Protein AF-A0A959EJB0-F1 (afdb_monomer_lite)

Foldseek 3Di:
DDDPPFDLLALVSLVVLLVVVVVVLVVQVVVLHDPDDPDDFFLQRLVSLCVNPPVVVLVVVVVVCCVVPVVCPPRHQTNPPHDRNSPDDPHHHNQDDDADDWLFDPVVLPHLLSLLVLCPPSCPQQDEVVVDADRQVQCNVPVDLLSGSNVLSVQVNVQCRVVVVDPASLQDVSNCVSLVSGPQPQSCLPPPPSNRNVSQSSLRSLQRNCVPVNADPLLVCQLCVLVVLVVCLVPQVVSQVQCPDLVNVVVVCVSNVNDSPDRDFGWDNAFLVRVCVVCVCVLPVPADQPVEEEEEECASCCGTRVVVVVVVLCVVCSVVRYHYHHFDADHLSLSCSSNSVLVVNLVRLQRRLVRPLVPAAPRYAYEYADCSRQCCLQPRSCRNYPPVSNVSSNRNNVRGYYSVVVD

Secondary structure (DSSP, 8-state):
-------TTSHHHHHHHHHHHHHHHHHHHHTT--S-SSS---HHHHTTHHHHH-HHHHHHHHHHHHHH-TT--SSTTSSSSPPPTTT--SSPTT--------SS--GGGTSHHHHHHT-----GGG--GGG-S-S-HHHHHH--GGGSHHHHHHHHHHHHHHSTTSS-GGG-HHHHHHHHT-----HHHHHSTT---HHHHHHHHHHHHHHHH---HHHHHHTTHHHHHHHHTTSHHHHHHHHTSHHHHHHHHHHHT--TTSPPPPPPSS-HHHHHHHHHHHHHHT---TT-EEEE---TTTTTTSHHHHHHHHHHHHHTT-EEE-------SHHHHHTT-HHHHHHHHHHHHHHHTTT--SSS-EEES-HHHHGGGTTHHHHHS-HHHHHHHHHHHHTEEEHHHH-

Sequence (407 aa):
HLRPFLNLKDTTDRQLFRRITAATAELVHRYGGSLSGEHGDGRVRSEFIERMIGTDNYRLLQQIKNAWDPQRIFNPGKIVDPLPMDVAFRYEDRQPTPDFPTMLDFSAEMGILRAAEKCNGSGDCRKLATAGGTMCPSYQATREEKDSTRGRANALREILTRHRAETNPFAHPDLAEAMDLCLSCKGCTAECPSNVDMAGLKAEYLHQRQKTEGVPLRSRVFGQISRLNALGSWAPSLTNWLLMQPRVSGWLKKELGVAEERSLPKLHATTLRRWMWWNRRKLRRNLRPEMGRVYFFADEFTNFNDTLVGIKAVRLLHRLGYEVILPRHRESGRAAISKGLLHRARRLAVRNVEMLGRLVTEEVPLVAVEPSAILGFRDEYLRLVPQSMLETARRLAERSFTIEEFL

Structure (mmCIF, N/CA/C/O backbone):
data_AF-A0A959EJB0-F1
#
_entry.id   AF-A0A959EJB0-F1
#
loop_
_atom_site.group_PDB
_atom_site.id
_atom_site.type_symbol
_atom_site.label_atom_id
_atom_site.label_alt_id
_atom_site.label_comp_id
_atom_site.label_asym_id
_atom_site.label_entity_id
_atom_site.label_seq_id
_atom_site.pdbx_PDB_ins_code
_atom_site.Cartn_x
_atom_site.Cartn_y
_atom_site.Cartn_z
_atom_site.occupancy
_atom_site.B_iso_or_equiv
_atom_site.auth_seq_id
_atom_site.auth_comp_id
_atom_site.auth_asym_id
_atom_site.auth_atom_id
_atom_site.pdbx_PDB_model_num
ATOM 1 N N . HIS A 1 1 ? 7.224 -17.938 -18.912 1.00 55.72 1 HIS A N 1
ATOM 2 C CA . HIS A 1 1 ? 8.232 -16.915 -18.559 1.00 55.72 1 HIS A CA 1
ATOM 3 C C . HIS A 1 1 ? 9.202 -17.494 -17.543 1.00 55.72 1 HIS A C 1
ATOM 5 O O . HIS A 1 1 ? 8.824 -17.650 -16.393 1.00 55.72 1 HIS A O 1
ATOM 11 N N . LEU A 1 2 ? 10.417 -17.858 -17.957 1.00 55.06 2 LEU A N 1
ATOM 12 C CA . LEU A 1 2 ? 11.466 -18.290 -17.030 1.00 55.06 2 LEU A CA 1
ATOM 13 C C . LEU A 1 2 ? 12.328 -17.077 -16.679 1.00 55.06 2 LEU A C 1
ATOM 15 O O . LEU A 1 2 ? 12.798 -16.375 -17.573 1.00 55.06 2 LEU A O 1
ATOM 19 N N . ARG A 1 3 ? 12.505 -16.816 -15.384 1.00 61.50 3 ARG A N 1
ATOM 20 C CA . ARG A 1 3 ? 13.427 -15.798 -14.879 1.00 61.50 3 ARG A CA 1
ATOM 21 C C . ARG A 1 3 ? 14.499 -16.528 -14.076 1.00 61.50 3 ARG A C 1
ATOM 23 O O . ARG A 1 3 ? 14.254 -16.819 -12.908 1.00 61.50 3 ARG A O 1
ATOM 30 N N . PRO A 1 4 ? 15.637 -16.889 -14.688 1.00 70.56 4 PRO A N 1
ATOM 31 C CA . PRO A 1 4 ? 16.718 -17.491 -13.926 1.00 70.56 4 PRO A CA 1
ATOM 32 C C . PRO A 1 4 ? 17.163 -16.493 -12.846 1.00 70.56 4 PRO A C 1
ATOM 34 O O . PRO A 1 4 ? 17.157 -15.279 -13.081 1.00 70.56 4 PRO A O 1
ATOM 37 N N . PHE A 1 5 ? 17.483 -16.992 -11.651 1.00 79.31 5 PHE A N 1
ATOM 38 C CA . PHE A 1 5 ? 17.952 -16.180 -10.525 1.00 79.31 5 PHE A CA 1
ATOM 39 C C . PHE A 1 5 ? 19.381 -15.689 -10.800 1.00 79.31 5 PHE A C 1
ATOM 41 O O . PHE A 1 5 ? 20.343 -16.217 -10.259 1.00 79.31 5 PHE A O 1
ATOM 48 N N . LEU A 1 6 ? 19.500 -14.707 -11.696 1.00 86.25 6 LEU A N 1
ATOM 49 C CA . LEU A 1 6 ? 20.755 -14.103 -12.137 1.00 86.25 6 LEU A CA 1
ATOM 50 C C . LEU A 1 6 ? 20.847 -12.658 -11.658 1.00 86.25 6 LEU A C 1
ATOM 52 O O . LEU A 1 6 ? 19.883 -11.885 -11.739 1.00 86.25 6 LEU A O 1
ATOM 56 N N . ASN A 1 7 ? 22.034 -12.273 -11.216 1.00 85.81 7 ASN A N 1
ATOM 57 C CA . ASN A 1 7 ? 22.379 -10.911 -10.883 1.00 85.81 7 ASN A CA 1
ATOM 58 C C . ASN A 1 7 ? 22.823 -10.153 -12.141 1.00 85.81 7 ASN A C 1
ATOM 60 O O . ASN A 1 7 ? 23.994 -10.118 -12.496 1.00 85.81 7 ASN A O 1
ATOM 64 N N . LEU A 1 8 ? 21.897 -9.440 -12.784 1.00 86.19 8 LEU A N 1
ATOM 65 C CA . LEU A 1 8 ? 22.197 -8.638 -13.982 1.00 86.19 8 LEU A CA 1
ATOM 66 C C . LEU A 1 8 ? 23.114 -7.421 -13.720 1.00 86.19 8 LEU A C 1
ATOM 68 O O . LEU A 1 8 ? 23.368 -6.639 -14.638 1.00 86.19 8 LEU A O 1
ATOM 72 N N . LYS A 1 9 ? 23.605 -7.228 -12.490 1.00 85.50 9 LYS A N 1
ATOM 73 C CA . LYS A 1 9 ? 24.677 -6.276 -12.158 1.00 85.50 9 LYS A CA 1
ATOM 74 C C . LYS A 1 9 ? 26.074 -6.892 -12.348 1.00 85.50 9 LYS A C 1
ATOM 76 O O . LYS A 1 9 ? 27.041 -6.149 -12.308 1.00 85.50 9 LYS A O 1
ATOM 81 N N . ASP A 1 10 ? 26.183 -8.203 -12.575 1.00 87.62 10 ASP A N 1
ATOM 82 C CA . ASP A 1 10 ? 27.442 -8.916 -12.821 1.00 87.62 10 ASP A CA 1
ATOM 83 C C . ASP A 1 10 ? 27.562 -9.330 -14.297 1.00 87.62 10 ASP A C 1
ATOM 85 O O . ASP A 1 10 ? 26.656 -9.948 -14.863 1.00 87.62 10 ASP A O 1
ATOM 89 N N . THR A 1 11 ? 28.683 -8.998 -14.937 1.00 88.56 11 THR A N 1
ATOM 90 C CA . THR A 1 11 ? 28.957 -9.365 -16.337 1.00 88.56 11 THR A CA 1
ATOM 91 C C . THR A 1 11 ? 28.906 -10.871 -16.609 1.00 88.56 11 THR A C 1
ATOM 93 O O . THR A 1 11 ? 28.408 -11.283 -17.659 1.00 88.56 11 THR A O 1
ATOM 96 N N . THR A 1 12 ? 29.345 -11.707 -15.672 1.00 91.00 12 THR A N 1
ATOM 97 C CA . THR A 1 12 ? 29.297 -13.174 -15.782 1.00 91.00 12 THR A CA 1
ATOM 98 C C . THR A 1 12 ? 27.857 -13.657 -15.914 1.00 91.00 12 THR A C 1
ATOM 100 O O . THR A 1 12 ? 27.529 -14.451 -16.801 1.00 91.00 12 THR A O 1
ATOM 103 N N . ASP A 1 13 ? 26.969 -13.111 -15.086 1.00 91.44 13 ASP A N 1
ATOM 104 C CA . ASP A 1 13 ? 25.547 -13.445 -15.081 1.00 91.44 13 ASP A CA 1
ATOM 105 C C . ASP A 1 13 ? 24.820 -12.880 -16.304 1.00 91.44 13 ASP A C 1
ATOM 107 O O . ASP A 1 13 ? 23.898 -13.514 -16.818 1.00 91.44 13 ASP A O 1
ATOM 111 N N . ARG A 1 14 ? 25.256 -11.735 -16.844 1.00 89.69 14 ARG A N 1
ATOM 112 C CA . ARG A 1 14 ? 24.757 -11.210 -18.130 1.00 89.69 14 ARG A CA 1
ATOM 113 C C . ARG A 1 14 ? 25.086 -12.145 -19.291 1.00 89.69 14 ARG A C 1
ATOM 115 O O . ARG A 1 14 ? 24.211 -12.458 -20.098 1.00 89.69 14 ARG A O 1
ATOM 122 N N . GLN A 1 15 ? 26.324 -12.630 -19.355 1.00 90.81 15 GLN A N 1
ATOM 123 C CA . GLN A 1 15 ? 26.743 -13.599 -20.370 1.00 90.81 15 GLN A CA 1
ATOM 124 C C . GLN A 1 15 ? 26.001 -14.928 -20.203 1.00 90.81 15 GLN A C 1
ATOM 126 O O . GLN A 1 15 ? 25.560 -15.534 -21.181 1.00 90.81 15 GLN A O 1
ATOM 131 N N . LEU A 1 16 ? 25.821 -15.384 -18.960 1.00 92.00 16 LEU A N 1
ATOM 132 C CA . LEU A 1 16 ? 25.031 -16.574 -18.660 1.00 92.00 16 LEU A CA 1
ATOM 133 C C . LEU A 1 16 ? 23.564 -16.400 -19.078 1.00 92.00 16 LEU A C 1
ATOM 135 O O . LEU A 1 16 ? 23.006 -17.303 -19.699 1.00 92.00 16 LEU A O 1
ATOM 139 N N . PHE A 1 17 ? 22.966 -15.231 -18.834 1.00 90.56 17 PHE A N 1
ATOM 140 C CA . PHE A 1 17 ? 21.606 -14.903 -19.262 1.00 90.56 17 PHE A CA 1
ATOM 141 C C . PHE A 1 17 ? 21.439 -15.031 -20.781 1.00 90.56 17 PHE A C 1
ATOM 143 O O . PHE A 1 17 ? 20.486 -15.669 -21.242 1.00 90.56 17 PHE A O 1
ATOM 150 N N . ARG A 1 18 ? 22.390 -14.502 -21.564 1.00 91.06 18 ARG A N 1
ATOM 151 C CA . ARG A 1 18 ? 22.378 -14.650 -23.025 1.00 91.06 18 ARG A CA 1
ATOM 152 C C . ARG A 1 18 ? 22.560 -16.095 -23.465 1.00 91.06 18 ARG A C 1
ATOM 154 O O . ARG A 1 18 ? 21.781 -16.564 -24.289 1.00 91.06 18 ARG A O 1
ATOM 161 N N . ARG A 1 19 ? 23.518 -16.828 -22.886 1.00 92.38 19 ARG A N 1
ATOM 162 C CA . ARG A 1 19 ? 23.751 -18.250 -23.208 1.00 92.38 19 ARG A CA 1
ATOM 163 C C . ARG A 1 19 ? 22.518 -19.114 -22.944 1.00 92.38 19 ARG A C 1
ATOM 165 O O . ARG A 1 19 ? 22.121 -19.876 -23.819 1.00 92.38 19 ARG A O 1
ATOM 172 N N . ILE A 1 20 ? 21.881 -18.957 -21.782 1.00 92.00 20 ILE A N 1
ATOM 173 C CA . ILE A 1 20 ? 20.650 -19.682 -21.431 1.00 92.00 20 ILE A CA 1
ATOM 174 C C . ILE A 1 20 ? 19.534 -19.347 -22.422 1.00 92.00 20 ILE A C 1
ATOM 176 O O . ILE A 1 20 ? 18.845 -20.244 -22.911 1.00 92.00 20 ILE A O 1
ATOM 180 N N . THR A 1 21 ? 19.359 -18.066 -22.748 1.00 90.44 21 THR A N 1
ATOM 181 C CA . THR A 1 21 ? 18.287 -17.629 -23.651 1.00 90.44 21 THR A CA 1
ATOM 182 C C . THR A 1 21 ? 18.525 -18.115 -25.080 1.00 90.44 21 THR A C 1
ATOM 184 O O . THR A 1 21 ? 17.595 -18.614 -25.707 1.00 90.44 21 THR A O 1
ATOM 187 N N . ALA A 1 22 ? 19.766 -18.069 -25.568 1.00 91.62 22 ALA A N 1
ATOM 188 C CA . ALA A 1 22 ? 20.144 -18.583 -26.881 1.00 91.62 22 ALA A CA 1
ATOM 189 C C . ALA A 1 22 ? 19.960 -20.106 -26.991 1.00 91.62 22 ALA A C 1
ATOM 191 O O . ALA A 1 22 ? 19.402 -20.579 -27.980 1.00 91.62 22 ALA A O 1
ATOM 192 N N . ALA A 1 23 ? 20.355 -20.866 -25.963 1.00 92.75 23 ALA A N 1
ATOM 193 C CA . ALA A 1 23 ? 20.123 -22.310 -25.907 1.00 92.75 23 ALA A CA 1
ATOM 194 C C . ALA A 1 23 ? 18.621 -22.642 -25.858 1.00 92.75 23 ALA A C 1
ATOM 196 O O . ALA A 1 23 ? 18.159 -23.563 -26.526 1.00 92.75 23 ALA A O 1
ATOM 197 N N . THR A 1 24 ? 17.837 -21.846 -25.122 1.00 91.94 24 THR A N 1
ATOM 198 C CA . THR A 1 24 ? 16.372 -21.978 -25.086 1.00 91.94 24 THR A CA 1
ATOM 199 C C . THR A 1 24 ? 15.759 -21.698 -26.458 1.00 91.94 24 THR A C 1
ATOM 201 O O . THR A 1 24 ? 14.908 -22.456 -26.911 1.00 91.94 24 THR A O 1
ATOM 204 N N . ALA A 1 25 ? 16.208 -20.641 -27.142 1.00 91.38 25 ALA A N 1
ATOM 205 C CA . ALA A 1 25 ? 15.782 -20.302 -28.497 1.00 91.38 25 ALA A CA 1
ATOM 206 C C . ALA A 1 25 ? 16.062 -21.433 -29.489 1.00 91.38 25 ALA A C 1
ATOM 208 O O . ALA A 1 25 ? 15.189 -21.796 -30.272 1.00 91.38 25 ALA A O 1
ATOM 209 N N . GLU A 1 26 ? 17.260 -22.013 -29.436 1.00 92.62 26 GLU A N 1
ATOM 210 C CA . GLU A 1 26 ? 17.621 -23.152 -30.278 1.00 92.62 26 GLU A CA 1
ATOM 211 C C . GLU A 1 26 ? 16.732 -24.370 -30.005 1.00 92.62 26 GLU A C 1
ATOM 213 O O . GLU A 1 26 ? 16.212 -24.976 -30.941 1.00 92.62 26 GLU A O 1
ATOM 218 N N . LEU A 1 27 ? 16.517 -24.703 -28.730 1.00 94.00 27 LEU A N 1
ATOM 219 C CA . LEU A 1 27 ? 15.695 -25.843 -28.340 1.00 94.00 27 LEU A CA 1
ATOM 220 C C . LEU A 1 27 ? 14.243 -25.674 -28.802 1.00 94.00 27 LEU A C 1
ATOM 222 O O . LEU A 1 27 ? 13.677 -26.589 -29.391 1.00 94.00 27 LEU A O 1
ATOM 226 N N . VAL A 1 28 ? 13.657 -24.497 -28.575 1.00 92.31 28 VAL A N 1
ATOM 227 C CA . VAL A 1 28 ? 12.284 -24.180 -28.993 1.00 92.31 28 VAL A CA 1
ATOM 228 C C . VAL A 1 28 ? 12.140 -24.280 -30.511 1.00 92.31 28 VAL A C 1
ATOM 230 O O . VAL A 1 28 ? 11.208 -24.924 -30.986 1.00 92.31 28 VAL A O 1
ATOM 233 N N . HIS A 1 29 ? 13.087 -23.719 -31.267 1.00 92.25 29 HIS A N 1
ATOM 234 C CA . HIS A 1 29 ? 13.076 -23.793 -32.727 1.00 92.25 29 HIS A CA 1
ATOM 235 C C . HIS A 1 29 ? 13.180 -25.233 -33.243 1.00 92.25 29 HIS A C 1
ATOM 237 O O . HIS A 1 29 ? 12.434 -25.618 -34.139 1.00 92.25 29 HIS A O 1
ATOM 243 N N . ARG A 1 30 ? 14.051 -26.056 -32.638 1.00 94.19 30 ARG A N 1
ATOM 244 C CA . ARG A 1 30 ? 14.243 -27.469 -33.010 1.00 94.19 30 ARG A CA 1
ATOM 245 C C . ARG A 1 30 ? 12.949 -28.285 -32.941 1.00 94.19 30 ARG A C 1
ATOM 247 O O . ARG A 1 30 ? 12.772 -29.201 -33.735 1.00 94.19 30 ARG A O 1
ATOM 254 N N . TYR A 1 31 ? 12.058 -27.951 -32.012 1.00 94.62 31 TYR A N 1
ATOM 255 C CA . TYR A 1 31 ? 10.764 -28.617 -31.844 1.00 94.62 31 TYR A CA 1
ATOM 256 C C . TYR A 1 31 ? 9.600 -27.884 -32.535 1.00 94.62 31 TYR A C 1
ATOM 258 O O . TYR A 1 31 ? 8.444 -28.184 -32.251 1.00 94.62 31 TYR A O 1
ATOM 266 N N . GLY A 1 32 ? 9.876 -26.916 -33.420 1.00 91.19 32 GLY A N 1
ATOM 267 C CA . GLY A 1 32 ? 8.843 -26.154 -34.134 1.00 91.19 32 GLY A CA 1
ATOM 268 C C . GLY A 1 32 ? 8.011 -25.231 -33.234 1.00 91.19 32 GLY A C 1
ATOM 269 O O . GLY A 1 32 ? 6.896 -24.859 -33.592 1.00 91.19 32 GLY A O 1
ATOM 270 N N . GLY A 1 33 ? 8.520 -24.891 -32.048 1.00 90.50 33 GLY A N 1
ATOM 271 C CA . GLY A 1 33 ? 7.857 -23.997 -31.107 1.00 90.50 33 GLY A CA 1
ATOM 272 C C . GLY A 1 33 ? 8.121 -22.517 -31.393 1.00 90.50 33 GLY A C 1
ATOM 273 O O . GLY A 1 33 ? 8.933 -22.150 -32.240 1.00 90.50 33 GLY A O 1
ATOM 274 N N . SER A 1 34 ? 7.466 -21.653 -30.616 1.00 87.62 34 SER A N 1
ATOM 275 C CA . SER A 1 34 ? 7.682 -20.204 -30.643 1.00 87.62 34 SER A CA 1
ATOM 276 C C . SER A 1 34 ? 8.264 -19.713 -29.320 1.00 87.62 34 SER A C 1
ATOM 278 O O . SER A 1 34 ? 7.813 -20.100 -28.240 1.00 87.62 34 SER A O 1
ATOM 280 N N . LEU A 1 35 ? 9.246 -18.810 -29.392 1.00 84.12 35 LEU A N 1
ATOM 281 C CA . LEU A 1 35 ? 9.763 -18.105 -28.215 1.00 84.12 35 LEU A CA 1
ATOM 282 C C . LEU A 1 35 ? 8.739 -17.149 -27.607 1.00 84.12 35 LEU A C 1
ATOM 284 O O . LEU A 1 35 ? 8.906 -16.750 -26.454 1.00 84.12 35 LEU A O 1
ATOM 288 N N . SER A 1 36 ? 7.712 -16.779 -28.370 1.00 78.56 36 SER A N 1
ATOM 289 C CA . SER A 1 36 ? 6.756 -15.724 -28.063 1.00 78.56 36 SER A CA 1
ATOM 290 C C . SER A 1 36 ? 5.316 -16.151 -28.293 1.00 78.56 36 SER A C 1
ATOM 292 O O . SER A 1 36 ? 5.037 -17.039 -29.094 1.00 78.56 36 SER A O 1
ATOM 294 N N . GLY A 1 37 ? 4.402 -15.531 -27.559 1.00 74.38 37 GLY A N 1
ATOM 295 C CA . GLY A 1 37 ? 2.986 -15.885 -27.555 1.00 74.38 37 GLY A CA 1
ATOM 296 C C . GLY A 1 37 ? 2.150 -14.669 -27.186 1.00 74.38 37 GLY A C 1
ATOM 297 O O . GLY A 1 37 ? 2.158 -13.681 -27.908 1.00 74.38 37 GLY A O 1
ATOM 298 N N . GLU A 1 38 ? 1.478 -14.719 -26.034 1.00 64.31 38 GLU A N 1
ATOM 299 C CA . GLU A 1 38 ? 0.565 -13.662 -25.561 1.00 64.31 38 GLU A CA 1
ATOM 300 C C . GLU A 1 38 ? 1.245 -12.295 -25.356 1.00 64.31 38 GLU A C 1
ATOM 302 O O . GLU A 1 38 ? 0.657 -11.244 -25.603 1.00 64.31 38 GLU A O 1
ATOM 307 N N . HIS A 1 39 ? 2.508 -12.297 -24.928 1.00 64.69 39 HIS A N 1
ATOM 308 C CA . HIS A 1 39 ? 3.272 -11.079 -24.678 1.00 64.69 39 HIS A CA 1
ATOM 309 C C . HIS A 1 39 ? 4.294 -10.884 -25.800 1.00 64.69 39 HIS A C 1
ATOM 311 O O . HIS A 1 39 ? 5.201 -11.704 -25.944 1.00 64.69 39 HIS A O 1
ATOM 317 N N . GLY A 1 40 ? 4.133 -9.812 -26.584 1.00 70.12 40 GLY A N 1
ATOM 318 C CA . GLY A 1 40 ? 4.927 -9.557 -27.790 1.00 70.12 40 GLY A CA 1
ATOM 319 C C . GLY A 1 40 ? 6.447 -9.484 -27.580 1.00 70.12 40 GLY A C 1
ATOM 320 O O . GLY A 1 40 ? 6.959 -9.376 -26.462 1.00 70.12 40 GLY A O 1
ATOM 321 N N . ASP A 1 41 ? 7.189 -9.503 -28.687 1.00 80.88 41 ASP A N 1
ATOM 322 C CA . ASP A 1 41 ? 8.648 -9.627 -28.692 1.00 80.88 41 ASP A CA 1
ATOM 323 C C . ASP A 1 41 ? 9.386 -8.321 -28.379 1.00 80.88 41 ASP A C 1
ATOM 325 O O . ASP A 1 41 ? 9.845 -7.574 -29.244 1.00 80.88 41 ASP A O 1
ATOM 329 N N . GLY A 1 42 ? 9.530 -8.045 -27.084 1.00 82.38 42 GLY A N 1
ATOM 330 C CA . GLY A 1 42 ? 10.386 -6.967 -26.593 1.00 82.38 42 GLY A CA 1
ATOM 331 C C . GLY A 1 42 ? 11.886 -7.218 -26.821 1.00 82.38 42 GLY A C 1
ATOM 332 O O . GLY A 1 42 ? 12.308 -8.269 -27.299 1.00 82.38 42 GLY A O 1
ATOM 333 N N . ARG A 1 43 ? 12.716 -6.264 -26.371 1.00 84.69 43 ARG A N 1
ATOM 334 C CA . ARG A 1 43 ? 14.191 -6.265 -26.534 1.00 84.69 43 ARG A CA 1
ATOM 335 C C . ARG A 1 43 ? 14.870 -7.580 -26.141 1.00 84.69 43 ARG A C 1
ATOM 337 O O . ARG A 1 43 ? 15.828 -7.983 -26.776 1.00 84.69 43 ARG A O 1
ATOM 344 N N . VAL A 1 44 ? 14.360 -8.244 -25.101 1.00 83.50 44 VAL A N 1
ATOM 345 C CA . VAL A 1 44 ? 14.918 -9.498 -24.561 1.00 83.50 44 VAL A CA 1
ATOM 346 C C . VAL A 1 44 ? 14.824 -10.661 -25.558 1.00 83.50 44 VAL A C 1
ATOM 348 O O . VAL A 1 44 ? 15.587 -11.613 -25.447 1.00 83.50 44 VAL A O 1
ATOM 351 N N . ARG A 1 45 ? 13.892 -10.599 -26.518 1.00 86.88 45 ARG A N 1
ATOM 352 C CA . ARG A 1 45 ? 13.657 -11.658 -27.512 1.00 86.88 45 ARG A CA 1
ATOM 353 C C . ARG A 1 45 ? 14.013 -11.257 -28.933 1.00 86.88 45 ARG A C 1
ATOM 355 O O . ARG A 1 45 ? 14.194 -12.139 -29.763 1.00 86.88 45 ARG A O 1
ATOM 362 N N . SER A 1 46 ? 14.127 -9.956 -29.207 1.00 90.31 46 SER A N 1
ATOM 363 C CA . SER A 1 46 ? 14.287 -9.462 -30.573 1.00 90.31 46 SER A CA 1
ATOM 364 C C . SER A 1 46 ? 15.508 -10.046 -31.293 1.00 90.31 46 SER A C 1
ATOM 366 O O . SER A 1 46 ? 15.388 -10.371 -32.467 1.00 90.31 46 SER A O 1
ATOM 368 N N . GLU A 1 47 ? 16.626 -10.279 -30.590 1.00 91.44 47 GLU A N 1
ATOM 369 C CA . GLU A 1 47 ? 17.835 -10.925 -31.145 1.00 91.44 47 GLU A CA 1
ATOM 370 C C . GLU A 1 47 ? 17.554 -12.296 -31.794 1.00 91.44 47 GLU A C 1
ATOM 372 O O . GLU A 1 47 ? 18.259 -12.701 -32.712 1.00 91.44 47 GLU A O 1
ATOM 377 N N . PHE A 1 48 ? 16.511 -13.008 -31.359 1.00 91.81 48 PHE A N 1
ATOM 378 C CA . PHE A 1 48 ? 16.210 -14.364 -31.824 1.00 91.81 48 PHE A CA 1
ATOM 379 C C . PHE A 1 48 ? 15.077 -14.431 -32.855 1.00 91.81 48 PHE A C 1
ATOM 381 O O . PHE A 1 48 ? 14.779 -15.523 -33.335 1.00 91.81 48 PHE A O 1
ATOM 388 N N . ILE A 1 49 ? 14.442 -13.307 -33.208 1.00 92.38 49 ILE A N 1
ATOM 389 C CA . ILE A 1 49 ? 13.263 -13.300 -34.094 1.00 92.38 49 ILE A CA 1
ATOM 390 C C . ILE A 1 49 ? 13.601 -13.851 -35.473 1.00 92.38 49 ILE A C 1
ATOM 392 O O . ILE A 1 49 ? 12.890 -14.733 -35.944 1.00 92.38 49 ILE A O 1
ATOM 396 N N . GLU A 1 50 ? 14.689 -13.384 -36.095 1.00 93.00 50 GLU A N 1
ATOM 397 C CA . GLU A 1 50 ? 15.098 -13.858 -37.423 1.00 93.00 50 GLU A CA 1
ATOM 398 C C . GLU A 1 50 ? 15.250 -15.383 -37.449 1.00 93.00 50 GLU A C 1
ATOM 400 O O . GLU A 1 50 ? 14.773 -16.041 -38.368 1.00 93.00 50 GLU A O 1
ATOM 405 N N . ARG A 1 51 ? 15.824 -15.963 -36.389 1.00 91.06 51 ARG A N 1
ATOM 406 C CA . ARG A 1 51 ? 15.935 -17.418 -36.247 1.00 91.06 51 ARG A CA 1
ATOM 407 C C . ARG A 1 51 ? 14.569 -18.100 -36.153 1.00 91.06 51 ARG A C 1
ATOM 409 O O . ARG A 1 51 ? 14.415 -19.192 -36.682 1.00 91.06 51 ARG A O 1
ATOM 416 N N . MET A 1 52 ? 13.597 -17.499 -35.467 1.00 91.25 52 MET A N 1
ATOM 417 C CA . MET A 1 52 ? 12.270 -18.103 -35.292 1.00 91.25 52 MET A CA 1
ATOM 418 C C . MET A 1 52 ? 11.453 -18.114 -36.583 1.00 91.25 52 MET A C 1
ATOM 420 O O . MET A 1 52 ? 10.765 -19.095 -36.843 1.00 91.25 52 MET A O 1
ATOM 424 N N . ILE A 1 53 ? 11.506 -17.033 -37.367 1.00 91.69 53 ILE A N 1
ATOM 425 C CA . ILE A 1 53 ? 10.622 -16.850 -38.532 1.00 91.69 53 ILE A CA 1
ATOM 426 C C . ILE A 1 53 ? 11.328 -17.035 -39.879 1.00 91.69 53 ILE A C 1
ATOM 428 O O . ILE A 1 53 ? 10.659 -17.090 -40.907 1.00 91.69 53 ILE A O 1
ATOM 432 N N . GLY A 1 54 ? 12.657 -17.132 -39.885 1.00 93.25 54 GLY A N 1
ATOM 433 C CA . GLY A 1 54 ? 13.484 -17.199 -41.085 1.00 93.25 54 GLY A CA 1
ATOM 434 C C . GLY A 1 54 ? 13.820 -15.822 -41.666 1.00 93.25 54 GLY A C 1
ATOM 435 O O . GLY A 1 54 ? 13.073 -14.850 -41.525 1.00 93.25 54 GLY A O 1
ATOM 436 N N . THR A 1 55 ? 14.956 -15.752 -42.361 1.00 95.94 55 THR A N 1
ATOM 437 C CA . THR A 1 55 ? 15.505 -14.511 -42.926 1.00 95.94 55 THR A CA 1
ATOM 438 C C . THR A 1 55 ? 14.549 -13.817 -43.899 1.00 95.94 55 THR A C 1
ATOM 440 O O . THR A 1 55 ? 14.449 -12.592 -43.875 1.00 95.94 55 THR A O 1
ATOM 443 N N . ASP A 1 56 ? 13.799 -14.557 -44.721 1.00 97.19 56 ASP A N 1
ATOM 444 C CA . ASP A 1 56 ? 12.884 -13.944 -45.695 1.00 97.19 56 ASP A CA 1
ATOM 445 C C . ASP A 1 56 ? 11.717 -13.219 -45.017 1.00 97.19 56 ASP A C 1
ATOM 447 O O . ASP A 1 56 ? 11.432 -12.064 -45.334 1.00 97.19 56 ASP A O 1
ATOM 451 N N . ASN A 1 57 ? 11.108 -13.837 -44.002 1.00 95.94 57 ASN A N 1
ATOM 452 C CA . ASN A 1 57 ? 10.061 -13.192 -43.211 1.00 95.94 57 ASN A CA 1
ATOM 453 C C . ASN A 1 57 ? 10.612 -12.016 -42.397 1.00 95.94 57 ASN A C 1
ATOM 455 O O . ASN A 1 57 ? 9.967 -10.974 -42.289 1.00 95.94 57 ASN A O 1
ATOM 459 N N . TYR A 1 58 ? 11.823 -12.145 -41.855 1.00 95.88 58 TYR A N 1
ATOM 460 C CA . TYR A 1 58 ? 12.475 -11.055 -41.135 1.00 95.88 58 TYR A CA 1
ATOM 461 C C . TYR A 1 58 ? 12.745 -9.836 -42.035 1.00 95.88 58 TYR A C 1
ATOM 463 O O . TYR A 1 58 ? 12.489 -8.702 -41.623 1.00 95.88 58 TYR A O 1
ATOM 471 N N . ARG A 1 59 ? 13.149 -10.048 -43.297 1.00 97.06 59 ARG A N 1
ATOM 472 C CA . ARG A 1 59 ? 13.284 -8.969 -44.294 1.00 97.06 59 ARG A CA 1
ATOM 473 C C . ARG A 1 59 ? 11.960 -8.262 -44.570 1.00 97.06 59 ARG A C 1
ATOM 475 O O . ARG A 1 59 ? 11.956 -7.041 -44.705 1.00 97.06 59 ARG A O 1
ATOM 482 N N . LEU A 1 60 ? 10.836 -8.984 -44.606 1.00 97.19 60 LEU A N 1
ATOM 483 C CA . LEU A 1 60 ? 9.512 -8.359 -44.733 1.00 97.19 60 LEU A CA 1
ATOM 484 C C . LEU A 1 60 ? 9.210 -7.444 -43.537 1.00 97.19 60 LEU A C 1
ATOM 486 O O . LEU A 1 60 ? 8.746 -6.320 -43.729 1.00 97.19 60 LEU A O 1
ATOM 490 N N . LEU A 1 61 ? 9.540 -7.863 -42.309 1.00 95.00 61 LEU A N 1
ATOM 491 C CA . LEU A 1 61 ? 9.403 -6.999 -41.127 1.00 95.00 61 LEU A CA 1
ATOM 492 C C . LEU A 1 61 ? 10.267 -5.735 -41.244 1.00 95.00 61 LEU A C 1
ATOM 494 O O . LEU A 1 61 ? 9.808 -4.643 -40.902 1.00 95.00 61 LEU A O 1
ATOM 498 N N . GLN A 1 62 ? 11.493 -5.855 -41.763 1.00 95.19 62 GLN A N 1
ATOM 499 C CA . GLN A 1 62 ? 12.370 -4.706 -42.015 1.00 95.19 62 GLN A CA 1
ATOM 500 C C . GLN A 1 62 ? 11.797 -3.769 -43.086 1.00 95.19 62 GLN A C 1
ATOM 502 O O . GLN A 1 62 ? 11.835 -2.551 -42.914 1.00 95.19 62 GLN A O 1
ATOM 507 N N . GLN A 1 63 ? 11.226 -4.304 -44.167 1.00 96.31 63 GLN A N 1
ATOM 508 C CA . GLN A 1 63 ? 10.569 -3.505 -45.206 1.00 96.31 63 GLN A CA 1
ATOM 509 C C . GLN A 1 63 ? 9.371 -2.734 -44.647 1.00 96.31 63 GLN A C 1
ATOM 511 O O . GLN A 1 63 ? 9.281 -1.525 -44.853 1.00 96.31 63 GLN A O 1
ATOM 516 N N . ILE A 1 64 ? 8.503 -3.401 -43.877 1.00 95.56 64 ILE A N 1
ATOM 517 C CA . ILE A 1 64 ? 7.374 -2.756 -43.193 1.00 95.56 64 ILE A CA 1
ATOM 518 C C . ILE A 1 64 ? 7.887 -1.637 -42.284 1.00 95.56 64 ILE A C 1
ATOM 520 O O . ILE A 1 64 ? 7.376 -0.517 -42.331 1.00 95.56 64 ILE A O 1
ATOM 524 N N . LYS A 1 65 ? 8.928 -1.908 -41.487 1.00 95.00 65 LYS A N 1
ATOM 525 C CA . LYS A 1 65 ? 9.525 -0.905 -40.605 1.00 95.00 65 LYS A CA 1
ATOM 526 C C . LYS A 1 65 ? 10.022 0.313 -41.379 1.00 95.00 65 LYS A C 1
ATOM 528 O O . LYS A 1 65 ? 9.705 1.432 -40.993 1.00 95.00 65 LYS A O 1
ATOM 533 N N . ASN A 1 66 ? 10.783 0.098 -42.448 1.00 94.69 66 ASN A N 1
ATOM 534 C CA . ASN A 1 66 ? 11.375 1.175 -43.238 1.00 94.69 66 ASN A CA 1
ATOM 535 C C . ASN A 1 66 ? 10.316 1.986 -44.002 1.00 94.69 66 ASN A C 1
ATOM 537 O O . ASN A 1 66 ? 10.492 3.186 -44.177 1.00 94.69 66 ASN A O 1
ATOM 541 N N . ALA A 1 67 ? 9.217 1.358 -44.429 1.00 96.31 67 ALA A N 1
ATOM 542 C CA . ALA A 1 67 ? 8.123 2.049 -45.110 1.00 96.31 67 ALA A CA 1
ATOM 543 C C . ALA A 1 67 ? 7.353 2.997 -44.173 1.00 96.31 67 ALA A C 1
ATOM 545 O O . ALA A 1 67 ? 7.003 4.104 -44.571 1.00 96.31 67 ALA A O 1
ATOM 546 N N . TRP A 1 68 ? 7.101 2.573 -42.930 1.00 95.50 68 TRP A N 1
ATOM 547 C CA . TRP A 1 68 ? 6.311 3.342 -41.957 1.00 95.50 68 TRP A CA 1
ATOM 548 C C . TRP A 1 68 ? 7.141 4.265 -41.061 1.00 95.50 68 TRP A C 1
ATOM 550 O O . TRP A 1 68 ? 6.627 5.254 -40.545 1.00 95.50 68 TRP A O 1
ATOM 560 N N . ASP A 1 69 ? 8.409 3.935 -40.837 1.00 95.50 69 ASP A N 1
ATOM 561 C CA . ASP A 1 69 ? 9.319 4.684 -39.977 1.00 95.50 69 ASP A CA 1
ATOM 562 C C . ASP A 1 69 ? 10.733 4.711 -40.581 1.00 95.50 69 ASP A C 1
ATOM 564 O O . ASP A 1 69 ? 11.662 4.096 -40.042 1.00 95.50 69 ASP A O 1
ATOM 568 N N . PRO A 1 70 ? 10.913 5.416 -41.714 1.00 92.25 70 PRO A N 1
ATOM 569 C CA . PRO A 1 70 ? 12.194 5.480 -42.421 1.00 92.25 70 PRO A CA 1
ATOM 570 C C . PRO A 1 70 ? 13.303 6.109 -41.570 1.00 92.25 70 PRO A C 1
ATOM 572 O O . PRO A 1 70 ? 14.476 5.784 -41.734 1.00 92.25 70 PRO A O 1
ATOM 575 N N . GLN A 1 71 ? 12.934 6.982 -40.628 1.00 92.81 71 GLN A N 1
ATOM 576 C CA . GLN A 1 71 ? 13.857 7.626 -39.689 1.00 92.81 71 GLN A CA 1
ATOM 577 C C . GLN A 1 71 ? 14.105 6.792 -38.421 1.00 92.81 71 GLN A C 1
ATOM 579 O O . GLN A 1 71 ? 14.937 7.166 -37.598 1.00 92.81 71 GLN A O 1
ATOM 584 N N . ARG A 1 72 ? 13.421 5.649 -38.269 1.00 88.19 72 ARG A N 1
ATOM 585 C CA . ARG A 1 72 ? 13.576 4.692 -37.160 1.00 88.19 72 ARG A CA 1
ATOM 586 C C . ARG A 1 72 ? 13.323 5.294 -35.770 1.00 88.19 72 ARG A C 1
ATOM 588 O O . ARG A 1 72 ? 13.933 4.875 -34.787 1.00 88.19 72 ARG A O 1
ATOM 595 N N . ILE A 1 73 ? 12.408 6.256 -35.673 1.00 92.50 73 ILE A N 1
ATOM 596 C CA . ILE A 1 73 ? 12.071 6.967 -34.433 1.00 92.50 73 ILE A CA 1
ATOM 597 C C . ILE A 1 73 ? 11.177 6.111 -33.520 1.00 92.50 73 ILE A C 1
ATOM 599 O O . ILE A 1 73 ? 11.309 6.124 -32.293 1.00 92.50 73 ILE A O 1
ATOM 603 N N . PHE A 1 74 ? 10.262 5.332 -34.092 1.00 90.19 74 PHE A N 1
ATOM 604 C CA . PHE A 1 74 ? 9.283 4.555 -33.344 1.00 90.19 74 PHE A CA 1
ATOM 605 C C . PHE A 1 74 ? 9.851 3.209 -32.886 1.00 90.19 74 PHE A C 1
ATOM 607 O O . PHE A 1 74 ? 9.985 2.270 -33.663 1.00 90.19 74 PHE A O 1
ATOM 614 N N . ASN A 1 75 ? 10.087 3.051 -31.584 1.00 85.56 75 ASN A N 1
ATOM 615 C CA . ASN A 1 75 ? 10.476 1.768 -30.981 1.00 85.56 75 ASN A CA 1
ATOM 616 C C . ASN A 1 75 ? 11.789 1.160 -31.552 1.00 85.56 75 ASN A C 1
ATOM 618 O O . ASN A 1 75 ? 11.792 -0.007 -31.952 1.00 85.56 75 ASN A O 1
ATOM 622 N N . PRO A 1 76 ? 12.900 1.924 -31.593 1.00 88.62 76 PRO A N 1
ATOM 623 C CA . PRO A 1 76 ? 14.160 1.489 -32.196 1.00 88.62 76 PRO A CA 1
ATOM 624 C C . PRO A 1 76 ? 14.748 0.248 -31.511 1.00 88.62 76 PRO A C 1
ATOM 626 O O . PRO A 1 76 ? 14.666 0.091 -30.287 1.00 88.62 76 PRO A O 1
ATOM 629 N N . GLY A 1 77 ? 15.363 -0.629 -32.309 1.00 87.44 77 GLY A N 1
ATOM 630 C CA . GLY A 1 77 ? 16.039 -1.838 -31.830 1.00 87.44 77 GLY A CA 1
ATOM 631 C C . GLY A 1 77 ? 15.109 -2.877 -31.196 1.00 87.44 77 GLY A C 1
ATOM 632 O O . GLY A 1 77 ? 15.545 -3.653 -30.340 1.00 87.44 77 GLY A O 1
ATOM 633 N N . LYS A 1 78 ? 13.820 -2.865 -31.558 1.00 89.06 78 LYS A N 1
ATOM 634 C CA . LYS A 1 78 ? 12.846 -3.908 -31.212 1.00 89.06 78 LYS A CA 1
ATOM 635 C C . LYS A 1 78 ? 12.233 -4.473 -32.478 1.00 89.06 78 LYS A C 1
ATOM 637 O O . LYS A 1 78 ? 11.919 -3.722 -33.397 1.00 89.06 78 LYS A O 1
ATOM 642 N N . ILE A 1 79 ? 11.980 -5.778 -32.464 1.00 89.94 79 ILE A N 1
ATOM 643 C CA . ILE A 1 79 ? 11.515 -6.580 -33.604 1.00 89.94 79 ILE A CA 1
ATOM 644 C C . ILE A 1 79 ? 12.540 -6.658 -34.733 1.00 89.94 79 ILE A C 1
ATOM 646 O O . ILE A 1 79 ? 12.929 -7.759 -35.092 1.00 89.94 79 ILE A O 1
ATOM 650 N N . VAL A 1 80 ? 13.002 -5.518 -35.243 1.00 91.94 80 VAL A N 1
ATOM 651 C CA . VAL A 1 80 ? 14.030 -5.417 -36.278 1.00 91.94 80 VAL A CA 1
ATOM 652 C C . VAL A 1 80 ? 15.235 -4.626 -35.789 1.00 91.94 80 VAL A C 1
ATOM 654 O O . VAL A 1 80 ? 15.121 -3.758 -34.919 1.00 91.94 80 VAL A O 1
ATOM 657 N N . ASP A 1 81 ? 16.385 -4.957 -36.365 1.00 90.44 81 ASP A N 1
ATOM 658 C CA . ASP A 1 81 ? 17.707 -4.409 -36.064 1.00 90.44 81 ASP A CA 1
ATOM 659 C C . ASP A 1 81 ? 17.993 -4.315 -34.549 1.00 90.44 81 ASP A C 1
ATOM 661 O O . ASP A 1 81 ? 18.344 -3.245 -34.038 1.00 90.44 81 ASP A O 1
ATOM 665 N N . PRO A 1 82 ? 17.782 -5.409 -33.789 1.00 91.94 82 PRO A N 1
ATOM 666 C CA . PRO A 1 82 ? 17.943 -5.386 -32.347 1.00 91.94 82 PRO A CA 1
ATOM 667 C C . PRO A 1 82 ? 19.413 -5.277 -31.949 1.00 91.94 82 PRO A C 1
ATOM 669 O O . PRO A 1 82 ? 20.303 -5.853 -32.571 1.00 91.94 82 PRO A O 1
ATOM 672 N N . LEU A 1 83 ? 19.655 -4.592 -30.833 1.00 89.69 83 LEU A N 1
ATOM 673 C CA . LEU A 1 83 ? 20.922 -4.733 -30.126 1.00 89.69 83 LEU A CA 1
ATOM 674 C C . LEU A 1 83 ? 21.023 -6.145 -29.527 1.00 89.69 83 LEU A C 1
ATOM 676 O O . LEU A 1 83 ? 19.987 -6.697 -29.137 1.00 89.69 83 LEU A O 1
ATOM 680 N N . PRO A 1 84 ? 22.241 -6.693 -29.365 1.00 88.81 84 PRO A N 1
ATOM 681 C CA . PRO A 1 84 ? 22.436 -7.906 -28.584 1.00 88.81 84 PRO A CA 1
ATOM 682 C C . PRO A 1 84 ? 21.781 -7.792 -27.201 1.00 88.81 84 PRO A C 1
ATOM 684 O O . PRO A 1 84 ? 21.787 -6.733 -26.562 1.00 88.81 84 PRO A O 1
ATOM 687 N N . MET A 1 85 ? 21.190 -8.879 -26.718 1.00 87.44 85 MET A N 1
ATOM 688 C CA . MET A 1 85 ? 20.397 -8.854 -25.489 1.00 87.44 85 MET A CA 1
ATOM 689 C C . MET A 1 85 ? 21.222 -8.530 -24.232 1.00 87.44 85 MET A C 1
ATOM 691 O O . MET A 1 85 ? 20.652 -8.207 -23.190 1.00 87.44 85 MET A O 1
ATOM 695 N N . ASP A 1 86 ? 22.550 -8.617 -24.328 1.00 87.50 86 ASP A N 1
ATOM 696 C CA . ASP A 1 86 ? 23.517 -8.428 -23.253 1.00 87.50 86 ASP A CA 1
ATOM 697 C C . ASP A 1 86 ? 24.227 -7.059 -23.249 1.00 87.50 86 ASP A C 1
ATOM 699 O O . ASP A 1 86 ? 25.105 -6.841 -22.414 1.00 87.50 86 ASP A O 1
ATOM 703 N N . VAL A 1 87 ? 23.848 -6.110 -24.115 1.00 85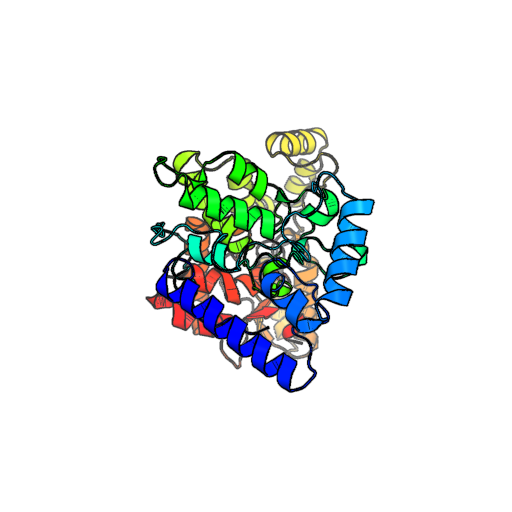.50 87 VAL A N 1
ATOM 704 C CA . VAL A 1 87 ? 24.528 -4.795 -24.164 1.00 85.50 87 VAL A CA 1
ATOM 705 C C . VAL A 1 87 ? 23.768 -3.656 -23.489 1.00 85.50 87 VAL A C 1
ATOM 707 O O . VAL A 1 87 ? 24.380 -2.701 -23.022 1.00 85.50 87 VAL A O 1
ATOM 710 N N . ALA A 1 88 ? 22.439 -3.726 -23.407 1.00 85.62 88 ALA A N 1
ATOM 711 C CA . ALA A 1 88 ? 21.614 -2.587 -22.998 1.00 85.62 88 ALA A CA 1
ATOM 712 C C . ALA A 1 88 ? 20.851 -2.833 -21.691 1.00 85.62 88 ALA A C 1
ATOM 714 O O . ALA A 1 88 ? 19.621 -2.711 -21.621 1.00 85.62 88 ALA A O 1
ATOM 715 N N . PHE A 1 89 ? 21.595 -3.196 -20.648 1.00 85.69 89 PHE A N 1
ATOM 716 C CA . PHE A 1 89 ? 21.045 -3.362 -19.310 1.00 85.69 89 PHE A CA 1
ATOM 717 C C . PHE A 1 89 ? 20.733 -2.022 -18.650 1.00 85.69 89 PHE A C 1
ATOM 719 O O . PHE A 1 89 ? 21.355 -0.999 -18.907 1.00 85.69 89 PHE A O 1
ATOM 726 N N . ARG A 1 90 ? 19.754 -2.057 -17.745 1.00 82.00 90 ARG A N 1
ATOM 727 C CA . ARG A 1 90 ? 19.408 -0.921 -16.885 1.00 82.00 90 ARG A CA 1
ATOM 728 C C . ARG A 1 90 ? 20.524 -0.571 -15.898 1.00 82.00 90 ARG A C 1
ATOM 730 O O . ARG A 1 90 ? 20.643 0.584 -15.513 1.00 82.00 90 ARG A O 1
ATOM 737 N N . TYR A 1 91 ? 21.260 -1.583 -15.451 1.00 83.44 91 TYR A N 1
ATOM 738 C CA . TYR A 1 91 ? 22.293 -1.458 -14.432 1.00 83.44 91 TYR A CA 1
ATOM 739 C C . TYR A 1 91 ? 23.672 -1.407 -15.075 1.00 83.44 91 TYR A C 1
ATOM 741 O O . TYR A 1 91 ? 23.913 -2.060 -16.092 1.00 83.44 91 TYR A O 1
ATOM 749 N N . GLU A 1 92 ? 24.596 -0.700 -14.444 1.00 85.00 92 GLU A N 1
ATOM 750 C CA . GLU A 1 92 ? 26.013 -0.740 -14.815 1.00 85.00 92 GLU A CA 1
ATOM 751 C C . GLU A 1 92 ? 26.674 -2.013 -14.273 1.00 85.00 92 GLU A C 1
ATOM 753 O O . GLU A 1 92 ? 26.166 -2.640 -13.337 1.00 85.00 92 GLU A O 1
ATOM 758 N N . ASP A 1 93 ? 27.766 -2.446 -14.908 1.00 83.12 93 ASP A N 1
ATOM 759 C CA . ASP A 1 93 ? 28.538 -3.580 -14.393 1.00 83.12 93 ASP A CA 1
ATOM 760 C C . ASP A 1 93 ? 29.116 -3.228 -13.020 1.00 83.12 93 ASP A C 1
ATOM 762 O O . ASP A 1 93 ? 29.645 -2.134 -12.820 1.00 83.12 93 ASP A O 1
ATOM 766 N N . ARG A 1 94 ? 28.962 -4.146 -12.063 1.00 81.38 94 ARG A N 1
ATOM 767 C CA . ARG A 1 94 ? 29.384 -3.993 -10.663 1.00 81.38 94 ARG A CA 1
ATOM 768 C C . ARG A 1 94 ? 28.847 -2.728 -9.988 1.00 81.38 94 ARG A C 1
ATOM 770 O O . ARG A 1 94 ? 29.440 -2.229 -9.033 1.00 81.38 94 ARG A O 1
ATOM 777 N N . GLN A 1 95 ? 27.699 -2.228 -10.450 1.00 84.56 95 GLN A N 1
ATOM 778 C CA . GLN A 1 95 ? 27.042 -1.074 -9.853 1.00 84.56 95 GLN A CA 1
ATOM 779 C C . GLN A 1 95 ? 26.761 -1.324 -8.359 1.00 84.56 95 GLN A C 1
ATOM 781 O O . GLN A 1 95 ? 26.039 -2.275 -8.027 1.00 84.56 95 GLN A O 1
ATOM 786 N N . PRO A 1 96 ? 27.265 -0.467 -7.449 1.00 84.88 96 PRO A N 1
ATOM 787 C CA . PRO A 1 96 ? 26.948 -0.572 -6.032 1.00 84.88 96 PRO A CA 1
ATOM 788 C C . PRO A 1 96 ? 25.439 -0.491 -5.812 1.00 84.88 96 PRO A C 1
ATOM 790 O O . PRO A 1 96 ? 24.758 0.307 -6.455 1.00 84.88 96 PRO A O 1
ATOM 793 N N . THR A 1 97 ? 24.917 -1.301 -4.891 1.00 88.38 97 THR A N 1
ATOM 794 C CA . THR A 1 97 ? 23.522 -1.212 -4.439 1.00 88.38 97 THR A CA 1
ATOM 795 C C . THR A 1 97 ? 23.525 -0.569 -3.056 1.00 88.38 97 THR A C 1
ATOM 797 O O . THR A 1 97 ? 23.902 -1.248 -2.106 1.00 88.38 97 THR A O 1
ATOM 800 N N . PRO A 1 98 ? 23.187 0.728 -2.935 1.00 89.94 98 PRO A N 1
ATOM 801 C CA . PRO A 1 98 ? 23.182 1.406 -1.647 1.00 89.94 98 PRO A CA 1
ATOM 802 C C . PRO A 1 98 ? 22.139 0.809 -0.706 1.00 89.94 98 PRO A C 1
ATOM 804 O O . PRO A 1 98 ? 21.010 0.527 -1.120 1.00 89.94 98 PRO A O 1
ATOM 807 N N . ASP A 1 99 ? 22.512 0.689 0.563 1.00 91.94 99 ASP A N 1
ATOM 808 C CA . ASP A 1 99 ? 21.599 0.321 1.635 1.00 91.94 99 ASP A CA 1
ATOM 809 C C . ASP A 1 99 ? 21.124 1.577 2.367 1.00 91.94 99 ASP A C 1
ATOM 811 O O . ASP A 1 99 ? 21.897 2.494 2.649 1.00 91.94 99 ASP A O 1
ATOM 815 N N . PHE A 1 100 ? 19.833 1.610 2.690 1.00 94.44 100 PHE A N 1
ATOM 816 C CA . PHE A 1 100 ? 19.206 2.719 3.403 1.00 94.44 100 PHE A CA 1
ATOM 817 C C . PHE A 1 100 ? 18.574 2.199 4.695 1.00 94.44 100 PHE A C 1
ATOM 819 O O . PHE A 1 100 ? 17.815 1.228 4.638 1.00 94.44 100 PHE A O 1
ATOM 826 N N . PRO A 1 101 ? 18.829 2.831 5.854 1.00 94.12 101 PRO A N 1
ATOM 827 C CA . PRO A 1 101 ? 18.201 2.428 7.103 1.00 94.12 101 PRO A CA 1
ATOM 828 C C . PRO A 1 101 ? 16.715 2.791 7.076 1.00 94.12 101 PRO A C 1
ATOM 830 O O . PRO A 1 101 ? 16.357 3.973 7.067 1.00 94.12 101 PRO A O 1
ATOM 833 N N . THR A 1 102 ? 15.846 1.783 7.089 1.00 97.06 102 THR A N 1
ATOM 834 C CA . THR A 1 102 ? 14.388 1.947 7.030 1.00 97.06 102 THR A CA 1
ATOM 835 C C . THR A 1 102 ? 13.704 1.671 8.364 1.00 97.06 102 THR A C 1
ATOM 837 O O . THR A 1 102 ? 14.239 0.978 9.228 1.00 97.06 102 THR A O 1
ATOM 840 N N . MET A 1 103 ? 12.510 2.238 8.556 1.00 97.06 103 MET A N 1
ATOM 841 C CA . MET A 1 103 ? 11.656 1.905 9.699 1.00 97.06 103 MET A CA 1
ATOM 842 C C . MET A 1 103 ? 10.819 0.652 9.436 1.00 97.06 103 MET A C 1
ATOM 844 O O . MET A 1 103 ? 10.630 -0.146 10.352 1.00 97.06 103 MET A O 1
ATOM 848 N N . LEU A 1 104 ? 10.302 0.497 8.215 1.00 97.50 104 LEU A N 1
ATOM 849 C CA . LEU A 1 104 ? 9.715 -0.759 7.758 1.00 97.50 104 LEU A CA 1
ATOM 850 C C . LEU A 1 104 ? 10.816 -1.783 7.462 1.00 97.50 104 LEU A C 1
ATOM 852 O O . LEU A 1 104 ? 11.863 -1.442 6.908 1.00 97.50 104 LEU A O 1
ATOM 856 N N . ASP A 1 105 ? 10.554 -3.040 7.806 1.00 96.62 105 ASP A N 1
ATOM 857 C CA . ASP A 1 105 ? 11.409 -4.169 7.456 1.00 96.62 105 ASP A CA 1
ATOM 858 C C . ASP A 1 105 ? 11.254 -4.526 5.966 1.00 96.62 105 ASP A C 1
ATOM 860 O O . ASP A 1 105 ? 10.171 -4.905 5.516 1.00 96.62 105 ASP A O 1
ATOM 864 N N . PHE A 1 106 ? 12.351 -4.388 5.215 1.00 96.44 106 PHE A N 1
ATOM 865 C CA . PHE A 1 106 ? 12.497 -4.807 3.814 1.00 96.44 106 PHE A CA 1
ATOM 866 C C . PHE A 1 106 ? 13.563 -5.907 3.665 1.00 96.44 106 PHE A C 1
ATOM 868 O O . PHE A 1 106 ? 14.156 -6.066 2.597 1.00 96.44 106 PHE A O 1
ATOM 875 N N . SER A 1 107 ? 13.879 -6.641 4.737 1.00 94.38 107 SER A N 1
ATOM 876 C CA . SER A 1 107 ? 14.908 -7.691 4.727 1.00 94.38 107 SER A CA 1
ATOM 877 C C . SER A 1 107 ? 14.608 -8.802 3.719 1.00 94.38 107 SER A C 1
ATOM 879 O O . SER A 1 107 ? 15.526 -9.258 3.039 1.00 94.38 107 SER A O 1
ATOM 881 N N . ALA A 1 108 ? 13.334 -9.164 3.535 1.00 92.25 108 ALA A N 1
ATOM 882 C CA . ALA A 1 108 ? 12.893 -10.129 2.523 1.00 92.25 108 ALA A CA 1
ATOM 883 C C . ALA A 1 108 ? 13.229 -9.687 1.086 1.00 92.25 108 ALA A C 1
ATOM 885 O O . ALA A 1 108 ? 13.456 -10.516 0.206 1.00 92.25 108 ALA A O 1
ATOM 886 N N . GLU A 1 109 ? 13.290 -8.377 0.843 1.00 93.56 109 GLU A N 1
ATOM 887 C CA . GLU A 1 109 ? 13.717 -7.787 -0.424 1.00 93.56 109 GLU A CA 1
ATOM 888 C C . GLU A 1 109 ? 15.208 -7.447 -0.462 1.00 93.56 109 GLU A C 1
ATOM 890 O O . GLU A 1 109 ? 15.689 -6.996 -1.497 1.00 93.56 109 GLU A O 1
ATOM 895 N N . MET A 1 110 ? 15.947 -7.659 0.630 1.00 94.00 110 MET A N 1
ATOM 896 C CA . MET A 1 110 ? 17.317 -7.175 0.818 1.00 94.00 110 MET A CA 1
ATOM 897 C C . MET A 1 110 ? 17.414 -5.638 0.692 1.00 94.00 110 MET A C 1
ATOM 899 O O . MET A 1 110 ? 18.340 -5.110 0.075 1.00 94.00 110 MET A O 1
ATOM 903 N N . GLY A 1 111 ? 16.441 -4.916 1.255 1.00 95.81 111 GLY A N 1
ATOM 904 C CA . GLY A 1 111 ? 16.419 -3.453 1.346 1.00 95.81 111 GLY A CA 1
ATOM 905 C C . GLY A 1 111 ? 15.416 -2.765 0.412 1.00 95.81 111 GLY A C 1
ATOM 906 O O . GLY A 1 111 ? 14.953 -3.321 -0.586 1.00 95.81 111 GLY A O 1
ATOM 907 N N . ILE A 1 112 ? 15.087 -1.506 0.726 1.00 96.56 112 ILE A N 1
ATOM 908 C CA . ILE A 1 112 ? 14.063 -0.721 0.010 1.00 96.56 112 ILE A CA 1
ATOM 909 C C . ILE A 1 112 ? 14.369 -0.520 -1.479 1.00 96.56 112 ILE A C 1
ATOM 911 O O . ILE A 1 112 ? 13.455 -0.523 -2.305 1.00 96.56 112 ILE A O 1
ATOM 915 N N . LEU A 1 113 ? 15.645 -0.374 -1.845 1.00 95.06 113 LEU A N 1
ATOM 916 C CA . LEU A 1 113 ? 16.032 -0.202 -3.242 1.00 95.06 113 LEU A CA 1
ATOM 917 C C . LEU A 1 113 ? 15.678 -1.450 -4.058 1.00 95.06 113 LEU A C 1
ATOM 919 O O . LEU A 1 113 ? 14.997 -1.355 -5.077 1.00 95.06 113 LEU A O 1
ATOM 923 N N . ARG A 1 114 ? 16.051 -2.634 -3.571 1.00 93.19 114 ARG A N 1
ATOM 924 C CA . ARG A 1 114 ? 15.723 -3.907 -4.223 1.00 93.19 114 ARG A CA 1
ATOM 925 C C . ARG A 1 114 ? 14.222 -4.215 -4.181 1.00 93.19 114 ARG A C 1
ATOM 927 O O . ARG A 1 114 ? 13.688 -4.780 -5.136 1.00 93.19 114 ARG A O 1
ATOM 934 N N . ALA A 1 115 ? 13.510 -3.750 -3.152 1.00 94.94 115 ALA A N 1
ATOM 935 C CA . ALA A 1 115 ? 12.048 -3.787 -3.127 1.00 94.94 115 ALA A CA 1
ATOM 936 C C . ALA A 1 115 ? 11.427 -2.996 -4.295 1.00 94.94 115 ALA A C 1
ATOM 938 O O . ALA A 1 115 ? 10.471 -3.462 -4.914 1.00 94.94 115 ALA A O 1
ATOM 939 N N . ALA A 1 116 ? 12.001 -1.846 -4.666 1.00 94.88 116 ALA A N 1
ATOM 940 C CA . ALA A 1 116 ? 11.607 -1.105 -5.867 1.00 94.88 116 ALA A CA 1
ATOM 941 C C . ALA A 1 116 ? 12.024 -1.826 -7.168 1.00 94.88 116 ALA A C 1
ATOM 943 O O . ALA A 1 116 ? 11.281 -1.829 -8.155 1.00 94.88 116 ALA A O 1
ATOM 944 N N . GLU A 1 117 ? 13.190 -2.484 -7.172 1.00 91.69 117 GLU A N 1
ATOM 945 C CA . GLU A 1 117 ? 13.701 -3.273 -8.306 1.00 91.69 117 GLU A CA 1
ATOM 946 C C . GLU A 1 117 ? 12.882 -4.542 -8.602 1.00 91.69 117 GLU A C 1
ATOM 948 O O . GLU A 1 117 ? 12.994 -5.081 -9.708 1.00 91.69 117 GLU A O 1
ATOM 953 N N . LYS A 1 118 ? 11.994 -4.984 -7.691 1.00 90.56 118 LYS A N 1
ATOM 954 C CA . LYS A 1 118 ? 11.001 -6.038 -7.986 1.00 90.56 118 LYS A CA 1
ATOM 955 C C . LYS A 1 118 ? 10.183 -5.715 -9.238 1.00 90.56 118 LYS A C 1
ATOM 957 O O . LYS A 1 118 ? 9.812 -6.632 -9.967 1.00 90.56 118 LYS A O 1
ATOM 962 N N . CYS A 1 119 ? 9.948 -4.431 -9.532 1.00 92.38 119 CYS A N 1
ATOM 963 C CA . CYS A 1 119 ? 9.270 -4.008 -10.752 1.00 92.38 119 CYS A CA 1
ATOM 964 C C . CYS A 1 119 ? 10.032 -4.459 -12.014 1.00 92.38 119 CYS A C 1
ATOM 966 O O . CYS A 1 119 ? 11.038 -3.868 -12.420 1.00 92.38 119 CYS A O 1
ATOM 968 N N . ASN A 1 120 ? 9.499 -5.481 -12.688 1.00 86.06 120 ASN A N 1
ATOM 969 C CA . ASN A 1 120 ? 10.045 -6.003 -13.943 1.00 86.06 120 ASN A CA 1
ATOM 970 C C . ASN A 1 120 ? 9.728 -5.116 -15.165 1.00 86.06 120 ASN A C 1
ATOM 972 O O . ASN A 1 120 ? 10.342 -5.269 -16.218 1.00 86.06 120 ASN A O 1
ATOM 976 N N . GLY A 1 121 ? 8.808 -4.161 -15.019 1.00 87.75 121 GLY A N 1
ATOM 977 C CA . GLY A 1 121 ? 8.427 -3.218 -16.062 1.00 87.75 121 GLY A CA 1
ATOM 978 C C . GLY A 1 121 ? 7.326 -3.691 -17.018 1.00 87.75 121 GLY A C 1
ATOM 979 O O . GLY A 1 121 ? 7.138 -3.022 -18.036 1.00 87.75 121 GLY A O 1
ATOM 980 N N . SER A 1 122 ? 6.590 -4.761 -16.687 1.00 86.06 122 SER A N 1
ATOM 981 C CA . SER A 1 122 ? 5.499 -5.340 -17.499 1.00 86.06 122 SER A CA 1
ATOM 982 C C . SER A 1 122 ? 4.468 -4.315 -17.978 1.00 86.06 122 SER A C 1
ATOM 984 O O . SER A 1 122 ? 4.002 -4.378 -19.109 1.00 86.06 122 SER A O 1
ATOM 986 N N . GLY A 1 123 ? 4.176 -3.311 -17.149 1.00 89.50 123 GLY A N 1
ATOM 987 C CA . GLY A 1 123 ? 3.275 -2.222 -17.509 1.00 89.50 123 GLY A CA 1
ATOM 988 C C . GLY A 1 123 ? 1.795 -2.516 -17.261 1.00 89.50 123 GLY A C 1
ATOM 989 O O . GLY A 1 123 ? 0.980 -1.685 -17.642 1.00 89.50 123 GLY A O 1
ATOM 990 N N . ASP A 1 124 ? 1.437 -3.596 -16.553 1.00 90.38 124 ASP A N 1
ATOM 991 C CA . ASP A 1 124 ? 0.046 -3.893 -16.143 1.00 90.38 124 ASP A CA 1
ATOM 992 C C . ASP A 1 124 ? -0.596 -2.736 -15.365 1.00 90.38 124 ASP A C 1
ATOM 994 O O . ASP A 1 124 ? -1.803 -2.506 -15.407 1.00 90.38 124 ASP A O 1
ATOM 998 N N . CYS A 1 125 ? 0.229 -1.939 -14.680 1.00 93.44 125 CYS A N 1
ATOM 999 C CA . CYS A 1 125 ? -0.203 -0.737 -13.975 1.00 93.44 125 CYS A CA 1
ATOM 1000 C C . CYS A 1 125 ? -0.735 0.372 -14.888 1.00 93.44 125 CYS A C 1
ATOM 1002 O O . CYS A 1 125 ? -1.279 1.346 -14.374 1.00 93.44 125 CYS A O 1
ATOM 1004 N N . ARG A 1 126 ? -0.563 0.241 -16.208 1.00 93.56 126 ARG A N 1
ATOM 1005 C CA . ARG A 1 126 ? -1.091 1.161 -17.218 1.00 93.56 126 ARG A CA 1
ATOM 1006 C C . ARG A 1 126 ? -2.465 0.754 -17.744 1.00 93.56 126 ARG A C 1
ATOM 1008 O O . ARG A 1 126 ? -2.997 1.415 -18.633 1.00 93.56 126 ARG A O 1
ATOM 1015 N N . LYS A 1 127 ? -3.050 -0.335 -17.239 1.00 90.12 127 LYS A N 1
ATOM 1016 C CA . LYS A 1 127 ? -4.382 -0.752 -17.671 1.00 90.12 127 LYS A CA 1
ATOM 1017 C C . LYS A 1 127 ? -5.412 0.343 -17.389 1.00 90.12 127 LYS A C 1
ATOM 1019 O O . LYS A 1 127 ? -5.405 0.971 -16.326 1.00 90.12 127 LYS A O 1
ATOM 1024 N N . LEU A 1 128 ? -6.288 0.586 -18.358 1.00 90.88 128 LEU A N 1
ATOM 1025 C CA . LEU A 1 128 ? -7.363 1.566 -18.225 1.00 90.88 128 LEU A CA 1
ATOM 1026 C C . LEU A 1 128 ? -8.530 0.948 -17.442 1.00 90.88 128 LEU A C 1
ATOM 1028 O O . LEU A 1 128 ? -8.637 -0.272 -17.354 1.00 90.88 128 LEU A O 1
ATOM 1032 N N . ALA A 1 129 ? -9.427 1.782 -16.915 1.00 87.38 129 ALA A N 1
ATOM 1033 C CA . ALA A 1 129 ? -10.596 1.313 -16.165 1.00 87.38 129 ALA A CA 1
ATOM 1034 C C . ALA A 1 129 ? -11.479 0.335 -16.969 1.00 87.38 129 ALA A C 1
ATOM 1036 O O . ALA A 1 129 ? -12.073 -0.574 -16.400 1.00 87.38 129 ALA A O 1
ATOM 1037 N N . THR A 1 130 ? -11.507 0.470 -18.299 1.00 88.94 130 THR A N 1
ATOM 1038 C CA . THR A 1 130 ? -12.250 -0.414 -19.212 1.00 88.94 130 THR A CA 1
ATOM 1039 C C . THR A 1 130 ? -11.706 -1.842 -19.275 1.00 88.94 130 THR A C 1
ATOM 1041 O O . THR A 1 130 ? -12.450 -2.747 -19.628 1.00 88.94 130 THR A O 1
ATOM 1044 N N . ALA A 1 131 ? -10.436 -2.061 -18.924 1.00 86.88 131 ALA A N 1
ATOM 1045 C CA . ALA A 1 131 ? -9.816 -3.387 -18.907 1.00 86.88 131 ALA A CA 1
ATOM 1046 C C . ALA A 1 131 ? -10.112 -4.174 -17.614 1.00 86.88 131 ALA A C 1
ATOM 1048 O O . ALA A 1 131 ? -9.696 -5.323 -17.485 1.00 86.88 131 ALA A O 1
ATOM 1049 N N . GLY A 1 132 ? -10.810 -3.564 -16.650 1.00 85.00 132 GLY A N 1
ATOM 1050 C CA . GLY A 1 132 ? -11.141 -4.184 -15.371 1.00 85.00 132 GLY A CA 1
ATOM 1051 C C . GLY A 1 132 ? -9.976 -4.267 -14.372 1.00 85.00 132 GLY A C 1
ATOM 1052 O O . GLY A 1 132 ? -8.798 -4.049 -14.678 1.00 85.00 132 GLY A O 1
ATOM 1053 N N . GLY A 1 133 ? -10.330 -4.587 -13.128 1.00 84.00 133 GLY A N 1
ATOM 1054 C CA . GLY A 1 133 ? -9.427 -4.604 -11.976 1.00 84.00 133 GLY A CA 1
ATOM 1055 C C . GLY A 1 133 ? -9.022 -3.213 -11.475 1.00 84.00 133 GLY A C 1
ATOM 1056 O O . GLY A 1 133 ? -9.337 -2.179 -12.061 1.00 84.00 133 GLY A O 1
ATOM 1057 N N . THR A 1 134 ? -8.308 -3.195 -10.358 1.00 83.94 134 THR A N 1
ATOM 1058 C CA . THR A 1 134 ? -8.038 -2.003 -9.551 1.00 83.94 134 THR A CA 1
ATOM 1059 C C . THR A 1 134 ? -6.762 -1.277 -9.981 1.00 83.94 134 THR A C 1
ATOM 1061 O O . THR A 1 134 ? -6.755 -0.048 -9.991 1.00 83.94 134 THR A O 1
ATOM 1064 N N . MET A 1 135 ? -5.690 -2.016 -10.329 1.00 89.00 135 MET A N 1
ATOM 1065 C CA . MET A 1 135 ? -4.288 -1.549 -10.415 1.00 89.00 135 MET A CA 1
ATOM 1066 C C . MET A 1 135 ? -4.041 -0.111 -9.931 1.00 89.00 135 MET A C 1
ATOM 1068 O O . MET A 1 135 ? -4.082 0.119 -8.728 1.00 89.00 135 MET A O 1
ATOM 1072 N N . CYS A 1 136 ? -3.699 0.840 -10.809 1.00 94.19 136 CYS A N 1
ATOM 1073 C CA . CYS A 1 136 ? -3.234 2.168 -10.425 1.00 94.19 136 CYS A CA 1
ATOM 1074 C C . CYS A 1 136 ? -4.248 3.251 -10.837 1.00 94.19 136 CYS A C 1
ATOM 1076 O O . CYS A 1 136 ? -4.199 3.718 -11.979 1.00 94.19 136 CYS A O 1
ATOM 1078 N N . PRO A 1 137 ? -5.134 3.702 -9.925 1.00 93.56 137 PRO A N 1
ATOM 1079 C CA . PRO A 1 137 ? -6.184 4.664 -10.263 1.00 93.56 137 PRO A CA 1
ATOM 1080 C C . PRO A 1 137 ? -5.645 6.019 -10.722 1.00 93.56 137 PRO A C 1
ATOM 1082 O O . PRO A 1 137 ? -6.233 6.659 -11.587 1.00 93.56 137 PRO A O 1
ATOM 1085 N N . SER A 1 138 ? -4.497 6.451 -10.188 1.00 94.94 138 SER A N 1
ATOM 1086 C CA . SER A 1 138 ? -3.865 7.706 -10.604 1.00 94.94 138 SER A CA 1
ATOM 1087 C C . SER A 1 138 ? -3.470 7.674 -12.078 1.00 94.94 138 SER A C 1
ATOM 1089 O O . SER A 1 138 ? -3.802 8.606 -12.793 1.00 94.94 138 SER A O 1
ATOM 1091 N N . TYR A 1 139 ? -2.881 6.574 -12.567 1.00 95.44 139 TYR A N 1
ATOM 1092 C CA . TYR A 1 139 ? -2.607 6.422 -13.999 1.00 95.44 139 TYR A CA 1
ATOM 1093 C C . TYR A 1 139 ? -3.900 6.382 -14.818 1.00 95.44 139 TYR A C 1
ATOM 1095 O O . TYR A 1 139 ? -3.968 6.931 -15.914 1.00 95.44 139 TYR A O 1
ATOM 1103 N N . GLN A 1 140 ? -4.944 5.724 -14.307 1.00 93.88 140 GLN A N 1
ATOM 1104 C CA . GLN A 1 140 ? -6.224 5.671 -15.010 1.00 93.88 140 GLN A CA 1
ATOM 1105 C C . GLN A 1 140 ? -6.836 7.063 -15.204 1.00 93.88 140 GLN A C 1
ATOM 1107 O O . GLN A 1 140 ? -7.446 7.302 -16.244 1.00 93.88 140 GLN A O 1
ATOM 1112 N N . ALA A 1 141 ? -6.638 7.960 -14.236 1.00 94.19 141 ALA A N 1
ATOM 1113 C CA . ALA A 1 141 ? -7.096 9.339 -14.298 1.00 94.19 141 ALA A CA 1
ATOM 1114 C C . ALA A 1 141 ? -6.182 10.234 -15.151 1.00 94.19 141 ALA A C 1
ATOM 1116 O O . ALA A 1 141 ? -6.681 10.947 -16.015 1.00 94.19 141 ALA A O 1
ATOM 1117 N N . THR A 1 142 ? -4.864 10.205 -14.928 1.00 95.75 142 THR A N 1
ATOM 1118 C CA . THR A 1 142 ? -3.931 11.170 -15.541 1.00 95.75 142 THR A CA 1
ATOM 1119 C C . THR A 1 142 ? -3.362 10.713 -16.876 1.00 95.75 142 THR A C 1
ATOM 1121 O O . THR A 1 142 ? -3.003 11.545 -17.695 1.00 95.75 142 THR A O 1
ATOM 1124 N N . ARG A 1 143 ? -3.279 9.397 -17.111 1.00 95.44 143 ARG A N 1
ATOM 1125 C CA . ARG A 1 143 ? -2.570 8.751 -18.237 1.00 95.44 143 ARG A CA 1
ATOM 1126 C C . ARG A 1 143 ? -1.056 8.982 -18.273 1.00 95.44 143 ARG A C 1
ATOM 1128 O O . ARG A 1 143 ? -0.389 8.458 -19.167 1.00 95.44 143 ARG A O 1
ATOM 1135 N N . GLU A 1 144 ? -0.509 9.651 -17.265 1.00 96.75 144 GLU A N 1
ATOM 1136 C CA . GLU A 1 144 ? 0.911 9.969 -17.147 1.00 96.75 144 GLU A CA 1
ATOM 1137 C C . GLU A 1 144 ? 1.706 8.801 -16.559 1.00 96.75 144 GLU A C 1
ATOM 1139 O O . GLU A 1 144 ? 1.364 8.253 -15.510 1.00 96.75 144 GLU A O 1
ATOM 1144 N N . GLU A 1 145 ? 2.816 8.417 -17.196 1.00 95.81 145 GLU A N 1
ATOM 1145 C CA . GLU A 1 145 ? 3.614 7.249 -16.784 1.00 95.81 145 GLU A CA 1
ATOM 1146 C C . GLU A 1 145 ? 4.111 7.358 -15.334 1.00 95.81 145 GLU A C 1
ATOM 1148 O O . GLU A 1 145 ? 4.116 6.348 -14.619 1.00 95.81 145 GLU A O 1
ATOM 1153 N N . LYS A 1 146 ? 4.476 8.567 -14.882 1.00 96.12 146 LYS A N 1
ATOM 1154 C CA . LYS A 1 146 ? 4.931 8.846 -13.506 1.00 96.12 146 LYS A CA 1
ATOM 1155 C C . LYS A 1 146 ? 3.897 8.449 -12.451 1.00 96.12 146 LYS A C 1
ATOM 1157 O O . LYS A 1 146 ? 4.264 8.003 -11.366 1.00 96.12 146 LYS A O 1
ATOM 1162 N N . ASP A 1 147 ? 2.615 8.507 -12.809 1.00 96.88 147 ASP A N 1
ATOM 1163 C CA . ASP A 1 147 ? 1.493 8.166 -11.939 1.00 96.88 147 ASP A CA 1
ATOM 1164 C C . ASP A 1 147 ? 1.130 6.681 -11.968 1.00 96.88 147 ASP A C 1
ATOM 1166 O O . ASP A 1 147 ? 0.149 6.274 -11.343 1.00 96.88 147 ASP A O 1
ATOM 1170 N N . SER A 1 148 ? 1.914 5.847 -12.649 1.00 96.50 148 SER A N 1
ATOM 1171 C CA . SER A 1 148 ? 1.792 4.391 -12.607 1.00 96.50 148 SER A CA 1
ATOM 1172 C C . SER A 1 148 ? 2.694 3.776 -11.529 1.00 96.50 148 SER A C 1
ATOM 1174 O O . SER A 1 148 ? 3.667 4.377 -11.073 1.00 96.50 148 SER A O 1
ATOM 1176 N N . THR A 1 149 ? 2.414 2.539 -11.109 1.00 96.50 149 THR A N 1
ATOM 1177 C CA . THR A 1 149 ? 3.309 1.794 -10.200 1.00 96.50 149 THR A CA 1
ATOM 1178 C C . THR A 1 149 ? 4.720 1.672 -10.771 1.00 96.50 149 THR A C 1
ATOM 1180 O O . THR A 1 149 ? 5.693 1.856 -10.042 1.00 96.50 149 THR A O 1
ATOM 1183 N N . ARG A 1 150 ? 4.838 1.383 -12.073 1.00 95.69 150 ARG A N 1
ATOM 1184 C CA . ARG A 1 150 ? 6.130 1.260 -12.752 1.00 95.69 150 ARG A CA 1
ATOM 1185 C C . ARG A 1 150 ? 6.872 2.592 -12.777 1.00 95.69 150 ARG A C 1
ATOM 1187 O O . ARG A 1 150 ? 8.055 2.604 -12.462 1.00 95.69 150 ARG A O 1
ATOM 1194 N N . GLY A 1 151 ? 6.188 3.692 -13.086 1.00 96.81 151 GLY A N 1
ATOM 1195 C CA . GLY A 1 151 ? 6.764 5.037 -13.034 1.00 96.81 151 GLY A CA 1
ATOM 1196 C C . GLY A 1 151 ? 7.350 5.355 -11.661 1.00 96.81 151 GLY A C 1
ATOM 1197 O O . GLY A 1 151 ? 8.523 5.699 -11.558 1.00 96.81 151 GLY A O 1
ATOM 1198 N N . ARG A 1 152 ? 6.586 5.112 -10.591 1.00 97.75 152 ARG A N 1
ATOM 1199 C CA . ARG A 1 152 ? 7.036 5.330 -9.204 1.00 97.75 152 ARG A CA 1
ATOM 1200 C C . ARG A 1 152 ? 8.205 4.448 -8.794 1.00 97.75 152 ARG A C 1
ATOM 1202 O O . ARG A 1 152 ? 9.144 4.930 -8.172 1.00 97.75 152 ARG A O 1
ATOM 1209 N N . ALA A 1 153 ? 8.164 3.164 -9.149 1.00 97.00 153 ALA A N 1
ATOM 1210 C CA . ALA A 1 153 ? 9.265 2.246 -8.872 1.00 97.00 153 ALA A CA 1
ATOM 1211 C C . ALA A 1 153 ? 10.537 2.654 -9.631 1.00 97.00 153 ALA A C 1
ATOM 1213 O O . ALA A 1 153 ? 11.635 2.570 -9.083 1.00 97.00 153 ALA A O 1
ATOM 1214 N N . ASN A 1 154 ? 10.390 3.130 -10.874 1.00 95.50 154 ASN A N 1
ATOM 1215 C CA . ASN A 1 154 ? 11.492 3.651 -11.676 1.00 95.50 154 ASN A CA 1
ATOM 1216 C C . ASN A 1 154 ? 12.075 4.940 -11.076 1.00 95.50 154 ASN A C 1
ATOM 1218 O O . ASN A 1 154 ? 13.291 5.036 -10.971 1.00 95.50 154 ASN A O 1
ATOM 1222 N N . ALA A 1 155 ? 11.234 5.888 -10.653 1.00 96.44 155 ALA A N 1
ATOM 1223 C CA . ALA A 1 155 ? 11.686 7.123 -10.015 1.00 96.44 155 ALA A CA 1
ATOM 1224 C C . ALA A 1 155 ? 12.431 6.824 -8.707 1.00 96.44 155 ALA A C 1
ATOM 1226 O O . ALA A 1 155 ? 13.556 7.276 -8.514 1.00 96.44 155 ALA A O 1
ATOM 1227 N N . LEU A 1 156 ? 11.848 5.979 -7.848 1.00 96.38 156 LEU A N 1
ATOM 1228 C CA . LEU A 1 156 ? 12.444 5.597 -6.569 1.00 96.38 156 LEU A CA 1
ATOM 1229 C C . LEU A 1 156 ? 13.813 4.940 -6.762 1.00 96.38 156 LEU A C 1
ATOM 1231 O O . LEU A 1 156 ? 14.779 5.348 -6.127 1.00 96.38 156 LEU A O 1
ATOM 1235 N N . ARG A 1 157 ? 13.926 3.946 -7.650 1.00 92.94 157 ARG A N 1
ATOM 1236 C CA . ARG A 1 157 ? 15.213 3.273 -7.856 1.00 92.94 157 ARG A CA 1
ATOM 1237 C C . ARG A 1 157 ? 16.255 4.192 -8.500 1.00 92.94 157 ARG A C 1
ATOM 1239 O O . ARG A 1 157 ? 17.414 4.093 -8.123 1.00 92.94 157 ARG A O 1
ATOM 1246 N N . GLU A 1 158 ? 15.872 5.059 -9.444 1.00 93.50 158 GLU A N 1
ATOM 1247 C CA . GLU A 1 158 ? 16.823 5.944 -10.134 1.00 93.50 158 GLU A CA 1
ATOM 1248 C C . GLU A 1 158 ? 17.409 6.946 -9.143 1.00 93.50 158 GLU A C 1
ATOM 1250 O O . GLU A 1 158 ? 18.626 7.042 -8.995 1.00 93.50 158 GLU A O 1
ATOM 1255 N N . ILE A 1 159 ? 16.537 7.598 -8.375 1.00 95.56 159 ILE A N 1
ATOM 1256 C CA . ILE A 1 159 ? 16.916 8.611 -7.392 1.00 95.56 159 ILE A CA 1
ATOM 1257 C C . ILE A 1 159 ? 17.762 7.989 -6.280 1.00 95.56 159 ILE A C 1
ATOM 1259 O O . ILE A 1 159 ? 18.869 8.451 -6.017 1.00 95.56 159 ILE A O 1
ATOM 1263 N N . LEU A 1 160 ? 17.330 6.870 -5.694 1.00 94.75 160 LEU A N 1
ATOM 1264 C CA . LEU A 1 160 ? 18.108 6.195 -4.647 1.00 94.75 160 LEU A CA 1
ATOM 1265 C C . LEU A 1 160 ? 19.450 5.630 -5.141 1.00 94.75 160 LEU A C 1
ATOM 1267 O O . LEU A 1 160 ? 20.352 5.398 -4.339 1.00 94.75 160 LEU A O 1
ATOM 1271 N N . THR A 1 161 ? 19.609 5.409 -6.446 1.00 92.00 161 THR A N 1
ATOM 1272 C CA . THR A 1 161 ? 20.850 4.869 -7.012 1.00 92.00 161 THR A CA 1
ATOM 1273 C C . THR A 1 161 ? 21.826 5.968 -7.430 1.00 92.00 161 THR A C 1
ATOM 1275 O O . THR A 1 161 ? 23.016 5.884 -7.103 1.00 92.00 161 THR A O 1
ATOM 1278 N N . ARG A 1 162 ? 21.340 6.980 -8.163 1.00 90.31 162 ARG A N 1
ATOM 1279 C CA . ARG A 1 162 ? 22.145 8.062 -8.753 1.00 90.31 162 ARG A CA 1
ATOM 1280 C C . ARG A 1 162 ? 22.372 9.219 -7.788 1.00 90.31 162 ARG A C 1
ATOM 1282 O O . ARG A 1 162 ? 23.482 9.731 -7.720 1.00 90.31 162 ARG A O 1
ATOM 1289 N N . HIS A 1 163 ? 21.367 9.563 -6.988 1.00 88.75 163 HIS A N 1
ATOM 1290 C CA . HIS A 1 163 ? 21.404 10.697 -6.060 1.00 88.75 163 HIS A CA 1
ATOM 1291 C C . HIS A 1 163 ? 21.802 10.281 -4.638 1.00 88.75 163 HIS A C 1
ATOM 1293 O O . HIS A 1 163 ? 21.615 11.017 -3.677 1.00 88.75 163 HIS A O 1
ATOM 1299 N N . ARG A 1 164 ? 22.407 9.097 -4.478 1.00 84.06 164 ARG A N 1
ATOM 1300 C CA . ARG A 1 164 ? 22.820 8.554 -3.172 1.00 84.06 164 ARG A CA 1
ATOM 1301 C C . ARG A 1 164 ? 23.814 9.427 -2.396 1.00 84.06 164 ARG A C 1
ATOM 1303 O O . ARG A 1 164 ? 23.976 9.223 -1.201 1.00 84.06 164 ARG A O 1
ATOM 1310 N N . ALA A 1 165 ? 24.528 10.315 -3.090 1.00 82.38 165 ALA A N 1
ATOM 1311 C CA . ALA A 1 165 ? 25.498 11.227 -2.490 1.00 82.38 165 ALA A CA 1
ATOM 1312 C C . ALA A 1 165 ? 24.839 12.478 -1.884 1.00 82.38 165 ALA A C 1
ATOM 1314 O O . ALA A 1 165 ? 25.488 13.203 -1.134 1.00 82.38 165 ALA A O 1
ATOM 1315 N N . GLU A 1 166 ? 23.569 12.741 -2.201 1.00 87.88 166 GLU A N 1
ATOM 1316 C CA . GLU A 1 166 ? 22.806 13.806 -1.560 1.00 87.88 166 GLU A CA 1
ATOM 1317 C C . GLU A 1 166 ? 22.553 13.479 -0.087 1.00 87.88 166 GLU A C 1
ATOM 1319 O O . GLU A 1 166 ? 22.418 12.317 0.298 1.00 87.88 166 GLU A O 1
ATOM 1324 N N . THR A 1 167 ? 22.406 14.517 0.741 1.00 87.25 167 THR A N 1
ATOM 1325 C CA . THR A 1 167 ? 22.129 14.371 2.178 1.00 87.25 167 THR A CA 1
ATOM 1326 C C . THR A 1 167 ? 20.899 13.501 2.452 1.00 87.25 167 THR A C 1
ATOM 1328 O O . THR A 1 167 ? 20.875 12.751 3.427 1.00 87.25 167 THR A O 1
ATOM 1331 N N . ASN A 1 168 ? 19.866 13.598 1.608 1.00 93.31 168 ASN A N 1
ATOM 1332 C CA . ASN A 1 168 ? 18.690 12.738 1.679 1.00 93.31 168 ASN A CA 1
ATOM 1333 C C . ASN A 1 168 ? 18.032 12.573 0.295 1.00 93.31 168 ASN A C 1
ATOM 1335 O O . ASN A 1 168 ? 17.180 13.391 -0.060 1.00 93.31 168 ASN A O 1
ATOM 1339 N N . PRO A 1 169 ? 18.326 11.497 -0.458 1.00 95.19 169 PRO A N 1
ATOM 1340 C CA . PRO A 1 169 ? 17.724 11.283 -1.778 1.00 95.19 169 PRO A CA 1
ATOM 1341 C C . PRO A 1 169 ? 16.198 11.097 -1.724 1.00 95.19 169 PRO A C 1
ATOM 1343 O O . PRO A 1 169 ? 15.504 11.302 -2.716 1.00 95.19 169 PRO A O 1
ATOM 1346 N N . PHE A 1 170 ? 15.623 10.757 -0.563 1.00 96.44 170 PHE A N 1
ATOM 1347 C CA . PHE A 1 170 ? 14.167 10.682 -0.406 1.00 96.44 170 PHE A CA 1
ATOM 1348 C C . PHE A 1 170 ? 13.484 12.059 -0.428 1.00 96.44 170 PHE A C 1
ATOM 1350 O O . PHE A 1 170 ? 12.263 12.117 -0.541 1.00 96.44 170 PHE A O 1
ATOM 1357 N N . ALA A 1 171 ? 14.226 13.161 -0.314 1.00 95.25 171 ALA A N 1
ATOM 1358 C CA . ALA A 1 171 ? 13.689 14.518 -0.422 1.00 95.25 171 ALA A CA 1
ATOM 1359 C C . ALA A 1 171 ? 13.711 15.071 -1.861 1.00 95.25 171 ALA A C 1
ATOM 1361 O O . ALA A 1 171 ? 13.283 16.201 -2.084 1.00 95.25 171 ALA A O 1
ATOM 1362 N N . HIS A 1 172 ? 14.167 14.289 -2.849 1.00 96.56 172 HIS A N 1
ATOM 1363 C CA . HIS A 1 172 ? 14.253 14.750 -4.234 1.00 96.56 172 HIS A CA 1
ATOM 1364 C C . HIS A 1 172 ? 12.864 15.137 -4.801 1.00 96.56 172 HIS A C 1
ATOM 1366 O O . HIS A 1 172 ? 11.906 14.363 -4.647 1.00 96.56 172 HIS A O 1
ATOM 1372 N N . PRO A 1 173 ? 12.728 16.294 -5.485 1.00 95.06 173 PRO A N 1
ATOM 1373 C CA . PRO A 1 173 ? 11.443 16.802 -5.978 1.00 95.06 173 PRO A CA 1
ATOM 1374 C C . PRO A 1 173 ? 10.753 15.848 -6.962 1.00 95.06 173 PRO A C 1
ATOM 1376 O O . PRO A 1 173 ? 9.561 15.590 -6.822 1.00 95.06 173 PRO A O 1
ATOM 1379 N N . ASP A 1 174 ? 11.494 15.227 -7.878 1.00 95.69 174 ASP A N 1
ATOM 1380 C CA . ASP A 1 174 ? 10.904 14.286 -8.844 1.00 95.69 174 ASP A CA 1
ATOM 1381 C C . ASP A 1 174 ? 10.308 13.040 -8.166 1.00 95.69 174 ASP A C 1
ATOM 1383 O O . ASP A 1 174 ? 9.291 12.494 -8.607 1.00 95.69 174 ASP A O 1
ATOM 1387 N N . LEU A 1 175 ? 10.896 12.595 -7.045 1.00 96.19 175 LEU A N 1
ATOM 1388 C CA . LEU A 1 175 ? 10.324 11.496 -6.265 1.00 96.19 175 LEU A CA 1
ATOM 1389 C C . LEU A 1 175 ? 9.030 11.931 -5.581 1.00 96.19 175 LEU A C 1
ATOM 1391 O O . LEU A 1 175 ? 8.075 11.156 -5.508 1.00 96.19 175 LEU A O 1
ATOM 1395 N N . ALA A 1 176 ? 9.000 13.167 -5.079 1.00 95.38 176 ALA A N 1
ATOM 1396 C CA . ALA A 1 176 ? 7.803 13.761 -4.508 1.00 95.38 176 ALA A CA 1
ATOM 1397 C C . ALA A 1 176 ? 6.664 13.825 -5.512 1.00 95.38 176 ALA A C 1
ATOM 1399 O O . ALA A 1 176 ? 5.561 13.377 -5.197 1.00 95.38 176 ALA A O 1
ATOM 1400 N N . GLU A 1 177 ? 6.950 14.309 -6.714 1.00 96.56 177 GLU A N 1
ATOM 1401 C CA . GLU A 1 177 ? 5.968 14.408 -7.779 1.00 96.56 177 GLU A CA 1
ATOM 1402 C C . GLU A 1 177 ? 5.415 13.029 -8.165 1.00 96.56 177 GLU A C 1
ATOM 1404 O O . GLU A 1 177 ? 4.200 12.837 -8.218 1.00 96.56 177 GLU A O 1
ATOM 1409 N N . ALA A 1 178 ? 6.286 12.032 -8.352 1.00 97.00 178 ALA A N 1
ATOM 1410 C CA . ALA A 1 178 ? 5.857 10.676 -8.689 1.00 97.00 178 ALA A CA 1
ATOM 1411 C C . ALA A 1 178 ? 4.992 10.042 -7.580 1.00 97.00 178 ALA A C 1
ATOM 1413 O O . ALA A 1 178 ? 4.046 9.296 -7.853 1.00 97.00 178 ALA A O 1
ATOM 1414 N N . MET A 1 179 ? 5.293 10.314 -6.307 1.00 97.19 179 MET A N 1
ATOM 1415 C CA . MET A 1 179 ? 4.602 9.703 -5.166 1.00 97.19 179 MET A CA 1
ATOM 1416 C C . MET A 1 179 ? 3.302 10.408 -4.768 1.00 97.19 179 MET A C 1
ATOM 1418 O O . MET A 1 179 ? 2.501 9.804 -4.040 1.00 97.19 179 MET A O 1
ATOM 1422 N N . ASP A 1 180 ? 3.069 11.640 -5.220 1.00 94.56 180 ASP A N 1
ATOM 1423 C CA . ASP A 1 180 ? 2.003 12.507 -4.712 1.00 94.56 180 ASP A CA 1
ATOM 1424 C C . ASP A 1 180 ? 0.612 11.866 -4.850 1.00 94.56 180 ASP A C 1
ATOM 1426 O O . ASP A 1 180 ? -0.036 11.538 -3.847 1.00 94.56 180 ASP A O 1
ATOM 1430 N N . LEU A 1 181 ? 0.227 11.516 -6.083 1.00 96.25 181 LEU A N 1
ATOM 1431 C CA . LEU A 1 181 ? -1.091 10.953 -6.412 1.00 96.25 181 LEU A CA 1
ATOM 1432 C C . LEU A 1 181 ? -1.272 9.470 -6.042 1.00 96.25 181 LEU A C 1
ATOM 1434 O O . LEU A 1 181 ? -2.334 8.889 -6.274 1.00 96.25 181 LEU A O 1
ATOM 1438 N N . CYS A 1 182 ? -0.262 8.819 -5.458 1.00 96.75 182 CYS A N 1
ATOM 1439 C CA . CYS A 1 182 ? -0.401 7.432 -5.014 1.00 96.75 182 CYS A CA 1
ATOM 1440 C C . CYS A 1 182 ? -1.384 7.334 -3.834 1.00 96.75 182 CYS A C 1
ATOM 1442 O O . CYS A 1 182 ? -1.141 7.884 -2.761 1.00 96.75 182 CYS A O 1
ATOM 1444 N N . LEU A 1 183 ? -2.467 6.574 -3.988 1.00 94.69 183 LEU A N 1
ATOM 1445 C CA . LEU A 1 183 ? -3.487 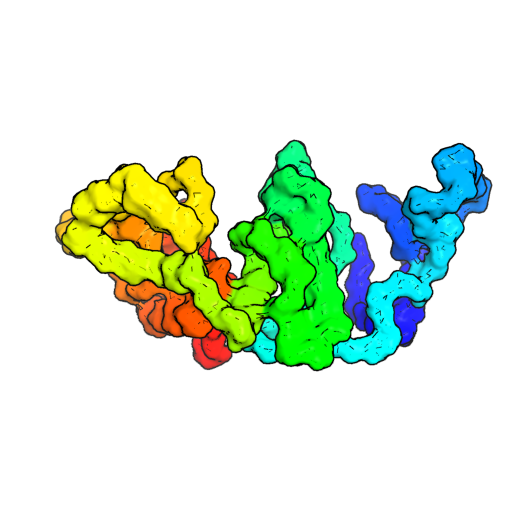6.413 -2.941 1.00 94.69 183 LEU A CA 1
ATOM 1446 C C . LEU A 1 183 ? -3.107 5.402 -1.848 1.00 94.69 183 LEU A C 1
ATOM 1448 O O . LEU A 1 183 ? -3.853 5.237 -0.888 1.00 94.69 183 LEU A O 1
ATOM 1452 N N . SER A 1 184 ? -1.980 4.696 -1.997 1.00 95.25 184 SER A N 1
ATOM 1453 C CA . SER A 1 184 ? -1.591 3.581 -1.119 1.00 95.25 184 SER A CA 1
ATOM 1454 C C . SER A 1 184 ? -2.667 2.482 -1.011 1.00 95.25 184 SER A C 1
ATOM 1456 O O . SER A 1 184 ? -2.754 1.802 0.005 1.00 95.25 184 SER A O 1
ATOM 1458 N N . CYS A 1 185 ? -3.464 2.278 -2.069 1.00 93.69 185 CYS A N 1
ATOM 1459 C CA . CYS A 1 185 ? -4.585 1.326 -2.099 1.00 93.69 185 CYS A CA 1
ATOM 1460 C C . CYS A 1 185 ? -4.175 -0.155 -2.184 1.00 93.69 185 CYS A C 1
ATOM 1462 O O . CYS A 1 185 ? -5.040 -1.018 -2.144 1.00 93.69 185 CYS A O 1
ATOM 1464 N N . LYS A 1 186 ? -2.880 -0.453 -2.369 1.00 93.81 186 LYS A N 1
ATOM 1465 C CA . LYS A 1 186 ? -2.327 -1.809 -2.565 1.00 93.81 186 LYS A CA 1
ATOM 1466 C C . LYS A 1 186 ? -2.866 -2.610 -3.759 1.00 93.81 186 LYS A C 1
ATOM 1468 O O . LYS A 1 186 ? -2.488 -3.768 -3.909 1.00 93.81 186 LYS A O 1
ATOM 1473 N N . GLY A 1 187 ? -3.601 -1.994 -4.690 1.00 93.38 187 GLY A N 1
ATOM 1474 C CA . GLY A 1 187 ? -3.984 -2.650 -5.951 1.00 93.38 187 GLY A CA 1
ATOM 1475 C C . GLY A 1 187 ? -2.772 -3.213 -6.705 1.00 93.38 187 GLY A C 1
ATOM 1476 O O . GLY A 1 187 ? -2.794 -4.336 -7.191 1.00 93.38 187 GLY A O 1
ATOM 1477 N N . CYS A 1 188 ? -1.652 -2.485 -6.693 1.00 94.00 188 CYS A N 1
ATOM 1478 C CA . CYS A 1 188 ? -0.395 -2.952 -7.277 1.00 94.00 188 CYS A CA 1
ATOM 1479 C C . CYS A 1 188 ? 0.294 -4.109 -6.539 1.00 94.00 188 CYS A C 1
ATOM 1481 O O . CYS A 1 188 ? 1.069 -4.823 -7.163 1.00 94.00 188 CYS A O 1
ATOM 1483 N N . THR A 1 189 ? 0.019 -4.322 -5.254 1.00 93.38 189 THR A N 1
ATOM 1484 C CA . THR A 1 189 ? 0.558 -5.471 -4.517 1.00 93.38 189 THR A CA 1
ATOM 1485 C C . THR A 1 189 ? -0.199 -6.741 -4.898 1.00 93.38 189 THR A C 1
ATOM 1487 O O . THR A 1 189 ? 0.418 -7.787 -5.085 1.00 93.38 189 THR A O 1
ATOM 1490 N N . ALA A 1 190 ? -1.523 -6.630 -5.047 1.00 90.81 190 ALA A N 1
ATOM 1491 C CA . ALA A 1 190 ? -2.410 -7.752 -5.341 1.00 90.81 190 ALA A CA 1
ATOM 1492 C C . ALA A 1 190 ? -2.411 -8.152 -6.825 1.00 90.81 190 ALA A C 1
ATOM 1494 O O . ALA A 1 190 ? -2.339 -9.333 -7.141 1.00 90.81 190 ALA A O 1
ATOM 1495 N N . GLU A 1 191 ? -2.482 -7.182 -7.740 1.00 90.50 191 GLU A N 1
ATOM 1496 C CA . GLU A 1 191 ? -2.720 -7.454 -9.165 1.00 90.50 191 GLU A CA 1
ATOM 1497 C C . GLU A 1 191 ? -1.448 -7.425 -10.026 1.00 90.50 191 GLU A C 1
ATOM 1499 O O . GLU A 1 191 ? -1.468 -7.891 -11.163 1.00 90.50 191 GLU A O 1
ATOM 1504 N N . CYS A 1 192 ? -0.332 -6.872 -9.536 1.00 90.75 192 CYS A N 1
ATOM 1505 C CA . CYS A 1 192 ? 0.909 -6.874 -10.311 1.00 90.75 192 CYS A CA 1
ATOM 1506 C C . CYS A 1 192 ? 1.552 -8.268 -10.275 1.00 90.75 192 CYS A C 1
ATOM 1508 O O . CYS A 1 192 ? 1.807 -8.765 -9.178 1.00 90.75 192 CYS A O 1
ATOM 1510 N N . PRO A 1 193 ? 1.988 -8.829 -11.419 1.00 88.25 193 PRO A N 1
ATOM 1511 C CA . PRO A 1 193 ? 2.728 -10.097 -11.451 1.00 88.25 193 PRO A CA 1
ATOM 1512 C C . PRO A 1 193 ? 4.049 -10.082 -10.665 1.00 88.25 193 PRO A C 1
ATOM 1514 O O . PRO A 1 193 ? 4.643 -11.123 -10.417 1.00 88.25 193 PRO A O 1
ATOM 1517 N N . SER A 1 194 ? 4.559 -8.892 -10.332 1.00 89.38 194 SER A N 1
ATOM 1518 C CA . SER A 1 194 ? 5.768 -8.709 -9.515 1.00 89.38 194 SER A CA 1
ATOM 1519 C C . SER A 1 194 ? 5.474 -8.371 -8.046 1.00 89.38 194 SER A C 1
ATOM 1521 O O . SER A 1 194 ? 6.418 -8.112 -7.301 1.00 89.38 194 SER A O 1
ATOM 1523 N N . ASN A 1 195 ? 4.196 -8.298 -7.649 1.00 92.12 195 ASN A N 1
ATOM 1524 C CA . ASN A 1 195 ? 3.727 -7.959 -6.298 1.00 92.12 195 ASN A CA 1
ATOM 1525 C C . ASN A 1 195 ? 4.442 -6.739 -5.685 1.00 92.12 195 ASN A C 1
ATOM 1527 O O . ASN A 1 195 ? 4.891 -6.762 -4.538 1.00 92.12 195 ASN A O 1
ATOM 1531 N N . VAL A 1 196 ? 4.596 -5.666 -6.469 1.00 94.44 196 VAL A N 1
ATOM 1532 C CA . VAL A 1 196 ? 5.296 -4.455 -6.020 1.00 94.44 196 VAL A CA 1
ATOM 1533 C C . VAL A 1 196 ? 4.446 -3.732 -4.979 1.00 94.44 196 VAL A C 1
ATOM 1535 O O . VAL A 1 196 ? 3.426 -3.129 -5.313 1.00 94.44 196 VAL A O 1
ATOM 1538 N N . ASP A 1 197 ? 4.905 -3.726 -3.728 1.00 95.62 197 ASP A N 1
ATOM 1539 C CA . ASP A 1 197 ? 4.235 -3.030 -2.631 1.00 95.62 197 ASP A CA 1
ATOM 1540 C C . ASP A 1 197 ? 4.541 -1.525 -2.616 1.00 95.62 197 ASP A C 1
ATOM 1542 O O . ASP A 1 197 ? 5.301 -1.003 -1.798 1.00 95.62 197 ASP A O 1
ATOM 1546 N N . MET A 1 198 ? 3.910 -0.791 -3.535 1.00 97.12 198 MET A N 1
ATOM 1547 C CA . MET A 1 198 ? 4.059 0.666 -3.604 1.00 97.12 198 MET A CA 1
ATOM 1548 C C . MET A 1 198 ? 3.503 1.382 -2.365 1.00 97.12 198 MET A C 1
ATOM 1550 O O . MET A 1 198 ? 3.909 2.506 -2.072 1.00 97.12 198 MET A O 1
ATOM 1554 N N . ALA A 1 199 ? 2.576 0.763 -1.625 1.00 96.50 199 ALA A N 1
ATOM 1555 C CA . ALA A 1 199 ? 2.024 1.362 -0.416 1.00 96.50 199 ALA A CA 1
ATOM 1556 C C . ALA A 1 199 ? 3.069 1.391 0.709 1.00 96.50 199 ALA A C 1
ATOM 1558 O O . ALA A 1 199 ? 3.266 2.449 1.312 1.00 96.50 199 ALA A O 1
ATOM 1559 N N . GLY A 1 200 ? 3.769 0.275 0.939 1.00 97.19 200 GLY A N 1
ATOM 1560 C CA . GLY A 1 200 ? 4.900 0.200 1.865 1.00 97.19 200 GLY A CA 1
ATOM 1561 C C . GLY A 1 200 ? 6.058 1.103 1.441 1.00 97.19 200 GLY A C 1
ATOM 1562 O O . GLY A 1 200 ? 6.556 1.883 2.256 1.00 97.19 200 GLY A O 1
ATOM 1563 N N . LEU A 1 201 ? 6.418 1.091 0.149 1.00 98.00 201 LEU A N 1
ATOM 1564 C CA . LEU A 1 201 ? 7.451 1.980 -0.400 1.00 98.00 201 LEU A CA 1
ATOM 1565 C C . LEU A 1 201 ? 7.116 3.461 -0.170 1.00 98.00 201 LEU A C 1
ATOM 1567 O O . LEU A 1 201 ? 7.966 4.208 0.309 1.00 98.00 201 LEU A O 1
ATOM 1571 N N . LYS A 1 202 ? 5.874 3.892 -0.440 1.00 98.06 202 LYS A N 1
ATOM 1572 C CA . LYS A 1 202 ? 5.428 5.273 -0.183 1.00 98.06 202 LYS A CA 1
ATOM 1573 C C . LYS A 1 202 ? 5.454 5.622 1.306 1.00 98.06 202 LYS A C 1
ATOM 1575 O O . LYS A 1 202 ? 5.826 6.741 1.656 1.00 98.06 202 LYS A O 1
ATOM 1580 N N . ALA A 1 203 ? 5.043 4.704 2.179 1.00 98.25 203 ALA A N 1
ATOM 1581 C CA . ALA A 1 203 ? 5.028 4.949 3.618 1.00 98.25 203 ALA A CA 1
ATOM 1582 C C . ALA A 1 203 ? 6.447 5.179 4.169 1.00 98.25 203 ALA A C 1
ATOM 1584 O O . ALA A 1 203 ? 6.654 6.125 4.933 1.00 98.25 203 ALA A O 1
ATOM 1585 N N . GLU A 1 204 ? 7.420 4.373 3.736 1.00 98.38 204 GLU A N 1
ATOM 1586 C CA . GLU A 1 204 ? 8.831 4.563 4.089 1.00 98.38 204 GLU A CA 1
ATOM 1587 C C . GLU A 1 204 ? 9.414 5.825 3.445 1.00 98.38 204 GLU A C 1
ATOM 1589 O O . GLU A 1 204 ? 10.041 6.622 4.136 1.00 98.38 204 GLU A O 1
ATOM 1594 N N . TYR A 1 205 ? 9.146 6.069 2.159 1.00 97.88 205 TYR A N 1
ATOM 1595 C CA . TYR A 1 205 ? 9.551 7.299 1.470 1.00 97.88 205 TYR A CA 1
ATOM 1596 C C . TYR A 1 205 ? 9.106 8.554 2.237 1.00 97.88 205 TYR A C 1
ATOM 1598 O O . TYR A 1 205 ? 9.925 9.421 2.543 1.00 97.88 205 TYR A O 1
ATOM 1606 N N . LEU A 1 206 ? 7.822 8.633 2.610 1.00 98.12 206 LEU A N 1
ATOM 1607 C CA . LEU A 1 206 ? 7.289 9.764 3.368 1.00 98.12 206 LEU A CA 1
ATOM 1608 C C . LEU A 1 206 ? 7.987 9.899 4.722 1.00 98.12 206 LEU A C 1
ATOM 1610 O O . LEU A 1 206 ? 8.281 11.015 5.140 1.00 98.12 206 LEU A O 1
ATOM 1614 N N . HIS A 1 207 ? 8.261 8.783 5.400 1.00 98.19 207 HIS A N 1
ATOM 1615 C CA . HIS A 1 207 ? 8.985 8.795 6.665 1.00 98.19 207 HIS A CA 1
ATOM 1616 C C . HIS A 1 207 ? 10.398 9.364 6.515 1.00 98.19 207 HIS A C 1
ATOM 1618 O O . HIS A 1 207 ? 10.785 10.225 7.303 1.00 98.19 207 HIS A O 1
ATOM 1624 N N . GLN A 1 208 ? 11.147 8.917 5.506 1.00 97.56 208 GLN A N 1
ATOM 1625 C CA . GLN A 1 208 ? 12.514 9.371 5.246 1.00 97.56 208 GLN A CA 1
ATOM 1626 C C . GLN A 1 208 ? 12.559 10.844 4.847 1.00 97.56 208 GLN A C 1
ATOM 1628 O O . GLN A 1 208 ? 13.354 11.607 5.390 1.00 97.56 208 GLN A O 1
ATOM 1633 N N . ARG A 1 209 ? 11.657 11.281 3.966 1.00 96.62 209 ARG A N 1
ATOM 1634 C CA . ARG A 1 209 ? 11.546 12.687 3.563 1.00 96.62 209 ARG A CA 1
ATOM 1635 C C . ARG A 1 209 ? 11.233 13.612 4.742 1.00 96.62 209 ARG A C 1
ATOM 1637 O O . ARG A 1 209 ? 11.827 14.675 4.891 1.00 96.62 209 ARG A O 1
ATOM 1644 N N . GLN A 1 210 ? 10.344 13.181 5.636 1.00 96.81 210 GLN A N 1
ATOM 1645 C CA . GLN A 1 210 ? 9.962 13.956 6.820 1.00 96.81 210 GLN A CA 1
ATOM 1646 C C . GLN A 1 210 ? 11.083 14.092 7.859 1.00 96.81 210 GLN A C 1
ATOM 1648 O O . GLN A 1 210 ? 10.971 14.948 8.735 1.00 96.81 210 GLN A O 1
ATOM 1653 N N . LYS A 1 211 ? 12.153 13.285 7.793 1.00 94.75 211 LYS A N 1
ATOM 1654 C CA . LYS A 1 211 ? 13.323 13.466 8.670 1.00 94.75 211 LYS A CA 1
ATOM 1655 C C . LYS A 1 211 ? 14.070 14.763 8.361 1.00 94.75 211 LYS A C 1
ATOM 1657 O O . LYS A 1 211 ? 14.599 15.368 9.285 1.00 94.75 211 LYS A O 1
ATOM 1662 N N . THR A 1 212 ? 14.087 15.193 7.099 1.00 93.31 212 THR A N 1
ATOM 1663 C CA . THR A 1 212 ? 14.757 16.431 6.672 1.00 93.31 212 THR A CA 1
ATOM 1664 C C . THR A 1 212 ? 13.793 17.603 6.540 1.00 93.31 212 THR A C 1
ATOM 1666 O O . THR A 1 212 ? 14.092 18.687 7.021 1.00 93.31 212 THR A O 1
ATOM 1669 N N . GLU A 1 213 ? 12.618 17.396 5.942 1.00 94.12 213 GLU A N 1
ATOM 1670 C CA . GLU A 1 213 ? 11.643 18.477 5.698 1.00 94.12 213 GLU A CA 1
ATOM 1671 C C . GLU A 1 213 ? 10.683 18.714 6.877 1.00 94.12 213 GLU A C 1
ATOM 1673 O O . GLU A 1 213 ? 9.919 19.679 6.902 1.00 94.12 213 GLU A O 1
ATOM 1678 N N . GLY A 1 214 ? 10.692 17.821 7.869 1.00 96.06 214 GLY A N 1
ATOM 1679 C CA . GLY A 1 214 ? 9.705 17.805 8.939 1.00 96.06 214 GLY A CA 1
ATOM 1680 C C . GLY A 1 214 ? 8.346 17.259 8.490 1.00 96.06 214 GLY A C 1
ATOM 1681 O O . GLY A 1 214 ? 8.084 16.973 7.324 1.00 96.06 214 GLY A O 1
ATOM 1682 N N . VAL A 1 215 ? 7.442 17.074 9.455 1.00 97.00 215 VAL A N 1
ATOM 1683 C CA . VAL A 1 215 ? 6.094 16.550 9.183 1.00 97.00 215 VAL A CA 1
ATOM 1684 C C . VAL A 1 215 ? 5.141 17.700 8.829 1.00 97.00 215 VAL A C 1
ATOM 1686 O O . VAL A 1 215 ? 4.907 18.534 9.714 1.00 97.00 215 VAL A O 1
ATOM 1689 N N . PRO A 1 216 ? 4.508 17.715 7.636 1.00 95.38 216 PRO A N 1
ATOM 1690 C CA . PRO A 1 216 ? 3.521 18.732 7.266 1.00 95.38 216 PRO A CA 1
ATOM 1691 C C . PRO A 1 216 ? 2.307 18.746 8.201 1.00 95.38 216 PRO A C 1
ATOM 1693 O O . PRO A 1 216 ? 1.884 17.692 8.689 1.00 95.38 216 PRO A O 1
ATOM 1696 N N . LEU A 1 217 ? 1.683 19.913 8.400 1.00 95.00 217 LEU A N 1
ATOM 1697 C CA . LEU A 1 217 ? 0.493 20.055 9.254 1.00 95.00 217 LEU A CA 1
ATOM 1698 C C . LEU A 1 217 ? -0.628 19.088 8.845 1.00 95.00 217 LEU A C 1
ATOM 1700 O O . LEU A 1 217 ? -1.144 18.352 9.688 1.00 95.00 217 LEU A O 1
ATOM 1704 N N . ARG A 1 218 ? -0.925 19.007 7.540 1.00 94.69 218 ARG A N 1
ATOM 1705 C CA . ARG A 1 218 ? -1.882 18.053 6.954 1.00 94.69 218 ARG A CA 1
ATOM 1706 C C . ARG A 1 218 ? -1.618 16.619 7.430 1.00 94.69 218 ARG A C 1
ATOM 1708 O O . ARG A 1 218 ? -2.529 15.933 7.891 1.00 94.69 218 ARG A O 1
ATOM 1715 N N . SER A 1 219 ? -0.366 16.171 7.372 1.00 95.88 219 SER A N 1
ATOM 1716 C CA . SER A 1 219 ? 0.040 14.831 7.815 1.00 95.88 219 SER A CA 1
ATOM 1717 C C . SER A 1 219 ? -0.103 14.645 9.327 1.00 95.88 219 SER A C 1
ATOM 1719 O O . SER A 1 219 ? -0.554 13.584 9.761 1.00 95.88 219 SER A O 1
ATOM 1721 N N . ARG A 1 220 ? 0.207 15.670 10.136 1.00 96.12 220 ARG A N 1
ATOM 1722 C CA . ARG A 1 220 ? 0.031 15.633 11.602 1.00 96.12 220 ARG A CA 1
ATOM 1723 C C . ARG A 1 220 ? -1.433 15.508 12.011 1.00 96.12 220 ARG A C 1
ATOM 1725 O O . ARG A 1 220 ? -1.716 14.777 12.959 1.00 96.12 220 ARG A O 1
ATOM 1732 N N . VAL A 1 221 ? -2.332 16.212 11.323 1.00 95.56 221 VAL A N 1
ATOM 1733 C CA . VAL A 1 221 ? -3.777 16.196 11.594 1.00 95.56 221 VAL A CA 1
ATOM 1734 C C . VAL A 1 221 ? -4.367 14.840 11.221 1.00 95.56 221 VAL A C 1
ATOM 1736 O O . VAL A 1 221 ? -4.902 14.146 12.085 1.00 95.56 221 VAL A O 1
ATOM 1739 N N . PHE A 1 222 ? -4.187 14.399 9.972 1.00 95.19 222 PHE A N 1
ATOM 1740 C CA . PHE A 1 222 ? -4.745 13.121 9.521 1.00 95.19 222 PHE A CA 1
ATOM 1741 C C . PHE A 1 222 ? -4.124 11.916 10.236 1.00 95.19 222 PHE A C 1
ATOM 1743 O O . PHE A 1 222 ? -4.837 10.995 10.618 1.00 95.19 222 PHE A O 1
ATOM 1750 N N . GLY A 1 223 ? -2.817 11.930 10.511 1.00 95.44 223 GLY A N 1
ATOM 1751 C CA . GLY A 1 223 ? -2.159 10.859 11.264 1.00 95.44 223 GLY A CA 1
ATOM 1752 C C . GLY A 1 223 ? -2.554 10.783 12.750 1.00 95.44 223 GLY A C 1
ATOM 1753 O O . GLY A 1 223 ? -2.207 9.816 13.436 1.00 95.44 223 GLY A O 1
ATOM 1754 N N . GLN A 1 224 ? -3.275 11.787 13.260 1.00 94.88 224 GLN A N 1
ATOM 1755 C CA . GLN A 1 224 ? -3.826 11.837 14.618 1.00 94.88 224 GLN A CA 1
ATOM 1756 C C . GLN A 1 224 ? -5.358 11.865 14.636 1.00 94.88 224 GLN A C 1
ATOM 1758 O O . GLN A 1 224 ? -5.944 12.187 15.672 1.00 94.88 224 GLN A O 1
ATOM 1763 N N . ILE A 1 225 ? -6.009 11.480 13.534 1.00 94.31 225 ILE A N 1
ATOM 1764 C CA . ILE A 1 225 ? -7.464 11.571 13.395 1.00 94.31 225 ILE A CA 1
ATOM 1765 C C . ILE A 1 225 ? -8.214 10.861 14.528 1.00 94.31 225 ILE A C 1
ATOM 1767 O O . ILE A 1 225 ? -9.153 11.426 15.074 1.00 94.31 225 ILE A O 1
ATOM 1771 N N . SER A 1 226 ? -7.744 9.697 14.994 1.00 94.25 226 SER A N 1
ATOM 1772 C CA . SER A 1 226 ? -8.380 9.000 16.119 1.00 94.25 226 SER A CA 1
ATOM 1773 C C . SER A 1 226 ? -8.373 9.818 17.413 1.00 94.25 226 SER A C 1
ATOM 1775 O O . SER A 1 226 ? -9.347 9.772 18.160 1.00 94.25 226 SER 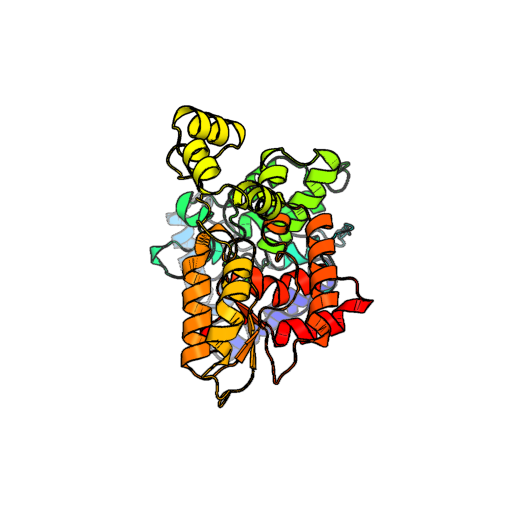A O 1
ATOM 1777 N N . ARG A 1 227 ? -7.299 10.569 17.696 1.00 94.75 227 ARG A N 1
ATOM 1778 C CA . ARG A 1 227 ? -7.218 11.424 18.893 1.00 94.75 227 ARG A CA 1
ATOM 1779 C C . ARG A 1 227 ? -8.168 12.608 18.775 1.00 94.75 227 ARG A C 1
ATOM 1781 O O . ARG A 1 227 ? -8.871 12.906 19.734 1.00 94.75 227 ARG A O 1
ATOM 1788 N N . LEU A 1 228 ? -8.205 13.241 17.603 1.00 95.06 228 LEU A N 1
ATOM 1789 C CA . LEU A 1 228 ? -9.109 14.355 17.314 1.00 95.06 228 LEU A CA 1
ATOM 1790 C C . LEU A 1 228 ? -10.574 13.914 17.405 1.00 95.06 228 LEU A C 1
ATOM 1792 O O . LEU A 1 228 ? -11.372 14.569 18.070 1.00 95.06 228 LEU A O 1
ATOM 1796 N N . ASN A 1 229 ? -10.905 12.756 16.835 1.00 95.94 229 ASN A N 1
ATOM 1797 C CA . ASN A 1 229 ? -12.233 12.160 16.937 1.00 95.94 229 ASN A CA 1
ATOM 1798 C C . ASN A 1 229 ? -12.583 11.798 18.385 1.00 95.94 229 ASN A C 1
ATOM 1800 O O . ASN A 1 229 ? -13.711 12.029 18.808 1.00 95.94 229 ASN A O 1
ATOM 1804 N N . ALA A 1 230 ? -11.628 11.289 19.173 1.00 95.25 230 ALA A N 1
ATOM 1805 C CA . ALA A 1 230 ? -11.849 11.016 20.591 1.00 95.25 230 ALA A CA 1
ATOM 1806 C C . ALA A 1 230 ? -12.204 12.289 21.374 1.00 95.25 230 ALA A C 1
ATOM 1808 O O . ALA A 1 230 ? -13.176 12.279 22.127 1.00 95.25 230 ALA A O 1
ATOM 1809 N N . LEU A 1 231 ? -11.474 13.385 21.145 1.00 95.50 231 LEU A N 1
ATOM 1810 C CA . LEU A 1 231 ? -11.758 14.698 21.735 1.00 95.50 231 LEU A CA 1
ATOM 1811 C C . LEU A 1 231 ? -13.141 15.217 21.307 1.00 95.50 231 LEU A C 1
ATOM 1813 O O . LEU A 1 231 ? -13.960 15.557 22.158 1.00 95.50 231 LEU A O 1
ATOM 1817 N N . GLY A 1 232 ? -13.436 15.208 20.005 1.00 94.12 232 GLY A N 1
ATOM 1818 C CA . GLY A 1 232 ? -14.730 15.659 19.481 1.00 94.12 232 GLY A CA 1
ATOM 1819 C C . GLY A 1 232 ? -15.913 14.792 19.929 1.00 94.12 232 GLY A C 1
ATOM 1820 O O . GLY A 1 232 ? -17.030 15.278 20.085 1.00 94.12 232 GLY A O 1
ATOM 1821 N N . SER A 1 233 ? -15.683 13.507 20.213 1.00 94.31 233 SER A N 1
ATOM 1822 C CA . SER A 1 233 ? -16.739 12.579 20.639 1.00 94.31 233 SER A CA 1
ATOM 1823 C C . SER A 1 233 ? -17.280 12.839 22.049 1.00 94.31 233 SER A C 1
ATOM 1825 O O . SER A 1 233 ? -18.265 12.214 22.442 1.00 94.31 233 SER A O 1
ATOM 1827 N N . TRP A 1 234 ? -16.673 13.756 22.812 1.00 93.88 234 TRP A N 1
ATOM 1828 C CA . TRP A 1 234 ? -17.223 14.204 24.092 1.00 93.88 234 TRP A CA 1
ATOM 1829 C C . TRP A 1 234 ? -18.516 15.016 23.911 1.00 93.88 234 TRP A C 1
ATOM 1831 O O . TRP A 1 234 ? -19.459 14.841 24.680 1.00 93.88 234 TRP A O 1
ATOM 1841 N N . ALA A 1 235 ? -18.595 15.829 22.850 1.00 95.00 235 ALA A N 1
ATOM 1842 C CA . ALA A 1 235 ? -19.770 16.623 22.490 1.00 95.00 235 ALA A CA 1
ATOM 1843 C C . ALA A 1 235 ? -20.041 16.541 20.970 1.00 95.00 235 ALA A C 1
ATOM 1845 O O . ALA A 1 235 ? -19.937 17.547 20.263 1.00 95.00 235 ALA A O 1
ATOM 1846 N N . PRO A 1 236 ? -20.410 15.356 20.440 1.00 94.25 236 PRO A N 1
ATOM 1847 C CA . PRO A 1 236 ? -20.439 15.099 19.000 1.00 94.25 236 PRO A CA 1
ATOM 1848 C C . PRO A 1 236 ? -21.423 16.006 18.254 1.00 94.25 236 PRO A C 1
ATOM 1850 O O . PRO A 1 236 ? -21.128 16.428 17.141 1.00 94.25 236 PRO A O 1
ATOM 1853 N N . SER A 1 237 ? -22.558 16.368 18.863 1.00 95.25 237 SER A N 1
ATOM 1854 C CA . SER A 1 237 ? -23.523 17.306 18.271 1.00 95.25 237 SER A CA 1
ATOM 1855 C C . SER A 1 237 ? -22.920 18.694 18.053 1.00 95.25 237 SER A C 1
ATOM 1857 O O . SER A 1 237 ? -23.097 19.269 16.983 1.00 95.25 237 SER A O 1
ATOM 1859 N N . LEU A 1 238 ? -22.165 19.203 19.033 1.00 95.12 238 LEU A N 1
ATOM 1860 C CA . LEU A 1 238 ? -21.486 20.495 18.937 1.00 95.12 238 LEU A CA 1
ATOM 1861 C C . LEU A 1 238 ? -20.338 20.438 17.925 1.00 95.12 238 LEU A C 1
ATOM 1863 O O . LEU A 1 238 ? -20.224 21.320 17.077 1.00 95.12 238 LEU A O 1
ATOM 1867 N N . THR A 1 239 ? -19.521 19.380 17.967 1.00 94.44 239 THR A N 1
ATOM 1868 C CA . THR A 1 239 ? -18.437 19.177 16.998 1.00 94.44 239 THR A CA 1
ATOM 1869 C C . THR A 1 239 ? -18.973 19.097 15.573 1.00 94.44 239 THR A C 1
ATOM 1871 O O . THR A 1 239 ? -18.459 19.777 14.690 1.00 94.44 239 THR A O 1
ATOM 1874 N N . ASN A 1 240 ? -20.038 18.329 15.341 1.00 95.75 240 ASN A N 1
ATOM 1875 C CA . ASN A 1 240 ? -20.673 18.243 14.031 1.00 95.75 240 ASN A CA 1
ATOM 1876 C C . ASN A 1 240 ? -21.263 19.585 13.605 1.00 95.75 240 ASN A C 1
ATOM 1878 O O . ASN A 1 240 ? -21.054 19.989 12.469 1.00 95.75 240 ASN A O 1
ATOM 1882 N N . TRP A 1 241 ? -21.967 20.290 14.494 1.00 95.06 241 TRP A N 1
ATOM 1883 C CA . TRP A 1 241 ? -22.514 21.609 14.182 1.00 95.06 241 TRP A CA 1
ATOM 1884 C C . TRP A 1 241 ? -21.419 22.582 13.735 1.00 95.06 241 TRP A C 1
ATOM 1886 O O . TRP A 1 241 ? -21.584 23.240 12.709 1.00 95.06 241 TRP A O 1
ATOM 1896 N N . LEU A 1 242 ? -20.285 22.609 14.444 1.00 94.06 242 LEU A N 1
ATOM 1897 C CA . LEU A 1 242 ? -19.133 23.447 14.116 1.00 94.06 242 LEU A CA 1
ATOM 1898 C C . LEU A 1 242 ? -18.495 23.046 12.776 1.00 94.06 242 LEU A C 1
ATOM 1900 O O . LEU A 1 242 ? -18.269 23.900 11.922 1.00 94.06 242 LEU A O 1
ATOM 1904 N N . LEU A 1 243 ? -18.241 21.748 12.568 1.00 92.00 243 LEU A N 1
ATOM 1905 C CA . LEU A 1 243 ? -17.640 21.223 11.335 1.00 92.00 243 LEU A CA 1
ATOM 1906 C C . LEU A 1 243 ? -18.544 21.374 10.108 1.00 92.00 243 LEU A C 1
ATOM 1908 O O . LEU A 1 243 ? -18.042 21.327 8.989 1.00 92.00 243 LEU A O 1
ATOM 1912 N N . MET A 1 244 ? -19.857 21.525 10.293 1.00 91.12 244 MET A N 1
ATOM 1913 C CA . MET A 1 244 ? -20.812 21.743 9.205 1.00 91.12 244 MET A CA 1
ATOM 1914 C C . MET A 1 244 ? -21.028 23.228 8.883 1.00 91.12 244 MET A C 1
ATOM 1916 O O . MET A 1 244 ? -21.671 23.528 7.881 1.00 91.12 244 MET A O 1
ATOM 1920 N N . GLN A 1 245 ? -20.483 24.167 9.671 1.00 94.19 245 GLN A N 1
ATOM 1921 C CA . GLN A 1 245 ? -20.550 25.588 9.323 1.00 94.19 245 GLN A CA 1
ATOM 1922 C C . GLN A 1 245 ? -19.721 25.860 8.053 1.00 94.19 245 GLN A C 1
ATOM 1924 O O . GLN A 1 245 ? -18.524 25.551 8.040 1.00 94.19 245 GLN A O 1
ATOM 1929 N N . PRO A 1 246 ? -20.282 26.478 6.993 1.00 92.56 246 PRO A N 1
ATOM 1930 C CA . PRO A 1 246 ? -19.570 26.697 5.728 1.00 92.56 246 PRO A CA 1
ATOM 1931 C C . PRO A 1 246 ? -18.254 27.466 5.889 1.00 92.56 246 PRO A C 1
ATOM 1933 O O . PRO A 1 246 ? -17.249 27.101 5.291 1.00 92.56 246 PRO A O 1
ATOM 1936 N N . ARG A 1 247 ? -18.226 28.477 6.768 1.00 93.44 247 ARG A N 1
ATOM 1937 C CA . ARG A 1 247 ? -17.020 29.280 7.037 1.00 93.44 247 ARG A CA 1
ATOM 1938 C C . ARG A 1 247 ? -15.912 28.464 7.702 1.00 93.44 247 ARG A C 1
ATOM 1940 O O . ARG A 1 247 ? -14.768 28.511 7.266 1.00 93.44 247 ARG A O 1
ATOM 1947 N N . VAL A 1 248 ? -16.260 27.697 8.736 1.00 91.81 248 VAL A N 1
ATOM 1948 C CA . VAL A 1 248 ? -15.297 26.877 9.488 1.00 91.81 248 VAL A CA 1
ATOM 1949 C C . VAL A 1 248 ? -14.802 25.720 8.631 1.00 91.81 248 VAL A C 1
ATOM 1951 O O . VAL A 1 248 ? -13.601 25.480 8.547 1.00 91.81 248 VAL A O 1
ATOM 1954 N N . SER A 1 249 ? -15.720 25.022 7.963 1.00 93.06 249 SER A N 1
ATOM 1955 C CA . SER A 1 249 ? -15.385 23.903 7.087 1.00 93.06 249 SER A CA 1
ATOM 1956 C C . SER A 1 249 ? -14.564 24.345 5.878 1.00 93.06 249 SER A C 1
ATOM 1958 O O . SER A 1 249 ? -13.582 23.682 5.566 1.00 93.06 249 SER A O 1
ATOM 1960 N N . GLY A 1 250 ? -14.903 25.470 5.239 1.00 94.12 250 GLY A N 1
ATOM 1961 C CA . GLY A 1 250 ? -14.147 26.037 4.122 1.00 94.12 250 GLY A CA 1
ATOM 1962 C C . GLY A 1 250 ? -12.732 26.438 4.532 1.00 94.12 250 GLY A C 1
ATOM 1963 O O . GLY A 1 250 ? -11.771 26.022 3.890 1.00 94.12 250 GLY A O 1
ATOM 1964 N N . TRP A 1 251 ? -12.589 27.148 5.658 1.00 94.06 251 TRP A N 1
ATOM 1965 C CA . TRP A 1 251 ? -11.275 27.487 6.212 1.00 94.06 251 TRP A CA 1
ATOM 1966 C C . TRP A 1 251 ? -10.448 26.233 6.525 1.00 94.06 251 TRP A C 1
ATOM 1968 O O . TRP A 1 251 ? -9.322 26.103 6.051 1.00 94.06 251 TRP A O 1
ATOM 1978 N N . LEU A 1 252 ? -11.022 25.259 7.239 1.00 93.50 252 LEU A N 1
ATOM 1979 C CA . LEU A 1 252 ? -10.320 24.027 7.605 1.00 93.50 252 LEU A CA 1
ATOM 1980 C C . LEU A 1 252 ? -9.908 23.211 6.373 1.00 93.50 252 LEU A C 1
ATOM 1982 O O . LEU A 1 252 ? -8.809 22.661 6.336 1.00 93.50 252 LEU A O 1
ATOM 1986 N N . LYS A 1 253 ? -10.778 23.123 5.359 1.00 94.62 253 LYS A N 1
ATOM 1987 C CA . LYS A 1 253 ? -10.466 22.442 4.099 1.00 94.62 253 LYS A CA 1
ATOM 1988 C C . LYS A 1 253 ? -9.313 23.130 3.376 1.00 94.62 253 LYS A C 1
ATOM 1990 O O . LYS A 1 253 ? -8.376 22.438 2.990 1.00 94.62 253 LYS A O 1
ATOM 1995 N N . LYS A 1 254 ? -9.340 24.462 3.267 1.00 94.31 254 LYS A N 1
ATOM 1996 C CA . LYS A 1 254 ? -8.276 25.252 2.640 1.00 94.31 254 LYS A CA 1
ATOM 1997 C C . LYS A 1 254 ? -6.930 25.044 3.338 1.00 94.31 254 LYS A C 1
ATOM 1999 O O . LYS A 1 254 ? -5.976 24.632 2.687 1.00 94.31 254 LYS A O 1
ATOM 2004 N N . GLU A 1 255 ? -6.876 25.222 4.658 1.00 94.44 255 GLU A N 1
ATOM 2005 C CA . GLU A 1 255 ? -5.643 25.059 5.449 1.00 94.44 255 GLU A CA 1
ATOM 2006 C C . GLU A 1 255 ? -5.087 23.632 5.397 1.00 94.44 255 GLU A C 1
ATOM 2008 O O . GLU A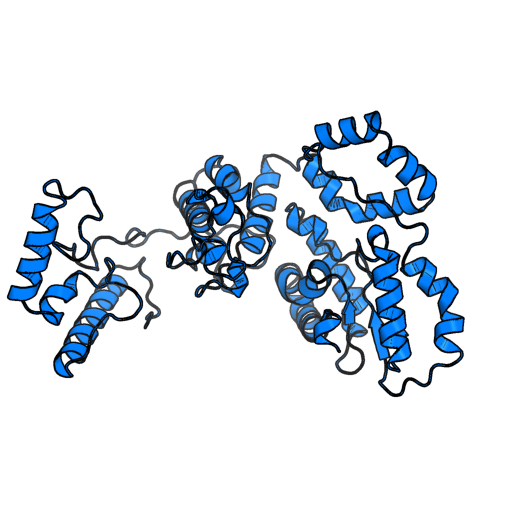 1 255 ? -3.876 23.408 5.405 1.00 94.44 255 GLU A O 1
ATOM 2013 N N . LEU A 1 256 ? -5.967 22.630 5.329 1.00 93.56 256 LEU A N 1
ATOM 2014 C CA . LEU A 1 256 ? -5.545 21.239 5.232 1.00 93.56 256 LEU A CA 1
ATOM 2015 C C . LEU A 1 256 ? -5.304 20.779 3.796 1.00 93.56 256 LEU A C 1
ATOM 2017 O O . LEU A 1 256 ? -4.848 19.649 3.644 1.00 93.56 256 LEU A O 1
ATOM 2021 N N . GLY A 1 257 ? -5.595 21.572 2.761 1.00 92.62 257 GLY A N 1
ATOM 2022 C CA . GLY A 1 257 ? -5.517 21.162 1.351 1.00 92.62 257 GLY A CA 1
ATOM 2023 C C . GLY A 1 257 ? -6.536 20.077 0.975 1.00 92.62 257 GLY A C 1
ATOM 2024 O O . GLY A 1 257 ? -6.218 19.105 0.287 1.00 92.62 257 GLY A O 1
ATOM 2025 N N . VAL A 1 258 ? -7.736 20.122 1.549 1.00 93.94 258 VAL A N 1
ATOM 2026 C CA . VAL A 1 258 ? -8.867 19.251 1.201 1.00 93.94 258 VAL A CA 1
ATOM 2027 C C . VAL A 1 258 ? -9.707 19.966 0.148 1.00 93.94 258 VAL A C 1
ATOM 2029 O O . VAL A 1 258 ? -10.032 21.133 0.329 1.00 93.94 258 VAL A O 1
ATOM 2032 N N . ALA A 1 259 ? -10.067 19.264 -0.929 1.00 92.38 259 ALA A N 1
ATOM 2033 C CA . ALA A 1 259 ? -10.913 19.816 -1.986 1.00 92.38 259 ALA A CA 1
ATOM 2034 C C . ALA A 1 259 ? -12.247 20.335 -1.419 1.00 92.38 259 ALA A C 1
ATOM 2036 O O . ALA A 1 259 ? -12.845 19.697 -0.543 1.00 92.38 259 ALA A O 1
ATOM 2037 N N . GLU A 1 260 ? -12.700 21.494 -1.895 1.00 90.62 260 GLU A N 1
ATOM 2038 C CA . GLU A 1 260 ? -13.836 22.221 -1.320 1.00 90.62 260 GLU A CA 1
ATOM 2039 C C . GLU A 1 260 ? -15.143 21.419 -1.400 1.00 90.62 260 GLU A C 1
ATOM 2041 O O . GLU A 1 260 ? -15.953 21.456 -0.468 1.00 90.62 260 GLU A O 1
ATOM 2046 N N . GLU A 1 261 ? -15.290 20.598 -2.441 1.00 91.50 261 GLU A N 1
ATOM 2047 C CA . GLU A 1 261 ? -16.443 19.739 -2.723 1.00 91.50 261 GLU A CA 1
ATOM 2048 C C . GLU A 1 261 ? -16.553 18.552 -1.754 1.00 91.50 261 GLU A C 1
ATOM 2050 O O . GLU A 1 261 ? -17.595 17.902 -1.659 1.00 91.50 261 GLU A O 1
ATOM 2055 N N . ARG A 1 262 ? -15.488 18.232 -1.006 1.00 91.75 262 ARG A N 1
ATOM 2056 C CA . ARG A 1 262 ? -15.483 17.086 -0.088 1.00 91.75 262 ARG A CA 1
ATOM 2057 C C . ARG A 1 262 ? -16.178 17.421 1.221 1.00 91.75 262 ARG A C 1
ATOM 2059 O O . ARG A 1 262 ? -15.895 18.436 1.851 1.00 91.75 262 ARG A O 1
ATOM 2066 N N . SER A 1 263 ? -17.042 16.534 1.698 1.00 91.19 263 SER A N 1
ATOM 2067 C CA . SER A 1 263 ? -17.620 16.635 3.039 1.00 91.19 263 SER A CA 1
ATOM 2068 C C . SER A 1 263 ? -16.615 16.216 4.113 1.00 91.19 263 SER A C 1
ATOM 2070 O O . SER A 1 263 ? -15.913 15.216 3.952 1.00 91.19 263 SER A O 1
ATOM 2072 N N . LEU A 1 264 ? -16.588 16.933 5.239 1.00 91.56 264 LEU A N 1
ATOM 2073 C CA . LEU A 1 264 ? -15.845 16.499 6.421 1.00 91.56 264 LEU A CA 1
ATOM 2074 C C . LEU A 1 264 ? -16.612 15.379 7.145 1.00 91.56 264 LEU A C 1
ATOM 2076 O O . LEU A 1 264 ? -17.844 15.443 7.226 1.00 91.56 264 LEU A O 1
ATOM 2080 N N . PRO A 1 265 ? -15.916 14.356 7.670 1.00 91.38 265 PRO A N 1
ATOM 2081 C CA . PRO A 1 265 ? -16.569 13.219 8.300 1.00 91.38 265 PRO A CA 1
ATOM 2082 C C . PRO A 1 265 ? -17.240 13.643 9.610 1.00 91.38 265 PRO A C 1
ATOM 2084 O O . PRO A 1 265 ? -16.633 14.300 10.457 1.00 91.38 265 PRO A O 1
ATOM 2087 N N . LYS A 1 266 ? -18.505 13.253 9.782 1.00 94.38 266 LYS A N 1
ATOM 2088 C CA . LYS A 1 266 ? -19.273 13.513 11.007 1.00 94.38 266 LYS A CA 1
ATOM 2089 C C . LYS A 1 266 ? -18.915 12.491 12.081 1.00 94.38 266 LYS A C 1
ATOM 2091 O O . LYS A 1 266 ? -18.637 11.332 11.775 1.00 94.38 266 LYS A O 1
ATOM 2096 N N . LEU A 1 267 ? -18.961 12.912 13.338 1.00 96.56 267 LEU A N 1
ATOM 2097 C CA . LEU A 1 267 ? -18.900 12.013 14.485 1.00 96.56 267 LEU A CA 1
ATOM 2098 C C . LEU A 1 267 ? -20.291 11.459 14.780 1.00 96.56 267 LEU A C 1
ATOM 2100 O O . LEU A 1 267 ? -21.287 12.182 14.754 1.00 96.56 267 LEU A O 1
ATOM 2104 N N . HIS A 1 268 ? -20.370 10.178 15.101 1.00 96.56 268 HIS A N 1
ATOM 2105 C CA . HIS A 1 268 ? -21.609 9.565 15.544 1.00 96.56 268 HIS A CA 1
ATOM 2106 C C . HIS A 1 268 ? -21.956 10.003 16.980 1.00 96.56 268 HIS A C 1
ATOM 2108 O O . HIS A 1 268 ? -21.077 10.283 17.794 1.00 96.56 268 HIS A O 1
ATOM 2114 N N . ALA A 1 269 ? -23.250 10.021 17.322 1.00 95.62 269 ALA A N 1
ATOM 2115 C CA . ALA A 1 269 ? -23.742 10.471 18.634 1.00 95.62 269 ALA A CA 1
ATOM 2116 C C . ALA A 1 269 ? -23.235 9.622 19.821 1.00 95.62 269 ALA A C 1
ATOM 2118 O O . ALA A 1 269 ? -23.231 10.063 20.967 1.00 95.62 269 ALA A O 1
ATOM 2119 N N . THR A 1 270 ? -22.805 8.392 19.549 1.00 96.31 270 THR A N 1
ATOM 2120 C CA . THR A 1 270 ? -22.145 7.502 20.511 1.00 96.31 270 THR A CA 1
ATOM 2121 C C . THR A 1 270 ? -21.005 6.761 19.826 1.00 96.31 270 THR A C 1
ATOM 2123 O O . THR A 1 270 ? -21.063 6.533 18.615 1.00 96.31 270 THR A O 1
ATOM 2126 N N . THR A 1 271 ? -19.993 6.357 20.591 1.00 97.50 271 THR A N 1
ATOM 2127 C CA . THR A 1 271 ? -18.902 5.516 20.087 1.00 97.50 271 THR A CA 1
ATOM 2128 C C . THR A 1 271 ? -19.272 4.042 20.157 1.00 97.50 271 THR A C 1
ATOM 2130 O O . THR A 1 271 ? -20.060 3.637 21.020 1.00 97.50 271 THR A O 1
ATOM 2133 N N . LEU A 1 272 ? -18.677 3.209 19.299 1.00 97.62 272 LEU A N 1
ATOM 2134 C CA . LEU A 1 272 ? -18.935 1.766 19.333 1.00 97.62 272 LEU A CA 1
ATOM 2135 C C . LEU A 1 272 ? -18.564 1.164 20.693 1.00 97.62 272 LEU A C 1
ATOM 2137 O O . LEU A 1 272 ? -19.342 0.404 21.268 1.00 97.62 272 LEU A O 1
ATOM 2141 N N . ARG A 1 273 ? -17.411 1.552 21.254 1.00 96.75 273 ARG A N 1
ATOM 2142 C CA . ARG A 1 273 ? -16.974 1.108 22.588 1.00 96.75 273 ARG A CA 1
ATOM 2143 C C . ARG A 1 273 ? -17.987 1.456 23.678 1.00 96.75 273 ARG A C 1
ATOM 2145 O O . ARG A 1 273 ? -18.296 0.608 24.516 1.00 96.75 273 ARG A O 1
ATOM 2152 N N . ARG A 1 274 ? -18.524 2.682 23.666 1.00 96.50 274 ARG A N 1
ATOM 2153 C CA . ARG A 1 274 ? -19.528 3.131 24.645 1.00 96.50 274 ARG A CA 1
ATOM 2154 C C . ARG A 1 274 ? -20.847 2.386 24.463 1.00 96.50 274 ARG A C 1
ATOM 2156 O O . ARG A 1 274 ? -21.431 1.927 25.443 1.00 96.50 274 ARG A O 1
ATOM 2163 N N . TRP A 1 275 ? -21.281 2.203 23.217 1.00 97.38 275 TRP A N 1
ATOM 2164 C CA . TRP A 1 275 ? -22.470 1.418 22.898 1.00 97.38 275 TRP A CA 1
ATOM 2165 C C . TRP A 1 275 ? -22.342 -0.040 23.364 1.00 97.38 275 TRP A C 1
ATOM 2167 O O . TRP A 1 275 ? -23.260 -0.544 24.016 1.00 97.38 275 TRP A O 1
ATOM 2177 N N . MET A 1 276 ? -21.200 -0.688 23.114 1.00 95.88 276 MET A N 1
ATOM 2178 C CA . MET A 1 276 ? -20.905 -2.050 23.578 1.00 95.88 276 MET A CA 1
ATOM 2179 C C . MET A 1 276 ? -20.973 -2.156 25.100 1.00 95.88 276 MET A C 1
ATOM 2181 O O . MET A 1 276 ? -21.593 -3.077 25.631 1.00 95.88 276 MET A O 1
ATOM 2185 N N . TRP A 1 277 ? -20.397 -1.188 25.819 1.00 94.50 277 TRP A N 1
ATOM 2186 C CA . TRP A 1 277 ? -20.427 -1.169 27.281 1.00 94.50 277 TRP A CA 1
ATOM 2187 C C . TRP A 1 277 ? -21.855 -1.115 27.842 1.00 94.50 277 TRP A C 1
ATOM 2189 O O . TRP A 1 277 ? -22.191 -1.890 28.740 1.00 94.50 277 TRP A O 1
ATOM 2199 N N . TRP A 1 278 ? -22.717 -0.263 27.279 1.00 94.94 278 TRP A N 1
ATOM 2200 C CA . TRP A 1 278 ? -24.123 -0.164 27.683 1.00 94.94 278 TRP A CA 1
ATOM 2201 C C . TRP A 1 278 ? -24.949 -1.399 27.311 1.00 94.94 278 TRP A C 1
ATOM 2203 O O . TRP A 1 278 ? -25.810 -1.824 28.080 1.00 94.94 278 TRP A O 1
ATOM 2213 N N . ASN A 1 279 ? -24.674 -2.009 26.157 1.00 94.31 279 ASN A N 1
ATOM 2214 C CA . ASN A 1 279 ? -25.454 -3.139 25.650 1.00 94.31 279 ASN A CA 1
ATOM 2215 C C . ASN A 1 279 ? -24.923 -4.507 26.103 1.00 94.31 279 ASN A C 1
ATOM 2217 O O . ASN A 1 279 ? -25.592 -5.510 25.864 1.00 94.31 279 ASN A O 1
ATOM 2221 N N . ARG A 1 280 ? -23.790 -4.573 26.822 1.00 90.19 280 ARG A N 1
ATOM 2222 C CA . ARG A 1 280 ? -23.153 -5.832 27.260 1.00 90.19 280 ARG A CA 1
ATOM 2223 C C . ARG A 1 280 ? -24.108 -6.800 27.962 1.00 90.19 280 ARG A C 1
ATOM 2225 O O . ARG A 1 280 ? -24.059 -7.998 27.725 1.00 90.19 280 ARG A O 1
ATOM 2232 N N . ARG A 1 281 ? -24.996 -6.285 28.824 1.00 87.44 281 ARG A N 1
ATOM 2233 C CA . ARG A 1 281 ? -25.960 -7.113 29.569 1.00 87.44 281 ARG A CA 1
ATOM 2234 C C . ARG A 1 281 ? -27.009 -7.696 28.628 1.00 87.44 281 ARG A C 1
ATOM 2236 O O . ARG A 1 281 ? -27.325 -8.872 28.729 1.00 87.44 281 ARG A O 1
ATOM 2243 N N . LYS A 1 282 ? -27.505 -6.889 27.688 1.00 87.88 282 LYS A N 1
ATOM 2244 C CA . LYS A 1 282 ? -28.498 -7.309 26.694 1.00 87.88 282 LYS A CA 1
ATOM 2245 C C . LYS A 1 282 ? -27.922 -8.345 25.729 1.00 87.88 282 LYS A C 1
ATOM 2247 O O . LYS A 1 282 ? -28.587 -9.339 25.475 1.00 87.88 282 LYS A O 1
ATOM 2252 N N . LEU A 1 283 ? -26.687 -8.135 25.270 1.00 86.56 283 LEU A N 1
ATOM 2253 C CA . LEU A 1 283 ? -25.956 -9.075 24.413 1.00 86.56 283 LEU A CA 1
ATOM 2254 C C . LEU A 1 283 ? -25.651 -10.406 25.120 1.00 86.56 283 LEU A C 1
ATOM 2256 O O . LEU A 1 283 ? -25.472 -11.411 24.453 1.00 86.56 283 LEU A O 1
ATOM 2260 N N . ARG A 1 284 ? -25.620 -10.437 26.458 1.00 82.75 284 ARG A N 1
ATOM 2261 C CA . ARG A 1 284 ? -25.427 -11.672 27.236 1.00 82.75 284 ARG A CA 1
ATOM 2262 C C . ARG A 1 284 ? -26.719 -12.373 27.641 1.00 82.75 284 ARG A C 1
ATOM 2264 O O . ARG A 1 284 ? -26.719 -13.587 27.774 1.00 82.75 284 ARG A O 1
ATOM 2271 N N . ARG A 1 285 ? -27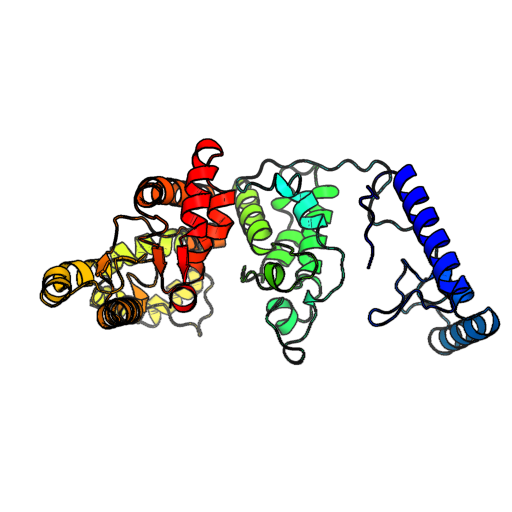.815 -11.632 27.843 1.00 75.81 285 ARG A N 1
ATOM 2272 C CA . 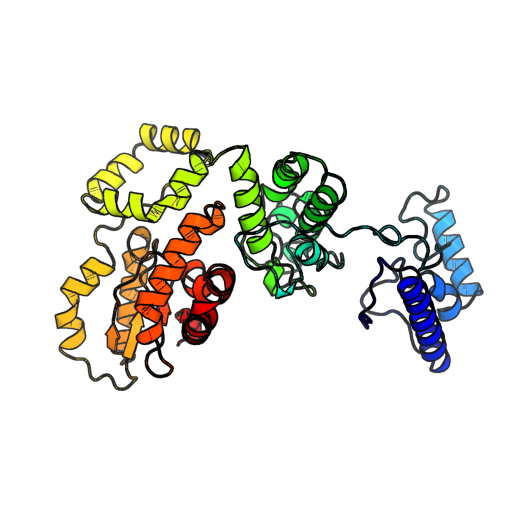ARG A 1 285 ? -29.036 -12.138 28.500 1.00 75.81 285 ARG A CA 1
ATOM 2273 C C . ARG A 1 285 ? -29.682 -13.339 27.795 1.00 75.81 285 ARG A C 1
ATOM 2275 O O . ARG A 1 285 ? -30.301 -14.144 28.473 1.00 75.81 285 ARG A O 1
ATOM 2282 N N . ASN A 1 286 ? -29.511 -13.467 26.479 1.00 66.38 286 ASN A N 1
ATOM 2283 C CA . ASN A 1 286 ? -30.102 -14.540 25.670 1.00 66.38 286 ASN A CA 1
ATOM 2284 C C . ASN A 1 286 ? -29.061 -15.273 24.807 1.00 66.38 286 ASN A C 1
ATOM 2286 O O . ASN A 1 286 ? -29.422 -15.901 23.815 1.00 66.38 286 ASN A O 1
ATOM 2290 N N . LEU A 1 287 ? -27.771 -15.149 25.130 1.00 75.75 287 LEU A N 1
ATOM 2291 C CA . LEU A 1 287 ? -26.728 -15.768 24.325 1.00 75.75 287 LEU A CA 1
ATOM 2292 C C . LEU A 1 287 ? -26.502 -17.214 24.771 1.00 75.75 287 LEU A C 1
ATOM 2294 O O . LEU A 1 287 ? -26.054 -17.458 25.890 1.00 75.75 287 LEU A O 1
ATOM 2298 N N . ARG A 1 288 ? -26.745 -18.156 23.862 1.00 75.94 288 ARG A N 1
ATOM 2299 C CA . ARG A 1 288 ? -26.108 -19.474 23.879 1.00 75.94 288 ARG A CA 1
ATOM 2300 C C . ARG A 1 288 ? -25.041 -19.428 22.787 1.00 75.94 288 ARG A C 1
ATOM 2302 O O . ARG A 1 288 ? -25.428 -19.332 21.626 1.00 75.94 288 ARG A O 1
ATOM 2309 N N . PRO A 1 289 ? -23.741 -19.354 23.125 1.00 74.25 289 PRO A N 1
ATOM 2310 C CA . PRO A 1 289 ? -22.690 -19.202 22.125 1.00 74.25 289 PRO A CA 1
ATOM 2311 C C . PRO A 1 289 ? -22.456 -20.535 21.402 1.00 74.25 289 PRO A C 1
ATOM 2313 O O . PRO A 1 289 ? -21.436 -21.185 21.605 1.00 74.25 289 PRO A O 1
ATOM 2316 N N . GLU A 1 290 ? -23.430 -20.963 20.600 1.00 85.62 290 GLU A N 1
ATOM 2317 C CA . GLU A 1 290 ? -23.398 -22.218 19.839 1.00 85.62 290 GLU A CA 1
ATOM 2318 C C . GLU A 1 290 ? -22.235 -22.231 18.842 1.00 85.62 290 GLU A C 1
ATOM 2320 O O . GLU A 1 290 ? -21.590 -23.258 18.665 1.00 85.62 290 GLU A O 1
ATOM 2325 N N . MET A 1 291 ? -21.911 -21.066 18.272 1.00 89.94 291 MET A N 1
ATOM 2326 C CA . MET A 1 291 ? -20.812 -20.900 17.317 1.00 89.94 291 MET A CA 1
ATOM 2327 C C . MET A 1 291 ? -19.485 -20.485 17.976 1.00 89.94 291 MET A C 1
ATOM 2329 O O . MET A 1 291 ? -18.486 -20.283 17.291 1.00 89.94 291 MET A O 1
ATOM 2333 N N . GLY A 1 292 ? -19.446 -20.334 19.304 1.00 92.75 292 GLY A N 1
ATOM 2334 C CA . GLY A 1 292 ? -18.245 -19.933 20.041 1.00 92.75 292 GLY A CA 1
ATOM 2335 C C . GLY A 1 292 ? -18.106 -18.422 20.254 1.00 92.75 292 GLY A C 1
ATOM 2336 O O . GLY A 1 292 ? -19.091 -17.697 20.427 1.00 92.75 292 GLY A O 1
ATOM 2337 N N . ARG A 1 293 ? -16.862 -17.936 20.337 1.00 95.94 293 ARG A N 1
ATOM 2338 C CA . ARG A 1 293 ? -16.534 -16.550 20.717 1.00 95.94 293 ARG A CA 1
ATOM 2339 C C . ARG A 1 293 ? -15.708 -15.875 19.632 1.00 95.94 293 ARG A C 1
ATOM 2341 O O . ARG A 1 293 ? -14.904 -16.519 18.975 1.00 95.94 293 ARG A O 1
ATOM 2348 N N . VAL A 1 294 ? -15.858 -14.561 19.504 1.00 97.38 294 VAL A N 1
ATOM 2349 C CA . VAL A 1 294 ? -15.086 -13.749 18.559 1.00 97.38 294 VAL A CA 1
ATOM 2350 C C . VAL A 1 294 ? -14.688 -12.423 19.193 1.00 97.38 294 VAL A C 1
ATOM 2352 O O . VAL A 1 294 ? -15.486 -11.773 19.881 1.00 97.38 294 VAL A O 1
ATOM 2355 N N . TYR A 1 295 ? -13.448 -11.997 18.962 1.00 98.38 295 TYR A N 1
ATOM 2356 C CA . TYR A 1 295 ? -13.009 -10.659 19.322 1.00 98.38 295 TYR A CA 1
ATOM 2357 C C . TYR A 1 295 ? -13.342 -9.676 18.207 1.00 98.38 295 TYR A C 1
ATOM 2359 O O . TYR A 1 295 ? -12.968 -9.879 17.062 1.00 98.38 295 TYR A O 1
ATOM 2367 N N . PHE A 1 296 ? -14.003 -8.571 18.540 1.00 98.38 296 PHE A N 1
ATOM 2368 C CA . PHE A 1 296 ? -14.331 -7.520 17.583 1.00 98.38 296 PHE A CA 1
ATOM 2369 C C . PHE A 1 296 ? -13.378 -6.334 17.727 1.00 98.38 296 PHE A C 1
ATOM 2371 O O . PHE A 1 296 ? -13.354 -5.666 18.768 1.00 98.38 296 PHE A O 1
ATOM 2378 N N . PHE A 1 297 ? -12.607 -6.047 16.682 1.00 98.31 297 PHE A N 1
ATOM 2379 C CA . PHE A 1 297 ? -11.703 -4.905 16.631 1.00 98.31 297 PHE A CA 1
ATOM 2380 C C . PHE A 1 297 ? -12.467 -3.634 16.238 1.00 98.31 297 PHE A C 1
ATOM 2382 O O . PHE A 1 297 ? -12.922 -3.473 15.110 1.00 98.31 297 PHE A O 1
ATOM 2389 N N . ALA A 1 298 ? -12.595 -2.699 17.179 1.00 97.50 298 ALA A N 1
ATOM 2390 C CA . ALA A 1 298 ? -13.205 -1.391 16.948 1.00 97.50 298 ALA A CA 1
ATOM 2391 C C . ALA A 1 298 ? -12.143 -0.362 16.528 1.00 97.50 298 ALA A C 1
ATOM 2393 O O . ALA A 1 298 ? -11.541 0.298 17.392 1.00 97.50 298 ALA A O 1
ATOM 2394 N N . ASP A 1 299 ? -11.901 -0.262 15.220 1.00 96.75 299 ASP A N 1
ATOM 2395 C CA . ASP A 1 299 ? -10.940 0.663 14.611 1.00 96.75 299 ASP A CA 1
ATOM 2396 C C . ASP A 1 299 ? -11.330 2.146 14.772 1.00 96.75 299 ASP A C 1
ATOM 2398 O O . ASP A 1 299 ? -12.397 2.499 15.285 1.00 96.75 299 ASP A O 1
ATOM 2402 N N . GLU A 1 300 ? -10.423 3.036 14.370 1.00 95.00 300 GLU A N 1
ATOM 2403 C CA . GLU A 1 300 ? -10.570 4.486 14.496 1.00 95.00 300 GLU A CA 1
ATOM 2404 C C . GLU A 1 300 ? -11.758 5.107 13.738 1.00 95.00 300 GLU A C 1
ATOM 2406 O O . GLU A 1 300 ? -12.199 6.187 14.132 1.00 95.00 300 GLU A O 1
ATOM 2411 N N . PHE A 1 301 ? -12.299 4.465 12.703 1.00 95.81 301 PHE A N 1
ATOM 2412 C CA . PHE A 1 301 ? -13.450 4.963 11.946 1.00 95.81 301 PHE A CA 1
ATOM 2413 C C . PHE A 1 301 ? -14.735 4.310 12.438 1.00 95.81 301 PHE A C 1
ATOM 2415 O O . PHE A 1 301 ? -15.660 5.015 12.850 1.00 95.81 301 PHE A O 1
ATOM 2422 N N . THR A 1 302 ? -14.759 2.980 12.544 1.00 97.00 302 THR A N 1
ATOM 2423 C CA . THR A 1 302 ? -15.917 2.228 13.051 1.00 97.00 302 THR A CA 1
ATOM 2424 C C . THR A 1 302 ? -16.261 2.608 14.493 1.00 97.00 302 THR A C 1
ATOM 2426 O O . THR A 1 302 ? -17.411 2.504 14.913 1.00 97.00 302 THR A O 1
ATOM 2429 N N . ASN A 1 303 ? -15.298 3.076 15.295 1.00 97.50 303 ASN A N 1
ATOM 2430 C CA . ASN A 1 303 ? -15.591 3.521 16.654 1.00 97.50 303 ASN A CA 1
ATOM 2431 C C . ASN A 1 303 ? -16.205 4.929 16.744 1.00 97.50 303 ASN A C 1
ATOM 2433 O O . ASN A 1 303 ? -16.904 5.188 17.725 1.00 97.50 303 ASN A O 1
ATOM 2437 N N . PHE A 1 304 ? -15.917 5.837 15.806 1.00 97.31 304 PHE A N 1
ATOM 2438 C CA . PHE A 1 304 ? -16.251 7.264 15.938 1.00 97.31 304 PHE A CA 1
ATOM 2439 C C . PHE A 1 304 ? -17.153 7.811 14.829 1.00 97.31 304 PHE A C 1
ATOM 2441 O O . PHE A 1 304 ? -18.023 8.627 15.126 1.00 97.31 304 PHE A O 1
ATOM 2448 N N . ASN A 1 305 ? -16.947 7.401 13.580 1.00 96.06 305 ASN A N 1
ATOM 2449 C CA . ASN A 1 305 ? -17.648 7.914 12.404 1.00 96.06 305 ASN A CA 1
ATOM 2450 C C . ASN A 1 305 ? -18.749 6.937 11.977 1.00 96.06 305 ASN A C 1
ATOM 2452 O O . ASN A 1 305 ? -19.934 7.258 12.060 1.00 96.06 305 ASN A O 1
ATOM 2456 N N . ASP A 1 306 ? -18.362 5.703 11.657 1.00 96.25 306 ASP A N 1
ATOM 2457 C CA . ASP A 1 306 ? -19.244 4.668 11.108 1.00 96.25 306 ASP A CA 1
ATOM 2458 C C . ASP A 1 306 ? -19.766 3.713 12.190 1.00 96.25 306 ASP A C 1
ATOM 2460 O O . ASP A 1 306 ? -19.969 2.516 11.976 1.00 96.25 306 ASP A O 1
ATOM 2464 N N . THR A 1 307 ? -20.035 4.252 13.384 1.00 97.38 307 THR A N 1
ATOM 2465 C CA . THR A 1 307 ? -20.468 3.472 14.553 1.00 97.38 307 THR A CA 1
ATOM 2466 C C . THR A 1 307 ? -21.680 2.593 14.269 1.00 97.38 307 THR A C 1
ATOM 2468 O O . THR A 1 307 ? -21.760 1.474 14.776 1.00 97.38 307 THR A O 1
ATOM 2471 N N . LEU A 1 308 ? -22.631 3.059 13.455 1.00 97.50 308 LEU A N 1
ATOM 2472 C CA . LEU A 1 308 ? -23.814 2.270 13.115 1.00 97.50 308 LEU A CA 1
ATOM 2473 C C . LEU A 1 308 ? -23.453 0.978 12.364 1.00 97.50 308 LEU A C 1
ATOM 2475 O O . LEU A 1 308 ? -24.085 -0.050 12.604 1.00 97.50 308 LEU A O 1
ATOM 2479 N N . VAL A 1 309 ? -22.438 1.016 11.497 1.00 97.50 309 VAL A N 1
ATOM 2480 C CA . VAL A 1 309 ? -21.945 -0.162 10.773 1.00 97.50 309 VAL A CA 1
ATOM 2481 C C . VAL A 1 309 ? -21.342 -1.159 11.761 1.00 97.50 309 VAL A C 1
ATOM 2483 O O . VAL A 1 309 ? -21.742 -2.322 11.774 1.00 97.50 309 VAL A O 1
ATOM 2486 N N . GLY A 1 310 ? -20.495 -0.694 12.683 1.00 97.75 310 GLY A N 1
ATOM 2487 C CA . GLY A 1 310 ? -19.946 -1.534 13.751 1.00 97.75 310 GLY A CA 1
ATOM 2488 C C . GLY A 1 310 ? -21.020 -2.160 14.648 1.00 97.75 310 GLY A C 1
ATOM 2489 O O . GLY A 1 310 ? -20.956 -3.343 14.973 1.00 97.75 310 GLY A O 1
ATOM 2490 N N . ILE A 1 311 ? -22.063 -1.401 15.000 1.00 97.94 311 ILE A N 1
ATOM 2491 C CA . ILE A 1 311 ? -23.214 -1.913 15.762 1.00 97.94 311 ILE A CA 1
ATOM 2492 C C . ILE A 1 311 ? -23.935 -3.022 14.989 1.00 97.94 311 ILE A C 1
ATOM 2494 O O . ILE A 1 311 ? -24.309 -4.039 15.579 1.00 97.94 311 ILE A O 1
ATOM 2498 N N . LYS A 1 312 ? -24.165 -2.828 13.686 1.00 97.88 312 LYS A N 1
ATOM 2499 C CA . LYS A 1 312 ? -24.815 -3.828 12.830 1.00 97.88 312 LYS A CA 1
ATOM 2500 C C . LYS A 1 312 ? -23.971 -5.097 12.722 1.00 97.88 312 LYS A C 1
ATOM 2502 O O . LYS A 1 312 ? -24.530 -6.174 12.882 1.00 97.88 312 LYS A O 1
ATOM 2507 N N . ALA A 1 313 ? -22.657 -4.972 12.557 1.00 98.06 313 ALA A N 1
ATOM 2508 C CA . ALA A 1 313 ? -21.732 -6.101 12.516 1.00 98.06 313 ALA A CA 1
ATOM 2509 C C . ALA A 1 313 ? -21.744 -6.916 13.819 1.00 98.06 313 ALA A C 1
ATOM 2511 O O . ALA A 1 313 ? -21.934 -8.130 13.792 1.00 98.06 313 ALA A O 1
ATOM 2512 N N . VAL A 1 314 ? -21.661 -6.250 14.977 1.00 97.12 314 VAL A N 1
ATOM 2513 C CA . VAL A 1 314 ? -21.780 -6.925 16.280 1.00 97.12 314 VAL A CA 1
ATOM 2514 C C . VAL A 1 314 ? -23.131 -7.632 16.419 1.00 97.12 314 VAL A C 1
ATOM 2516 O O . VAL A 1 314 ? -23.193 -8.758 16.904 1.00 97.12 314 VAL A O 1
ATOM 2519 N N . ARG A 1 315 ? -24.231 -6.987 16.007 1.00 95.88 315 ARG A N 1
ATOM 2520 C CA . ARG A 1 315 ? -25.574 -7.588 16.064 1.00 95.88 315 ARG A CA 1
ATOM 2521 C C . ARG A 1 315 ? -25.718 -8.786 15.132 1.00 95.88 315 ARG A C 1
ATOM 2523 O O . ARG A 1 315 ? -26.387 -9.736 15.520 1.00 95.88 315 ARG A O 1
ATOM 2530 N N . LEU A 1 316 ? -25.119 -8.735 13.944 1.00 96.38 316 LEU A N 1
ATOM 2531 C CA . LEU A 1 316 ? -25.101 -9.838 12.987 1.00 96.38 316 LEU A CA 1
ATOM 2532 C C . LEU A 1 316 ? -24.392 -11.050 13.594 1.00 96.38 316 LEU A C 1
ATOM 2534 O O . LEU A 1 316 ? -25.021 -12.089 13.753 1.00 96.38 316 LEU A O 1
ATOM 2538 N N . LEU A 1 317 ? -23.142 -10.883 14.033 1.00 95.88 317 LEU A N 1
ATOM 2539 C CA . LEU A 1 317 ? -22.360 -11.942 14.680 1.00 95.88 317 LEU A CA 1
ATOM 2540 C C . LEU A 1 317 ? -23.086 -12.516 15.906 1.00 95.88 317 LEU A C 1
ATOM 2542 O O . LEU A 1 317 ? -23.186 -13.728 16.074 1.00 95.88 317 LEU A O 1
ATOM 2546 N N . HIS A 1 318 ? -23.677 -11.645 16.726 1.00 93.88 318 HIS A N 1
ATOM 2547 C CA . HIS A 1 318 ? -24.493 -12.066 17.861 1.00 93.88 318 HIS A CA 1
ATOM 2548 C C . HIS A 1 318 ? -25.716 -12.894 17.435 1.00 93.88 318 HIS A C 1
ATOM 2550 O O . HIS A 1 318 ? -26.037 -13.896 18.070 1.00 93.88 318 HIS A O 1
ATOM 2556 N N . ARG A 1 319 ? -26.408 -12.497 16.359 1.00 93.38 319 ARG A N 1
ATOM 2557 C CA . ARG A 1 319 ? -27.599 -13.197 15.853 1.00 93.38 319 ARG A CA 1
ATOM 2558 C C . ARG A 1 319 ? -27.267 -14.547 15.219 1.00 93.38 319 ARG A C 1
ATOM 2560 O O . ARG A 1 319 ? -28.125 -15.427 15.261 1.00 93.38 319 ARG A O 1
ATOM 2567 N N . LEU A 1 320 ? -26.057 -14.679 14.677 1.00 94.31 320 LEU A N 1
ATOM 2568 C CA . LEU A 1 320 ? -25.480 -15.920 14.159 1.00 94.31 320 LEU A CA 1
ATOM 2569 C C . LEU A 1 320 ? -24.987 -16.867 15.265 1.00 94.31 320 LEU A C 1
ATOM 2571 O O . LEU A 1 320 ? -24.566 -17.971 14.959 1.00 94.31 320 LEU A O 1
ATOM 2575 N N . GLY A 1 321 ? -25.055 -16.468 16.541 1.00 93.69 321 GLY A N 1
ATOM 2576 C CA . GLY A 1 321 ? -24.736 -17.347 17.670 1.00 93.69 321 GLY A CA 1
ATOM 2577 C C . GLY A 1 321 ? -23.326 -17.192 18.243 1.00 93.69 321 GLY A C 1
ATOM 2578 O O . GLY A 1 321 ? -22.923 -18.024 19.053 1.00 93.69 321 GLY A O 1
ATOM 2579 N N . TYR A 1 322 ? -22.581 -16.140 17.885 1.00 95.31 322 TYR A N 1
ATOM 2580 C CA . TYR A 1 322 ? -21.270 -15.849 18.481 1.00 95.31 322 TYR A CA 1
ATOM 2581 C C . TYR A 1 322 ? -21.372 -14.968 19.742 1.00 95.31 322 TYR A C 1
ATOM 2583 O O . TYR A 1 322 ? -22.125 -13.986 19.784 1.00 95.31 322 TYR A O 1
ATOM 2591 N N . GLU A 1 323 ? -20.541 -15.235 20.759 1.00 95.38 323 GLU A N 1
ATOM 2592 C CA . GLU A 1 323 ? -20.231 -14.233 21.792 1.00 95.38 323 GLU A CA 1
ATOM 2593 C C . GLU A 1 323 ? -19.251 -13.206 21.224 1.00 95.38 323 GLU A C 1
ATOM 2595 O O . GLU A 1 323 ? -18.070 -13.491 21.029 1.00 95.38 323 GLU A O 1
ATOM 2600 N N . VAL A 1 324 ? -19.733 -11.985 20.996 1.00 96.00 324 VAL A N 1
ATOM 2601 C CA . VAL A 1 324 ? -18.899 -10.894 20.486 1.00 96.00 324 VAL A CA 1
ATOM 2602 C C . VAL A 1 324 ? -18.291 -10.111 21.644 1.00 96.00 324 VAL A C 1
ATOM 2604 O O . VAL A 1 324 ? -18.997 -9.441 22.406 1.00 96.00 324 VAL A O 1
ATOM 2607 N N . ILE A 1 325 ? -16.968 -10.155 21.759 1.00 95.75 325 ILE A N 1
ATOM 2608 C CA . ILE A 1 325 ? -16.211 -9.493 22.822 1.00 95.75 325 ILE A CA 1
ATOM 2609 C C . ILE A 1 325 ? -15.386 -8.367 22.208 1.00 95.75 325 ILE A C 1
ATOM 2611 O O . ILE A 1 325 ? -14.638 -8.584 21.268 1.00 95.75 325 ILE A O 1
ATOM 2615 N N . LEU A 1 326 ? -15.471 -7.153 22.753 1.00 96.50 326 LEU A N 1
ATOM 2616 C CA . LEU A 1 326 ? -14.619 -6.038 22.329 1.00 96.50 326 LEU A CA 1
ATOM 2617 C C . LEU A 1 326 ? -13.406 -5.956 23.276 1.00 96.50 326 LEU A C 1
ATOM 2619 O O . LEU A 1 326 ? -13.564 -5.465 24.402 1.00 96.50 326 LEU A O 1
ATOM 2623 N N . PRO A 1 327 ? -12.210 -6.444 22.883 1.00 96.38 327 PRO A N 1
ATOM 2624 C CA . PRO A 1 327 ? -11.044 -6.436 23.758 1.00 96.38 327 PRO A CA 1
ATOM 2625 C C . PRO A 1 327 ? -10.500 -5.014 23.954 1.00 96.38 327 PRO A C 1
ATOM 2627 O O . PRO A 1 327 ? -10.804 -4.072 23.214 1.00 96.38 327 PRO A O 1
ATOM 2630 N N . ARG A 1 328 ? -9.649 -4.823 24.965 1.00 96.38 328 ARG A N 1
ATOM 2631 C CA . ARG A 1 328 ? -8.886 -3.573 25.081 1.00 96.38 328 ARG A CA 1
ATOM 2632 C C . ARG A 1 328 ? -7.818 -3.553 23.990 1.00 96.38 328 ARG A C 1
ATOM 2634 O O . ARG A 1 328 ? -7.019 -4.473 23.906 1.00 96.38 328 ARG A O 1
ATOM 2641 N N . HIS A 1 329 ? -7.804 -2.498 23.183 1.00 97.12 329 HIS A N 1
ATOM 2642 C CA . HIS A 1 329 ? -6.812 -2.287 22.130 1.00 97.12 329 HIS A CA 1
ATOM 2643 C C . HIS A 1 329 ? -6.692 -0.793 21.798 1.00 97.12 329 HIS A C 1
ATOM 2645 O O . HIS A 1 329 ? -7.499 0.026 22.257 1.00 97.12 329 HIS A O 1
ATOM 2651 N N . ARG A 1 330 ? -5.674 -0.425 21.018 1.00 96.94 330 ARG A N 1
ATOM 2652 C CA . ARG A 1 330 ? -5.484 0.915 20.445 1.00 96.94 330 ARG A CA 1
ATOM 2653 C C . ARG A 1 330 ? -6.059 0.985 19.025 1.00 96.94 330 ARG A C 1
ATOM 2655 O O . ARG A 1 330 ? -6.506 -0.017 18.476 1.00 96.94 330 ARG A O 1
ATOM 2662 N N . GLU A 1 331 ? -6.062 2.183 18.443 1.00 96.06 331 GLU A N 1
ATOM 2663 C CA . GLU A 1 331 ? -6.301 2.373 17.002 1.00 96.06 331 GLU A CA 1
ATOM 2664 C C . GLU A 1 331 ? -5.319 1.526 16.172 1.00 96.06 331 GLU A C 1
ATOM 2666 O O . GLU A 1 331 ? -4.251 1.148 16.667 1.00 96.06 331 GLU A O 1
ATOM 2671 N N . SER A 1 332 ? -5.665 1.233 14.918 1.00 96.94 332 SER A N 1
ATOM 2672 C CA . SER A 1 332 ? -4.860 0.344 14.067 1.00 96.94 332 SER A CA 1
ATOM 2673 C C . SER A 1 332 ? -3.492 0.941 13.714 1.00 96.94 332 SER A C 1
ATOM 2675 O O . SER A 1 332 ? -2.514 0.219 13.536 1.00 96.94 332 SER A O 1
ATOM 2677 N N . GLY A 1 333 ? -3.409 2.273 13.644 1.00 96.75 333 GLY A N 1
ATOM 2678 C CA . GLY A 1 333 ? -2.245 2.997 13.136 1.00 96.75 333 GLY A CA 1
ATOM 2679 C C . GLY A 1 333 ? -2.277 3.224 11.625 1.00 96.75 333 GLY A C 1
ATOM 2680 O O . GLY A 1 333 ? -1.367 3.874 11.105 1.00 96.75 333 GLY A O 1
ATOM 2681 N N . ARG A 1 334 ? -3.329 2.784 10.922 1.00 96.12 334 ARG A N 1
ATOM 2682 C CA . ARG A 1 334 ? -3.479 2.932 9.469 1.00 96.12 334 ARG A CA 1
ATOM 2683 C C . ARG A 1 334 ? -3.304 4.371 9.000 1.00 96.12 334 ARG A C 1
ATOM 2685 O O . ARG A 1 334 ? -2.551 4.625 8.053 1.00 96.12 334 ARG A O 1
ATOM 2692 N N . ALA A 1 335 ? -3.949 5.314 9.688 1.00 95.81 335 ALA A N 1
ATOM 2693 C CA . ALA A 1 335 ? -3.838 6.736 9.380 1.00 95.81 335 ALA A CA 1
ATOM 2694 C C . ALA A 1 335 ? -2.391 7.243 9.514 1.00 95.81 335 ALA A C 1
ATOM 2696 O O . ALA A 1 335 ? -1.909 7.971 8.647 1.00 95.81 335 ALA A O 1
ATOM 2697 N N . ALA A 1 336 ? -1.661 6.802 10.545 1.00 97.62 336 ALA A N 1
ATOM 2698 C CA . ALA A 1 336 ? -0.257 7.157 10.740 1.00 97.62 336 ALA A CA 1
ATOM 2699 C C . ALA A 1 336 ? 0.631 6.604 9.612 1.00 97.62 336 ALA A C 1
ATOM 2701 O O . ALA A 1 336 ? 1.460 7.341 9.079 1.00 97.62 336 ALA A O 1
ATOM 2702 N N . ILE A 1 337 ? 0.417 5.350 9.200 1.00 97.50 337 ILE A N 1
ATOM 2703 C CA . ILE A 1 337 ? 1.182 4.724 8.112 1.00 97.50 337 ILE A CA 1
ATOM 2704 C C . ILE A 1 337 ? 0.953 5.465 6.788 1.00 97.50 337 ILE A C 1
ATOM 2706 O O . ILE A 1 337 ? 1.916 5.808 6.109 1.00 97.50 337 ILE A O 1
ATOM 2710 N N . SER A 1 338 ? -0.301 5.796 6.448 1.00 95.94 338 SER A N 1
ATOM 2711 C CA . SER A 1 338 ? -0.636 6.522 5.205 1.00 95.94 338 SER A CA 1
ATOM 2712 C C . SER A 1 338 ? 0.020 7.905 5.081 1.00 95.94 338 SER A C 1
ATOM 2714 O O . SER A 1 338 ? 0.081 8.475 3.993 1.00 95.94 338 SER A O 1
ATOM 2716 N N . LYS A 1 339 ? 0.494 8.462 6.203 1.00 96.81 339 LYS A N 1
ATOM 2717 C CA . LYS A 1 339 ? 1.145 9.772 6.290 1.00 96.81 339 LYS A CA 1
ATOM 2718 C C . LYS A 1 339 ? 2.640 9.679 6.605 1.00 96.81 339 LYS A C 1
ATOM 2720 O O . LYS A 1 339 ? 3.239 10.709 6.888 1.00 96.81 339 LYS A O 1
ATOM 2725 N N . GLY A 1 340 ? 3.242 8.488 6.570 1.00 97.38 340 GLY A N 1
ATOM 2726 C CA . GLY A 1 340 ? 4.669 8.289 6.860 1.00 97.38 340 GLY A CA 1
ATOM 2727 C C . GLY A 1 340 ? 5.057 8.483 8.331 1.00 97.38 340 GLY A C 1
ATOM 2728 O O . GLY A 1 340 ? 6.238 8.562 8.659 1.00 97.38 340 GLY A O 1
ATOM 2729 N N . LEU A 1 341 ? 4.091 8.528 9.258 1.00 98.25 341 LEU A N 1
ATOM 2730 C CA . LEU A 1 341 ? 4.349 8.691 10.696 1.00 98.25 341 LEU A CA 1
ATOM 2731 C C . LEU A 1 341 ? 4.738 7.353 11.344 1.00 98.25 341 LEU A C 1
ATOM 2733 O O . LEU A 1 341 ? 4.099 6.890 12.297 1.00 98.25 341 LEU A O 1
ATOM 2737 N N . LEU A 1 342 ? 5.783 6.710 10.822 1.00 98.19 342 LEU A N 1
ATOM 2738 C CA . LEU A 1 342 ? 6.080 5.307 11.111 1.00 98.19 342 LEU A CA 1
ATOM 2739 C C . LEU A 1 342 ? 6.497 5.043 12.562 1.00 98.19 342 LEU A C 1
ATOM 2741 O O . LEU A 1 342 ? 6.123 4.016 13.116 1.00 98.19 342 LEU A O 1
ATOM 2745 N N . HIS A 1 343 ? 7.133 5.994 13.255 1.00 97.62 343 HIS A N 1
ATOM 2746 C CA . HIS A 1 343 ? 7.368 5.860 14.702 1.00 97.62 343 HIS A CA 1
ATOM 2747 C C . HIS A 1 343 ? 6.064 5.726 15.502 1.00 97.62 343 HIS A C 1
ATOM 2749 O O . HIS A 1 343 ? 5.989 4.970 16.472 1.00 97.62 343 HIS A O 1
ATOM 2755 N N . ARG A 1 344 ? 5.021 6.478 15.123 1.00 97.44 344 ARG A N 1
ATOM 2756 C CA . ARG A 1 344 ? 3.703 6.390 15.765 1.00 97.44 344 ARG A CA 1
ATOM 2757 C C . ARG A 1 344 ? 3.027 5.074 15.400 1.00 97.44 344 ARG A C 1
ATOM 2759 O O . ARG A 1 344 ? 2.513 4.422 16.305 1.00 97.44 344 ARG A O 1
ATOM 2766 N N . ALA A 1 345 ? 3.066 4.691 14.125 1.00 98.12 345 ALA A N 1
ATOM 2767 C CA . ALA A 1 345 ? 2.529 3.418 13.659 1.00 98.12 345 ALA A CA 1
ATOM 2768 C C . ALA A 1 345 ? 3.164 2.231 14.399 1.00 98.12 345 ALA A C 1
ATOM 2770 O O . ALA A 1 345 ? 2.444 1.422 14.971 1.00 98.12 345 ALA A O 1
ATOM 2771 N N . ARG A 1 346 ? 4.498 2.199 14.513 1.00 98.44 346 ARG A N 1
ATOM 2772 C CA . ARG A 1 346 ? 5.241 1.172 15.254 1.00 98.44 346 ARG A CA 1
ATOM 2773 C C . ARG A 1 346 ? 4.820 1.077 16.716 1.00 98.44 346 ARG A C 1
ATOM 2775 O O . ARG A 1 346 ? 4.556 -0.014 17.205 1.00 98.44 346 ARG A O 1
ATOM 2782 N N . ARG A 1 347 ? 4.689 2.210 17.419 1.00 98.25 347 ARG A N 1
ATOM 2783 C CA . ARG A 1 347 ? 4.207 2.214 18.815 1.00 98.25 347 ARG A CA 1
ATOM 2784 C C . ARG A 1 347 ? 2.785 1.672 18.956 1.00 98.25 347 ARG A C 1
ATOM 2786 O O . ARG A 1 347 ? 2.473 1.067 19.977 1.00 98.25 347 ARG A O 1
ATOM 2793 N N . LEU A 1 348 ? 1.914 1.936 17.983 1.00 98.06 348 LEU A N 1
ATOM 2794 C CA . LEU A 1 348 ? 0.546 1.417 17.977 1.00 98.06 348 LEU A CA 1
ATOM 2795 C C . LEU A 1 348 ? 0.529 -0.086 17.685 1.00 98.06 348 LEU A C 1
ATOM 2797 O O . LEU A 1 348 ? -0.119 -0.819 18.427 1.00 98.06 348 LEU A O 1
ATOM 2801 N N . ALA A 1 349 ? 1.307 -0.533 16.697 1.00 98.44 349 ALA A N 1
ATOM 2802 C CA . ALA A 1 349 ? 1.455 -1.941 16.347 1.00 98.44 349 ALA A CA 1
ATOM 2803 C C . ALA A 1 349 ? 1.974 -2.769 17.528 1.00 98.44 349 ALA A C 1
ATOM 2805 O O . ALA A 1 349 ? 1.317 -3.721 17.936 1.00 98.44 349 ALA A O 1
ATOM 2806 N N . VAL A 1 350 ? 3.076 -2.339 18.154 1.00 98.62 350 VAL A N 1
ATOM 2807 C CA . VAL A 1 350 ? 3.646 -2.989 19.347 1.00 98.62 350 VAL A CA 1
ATOM 2808 C C . VAL A 1 350 ? 2.604 -3.118 20.457 1.00 98.62 350 VAL A C 1
ATOM 2810 O O . VAL A 1 350 ? 2.363 -4.215 20.945 1.00 98.62 350 VAL A O 1
ATOM 2813 N N . ARG A 1 351 ? 1.906 -2.027 20.797 1.00 98.44 351 ARG A N 1
ATOM 2814 C CA . ARG A 1 351 ? 0.874 -2.053 21.847 1.00 98.44 351 ARG A CA 1
ATOM 2815 C C . ARG A 1 351 ? -0.294 -2.972 21.514 1.00 98.44 351 ARG A C 1
ATOM 2817 O O . ARG A 1 351 ? -0.843 -3.600 22.411 1.00 98.44 351 ARG A O 1
ATOM 2824 N N . ASN A 1 352 ? -0.715 -3.024 20.254 1.00 98.44 352 ASN A N 1
ATOM 2825 C CA . ASN A 1 352 ? -1.794 -3.916 19.846 1.00 98.44 352 ASN A CA 1
ATOM 2826 C C . ASN A 1 352 ? -1.348 -5.381 19.889 1.00 98.44 352 ASN A C 1
ATOM 2828 O O . ASN A 1 352 ? -2.113 -6.206 20.375 1.00 98.44 352 ASN A O 1
ATOM 2832 N N . VAL A 1 353 ? -0.115 -5.700 19.486 1.00 98.50 353 VAL A N 1
ATOM 2833 C CA . VAL A 1 353 ? 0.447 -7.053 19.632 1.00 98.50 353 VAL A CA 1
ATOM 2834 C C . VAL A 1 353 ? 0.566 -7.448 21.107 1.00 98.50 353 VAL A C 1
ATOM 2836 O O . VAL A 1 353 ? 0.165 -8.550 21.466 1.00 98.50 353 VAL A O 1
ATOM 2839 N N . GLU A 1 354 ? 1.014 -6.547 21.985 1.00 98.12 354 GLU A N 1
ATOM 2840 C CA . GLU A 1 354 ? 1.061 -6.782 23.439 1.00 98.12 354 GLU A CA 1
ATOM 2841 C C . GLU A 1 354 ? -0.328 -7.057 24.037 1.00 98.12 354 GLU A C 1
ATOM 2843 O O . GLU A 1 354 ? -0.483 -7.947 24.873 1.00 98.12 354 GLU A O 1
ATOM 2848 N N . MET A 1 355 ? -1.346 -6.295 23.622 1.00 98.06 355 MET A N 1
ATOM 2849 C CA . MET A 1 355 ? -2.706 -6.403 24.163 1.00 98.06 355 MET A CA 1
ATOM 2850 C C . MET A 1 355 ? -3.486 -7.597 23.607 1.00 98.06 355 MET A C 1
ATOM 2852 O O . MET A 1 355 ? -4.289 -8.182 24.330 1.00 98.06 355 MET A O 1
ATOM 2856 N N . LEU A 1 356 ? -3.292 -7.928 22.328 1.00 98.31 356 LEU A N 1
ATOM 2857 C CA . LEU A 1 356 ? -4.124 -8.891 21.600 1.00 98.31 356 LEU A CA 1
ATOM 2858 C C . LEU A 1 356 ? -3.427 -10.229 21.358 1.00 98.31 356 LEU A C 1
ATOM 2860 O O . LEU A 1 356 ? -4.111 -11.243 21.267 1.00 98.31 356 LEU A O 1
ATOM 2864 N N . GLY A 1 357 ? -2.095 -10.268 21.305 1.00 95.94 357 GLY A N 1
ATOM 2865 C CA . GLY A 1 357 ? -1.339 -11.448 20.873 1.00 95.94 357 GLY A CA 1
ATOM 2866 C C . GLY A 1 357 ? -1.469 -12.681 21.771 1.00 95.94 357 GLY A C 1
ATOM 2867 O O . GLY A 1 357 ? -1.151 -13.779 21.332 1.00 95.94 357 GLY A O 1
ATOM 2868 N N . ARG A 1 358 ? -1.933 -12.518 23.018 1.00 94.25 358 ARG A N 1
ATOM 2869 C CA . ARG A 1 358 ? -2.279 -13.632 23.926 1.00 94.25 358 ARG A CA 1
ATOM 2870 C C . ARG A 1 358 ? -3.774 -13.942 23.980 1.00 94.25 358 ARG A C 1
ATOM 2872 O O . ARG A 1 358 ? -4.151 -14.966 24.532 1.00 94.25 358 ARG A O 1
ATOM 2879 N N . LEU A 1 359 ? -4.610 -13.019 23.508 1.00 96.50 359 LEU A N 1
ATOM 2880 C CA . LEU A 1 359 ? -6.062 -13.169 23.532 1.00 96.50 359 LEU A CA 1
ATOM 2881 C C . LEU A 1 359 ? -6.537 -13.906 22.287 1.00 96.50 359 LEU A C 1
ATOM 2883 O O . LEU A 1 359 ? -7.333 -14.827 22.396 1.00 96.50 359 LEU A O 1
ATOM 2887 N N . VAL A 1 360 ? -6.051 -13.483 21.122 1.00 97.06 360 VAL A N 1
ATOM 2888 C CA . VAL A 1 360 ? -6.480 -14.015 19.833 1.00 97.06 360 VAL A CA 1
ATOM 2889 C C . VAL A 1 360 ? -5.839 -15.381 19.615 1.00 97.06 360 VAL A C 1
ATOM 2891 O O . VAL A 1 360 ? -4.613 -15.501 19.613 1.00 97.06 360 VAL A O 1
ATOM 2894 N N . THR A 1 361 ? -6.680 -16.393 19.433 1.00 96.00 361 THR A N 1
ATOM 2895 C CA . THR A 1 361 ? -6.283 -17.783 19.176 1.00 96.00 361 THR A CA 1
ATOM 2896 C C . THR A 1 361 ? -7.029 -18.322 17.958 1.00 96.00 361 THR A C 1
ATOM 2898 O O . THR A 1 361 ? -7.800 -17.604 17.321 1.00 96.00 361 THR A O 1
ATOM 2901 N N . GLU A 1 362 ? -6.794 -19.587 17.620 1.00 93.00 362 GLU A N 1
ATOM 2902 C CA . GLU A 1 362 ? -7.546 -20.291 16.581 1.00 93.00 362 GLU A CA 1
ATOM 2903 C C . GLU A 1 362 ? -9.043 -20.385 16.911 1.00 93.00 362 GLU A C 1
ATOM 2905 O O . GLU A 1 362 ? -9.883 -20.196 16.038 1.00 93.00 362 GLU A O 1
ATOM 2910 N N . GLU A 1 363 ? -9.380 -20.583 18.184 1.00 93.69 363 GLU A N 1
ATOM 2911 C CA . GLU A 1 363 ? -10.755 -20.735 18.665 1.00 93.69 363 GLU A CA 1
ATOM 2912 C C . GLU A 1 363 ? -11.476 -19.397 18.870 1.00 93.69 363 GLU A C 1
ATOM 2914 O O . GLU A 1 363 ? -12.706 -19.361 18.929 1.00 93.69 363 GLU A O 1
ATOM 2919 N N . VAL A 1 364 ? -10.728 -18.301 19.042 1.00 97.00 364 VAL A N 1
ATOM 2920 C CA . VAL A 1 364 ? -11.286 -16.961 19.278 1.00 97.00 364 VAL A CA 1
ATOM 2921 C C . VAL A 1 364 ? -10.566 -15.935 18.395 1.00 97.00 364 VAL A C 1
ATOM 2923 O O . VAL A 1 364 ? -9.673 -15.218 18.869 1.00 97.00 364 VAL A O 1
ATOM 2926 N N . PRO A 1 365 ? -10.939 -15.847 17.105 1.00 97.94 365 PRO A N 1
ATOM 2927 C CA . PRO A 1 365 ? -10.285 -14.954 16.160 1.00 97.94 365 PRO A CA 1
ATOM 2928 C C . PRO A 1 365 ? -10.654 -13.484 16.390 1.00 97.94 365 PRO A C 1
ATOM 2930 O O . PRO A 1 365 ? -11.619 -13.149 17.087 1.00 97.94 365 PRO A O 1
ATOM 2933 N N . LEU A 1 366 ? -9.873 -12.589 15.783 1.00 98.62 366 LEU A N 1
ATOM 2934 C CA . LEU A 1 366 ? -10.115 -11.151 15.745 1.00 98.62 366 LEU A CA 1
ATOM 2935 C C . LEU A 1 366 ? -10.798 -10.777 14.430 1.00 98.62 366 LEU A C 1
ATOM 2937 O O . LEU A 1 366 ? -10.281 -11.070 13.361 1.00 98.62 366 LEU A O 1
ATOM 2941 N N . VAL A 1 367 ? -11.928 -10.083 14.500 1.00 98.50 367 VAL A N 1
ATOM 2942 C CA . VAL A 1 367 ? -12.736 -9.699 13.338 1.00 98.50 367 VAL A CA 1
ATOM 2943 C C . VAL A 1 367 ? -12.985 -8.196 13.347 1.00 98.50 367 VAL A C 1
ATOM 2945 O O . VAL A 1 367 ? -13.218 -7.605 14.405 1.00 98.50 367 VAL A O 1
ATOM 2948 N N . ALA A 1 368 ? -12.957 -7.558 12.179 1.00 98.00 368 ALA A N 1
ATOM 2949 C CA . ALA A 1 368 ? -13.324 -6.151 12.025 1.00 98.00 368 ALA A CA 1
ATOM 2950 C C . ALA A 1 368 ? -14.082 -5.896 10.721 1.00 98.00 368 ALA A C 1
ATOM 2952 O O . ALA A 1 368 ? -14.046 -6.706 9.800 1.00 98.00 368 ALA A O 1
ATOM 2953 N N . VAL A 1 369 ? -14.731 -4.733 10.640 1.00 97.56 369 VAL A N 1
ATOM 2954 C CA . VAL A 1 369 ? -15.423 -4.301 9.417 1.00 97.56 369 VAL A CA 1
ATOM 2955 C C . VAL A 1 369 ? -14.513 -3.490 8.500 1.00 97.56 369 VAL A C 1
ATOM 2957 O O . VAL A 1 369 ? -14.594 -3.655 7.295 1.00 97.56 369 VAL A O 1
ATOM 2960 N N . GLU A 1 370 ? -13.646 -2.626 9.038 1.00 96.88 370 GLU A N 1
ATOM 2961 C CA . GLU A 1 370 ? -12.750 -1.793 8.223 1.00 96.88 370 GLU A CA 1
ATOM 2962 C C . GLU A 1 370 ? -11.532 -2.605 7.736 1.00 96.88 370 GLU A C 1
ATOM 2964 O O . GLU A 1 370 ? -10.631 -2.889 8.544 1.00 96.88 370 GLU A O 1
ATOM 2969 N N . PRO A 1 371 ? -11.436 -2.942 6.431 1.00 95.12 371 PRO A N 1
ATOM 2970 C CA . PRO A 1 371 ? -10.384 -3.820 5.923 1.00 95.12 371 PRO A CA 1
ATOM 2971 C C . PRO A 1 371 ? -8.994 -3.211 6.095 1.00 95.12 371 PRO A C 1
ATOM 2973 O O . PRO A 1 371 ? -8.053 -3.898 6.485 1.00 95.12 371 PRO A O 1
ATOM 2976 N N . SER A 1 372 ? -8.852 -1.899 5.883 1.00 93.75 372 SER A N 1
ATOM 2977 C CA . SER A 1 372 ? -7.553 -1.221 5.950 1.00 93.75 372 SER A CA 1
ATOM 2978 C C . SER A 1 372 ? -6.933 -1.289 7.347 1.00 93.75 372 SER A C 1
ATOM 2980 O O . SER A 1 372 ? -5.708 -1.266 7.486 1.00 93.75 372 SER A O 1
ATOM 2982 N N . ALA A 1 373 ? -7.776 -1.337 8.381 1.00 96.19 373 ALA A N 1
ATOM 2983 C CA . ALA A 1 373 ? -7.362 -1.418 9.772 1.00 96.19 373 ALA A CA 1
ATOM 2984 C C . ALA A 1 373 ? -6.992 -2.855 10.166 1.00 96.19 373 ALA A C 1
ATOM 2986 O O . ALA A 1 373 ? -5.915 -3.067 10.726 1.00 96.19 373 ALA A O 1
ATOM 2987 N N . ILE A 1 374 ? -7.852 -3.834 9.863 1.00 97.62 374 ILE A N 1
ATOM 2988 C CA . ILE A 1 374 ? -7.645 -5.229 10.286 1.00 97.62 374 ILE A CA 1
ATOM 2989 C C . ILE A 1 374 ? -6.594 -5.958 9.449 1.00 97.62 374 ILE A C 1
ATOM 2991 O O . ILE A 1 374 ? -5.770 -6.687 9.994 1.00 97.62 374 ILE A O 1
ATOM 2995 N N . LEU A 1 375 ? -6.514 -5.687 8.145 1.00 96.12 375 LEU A N 1
ATOM 2996 C CA . LEU A 1 375 ? -5.463 -6.255 7.296 1.00 96.12 375 LEU A CA 1
ATOM 2997 C C . LEU A 1 375 ? -4.087 -5.639 7.591 1.00 96.12 375 LEU A C 1
ATOM 2999 O O . LEU A 1 375 ? -3.064 -6.230 7.255 1.00 96.12 375 LEU A O 1
ATOM 3003 N N . GLY A 1 376 ? -4.038 -4.505 8.303 1.00 96.31 376 GLY A N 1
ATOM 3004 C CA . GLY A 1 376 ? -2.791 -3.947 8.827 1.00 96.31 376 GLY A CA 1
ATOM 3005 C C . GLY A 1 376 ? -2.055 -4.898 9.778 1.00 96.31 376 GLY A C 1
ATOM 3006 O O . GLY A 1 376 ? -0.826 -4.859 9.839 1.00 96.31 376 GLY A O 1
ATOM 3007 N N . PHE A 1 377 ? -2.778 -5.791 10.468 1.00 98.00 377 PHE A N 1
ATOM 3008 C CA . PHE A 1 377 ? -2.179 -6.848 11.287 1.00 98.00 377 PHE A CA 1
ATOM 3009 C C . PHE A 1 377 ? -1.446 -7.891 10.436 1.00 98.00 377 PHE A C 1
ATOM 3011 O O . PHE A 1 377 ? -0.413 -8.396 10.865 1.00 98.00 377 PHE A O 1
ATOM 3018 N N . ARG A 1 378 ? -1.955 -8.178 9.230 1.00 95.88 378 ARG A N 1
ATOM 3019 C CA . ARG A 1 378 ? -1.405 -9.184 8.311 1.00 95.88 378 ARG A CA 1
ATOM 3020 C C . ARG A 1 378 ? -0.215 -8.710 7.492 1.00 95.88 378 ARG A C 1
ATOM 3022 O O . ARG A 1 378 ? 0.557 -9.543 7.034 1.00 95.88 378 ARG A O 1
ATOM 3029 N N . ASP A 1 379 ? -0.073 -7.403 7.300 1.00 94.00 379 ASP A N 1
ATOM 3030 C CA . ASP A 1 379 ? 0.970 -6.854 6.434 1.00 94.00 379 ASP A CA 1
ATOM 3031 C C . ASP A 1 379 ? 1.879 -5.877 7.188 1.00 94.00 379 ASP A C 1
ATOM 3033 O O . ASP A 1 379 ? 2.984 -6.235 7.601 1.00 94.00 379 ASP A O 1
ATOM 3037 N N . GLU A 1 380 ? 1.423 -4.652 7.464 1.00 96.75 380 GLU A N 1
ATOM 3038 C CA . GLU A 1 380 ? 2.310 -3.631 8.027 1.00 96.75 380 GLU A CA 1
ATOM 3039 C C . GLU A 1 380 ? 2.829 -3.945 9.429 1.00 96.75 380 GLU A C 1
ATOM 3041 O O . GLU A 1 380 ? 3.940 -3.535 9.762 1.00 96.75 380 GLU A O 1
ATOM 3046 N N . TYR A 1 381 ? 2.070 -4.657 10.262 1.00 98.12 381 TYR A N 1
ATOM 3047 C CA . TYR A 1 381 ? 2.528 -5.000 11.610 1.00 98.12 381 TYR A CA 1
ATOM 3048 C C . TYR A 1 381 ? 3.761 -5.890 11.553 1.00 98.12 381 TYR A C 1
ATOM 3050 O O . TYR A 1 381 ? 4.718 -5.622 12.278 1.00 98.12 381 TYR A O 1
ATOM 3058 N N . LEU A 1 382 ? 3.782 -6.865 10.640 1.00 97.62 382 LEU A N 1
ATOM 3059 C CA . LEU A 1 382 ? 4.915 -7.771 10.451 1.00 97.62 382 LEU A CA 1
ATOM 3060 C C . LEU A 1 382 ? 6.187 -7.025 10.029 1.00 97.62 382 LEU A C 1
ATOM 3062 O O . LEU A 1 382 ? 7.285 -7.484 10.321 1.00 97.62 382 LEU A O 1
ATOM 3066 N N . ARG A 1 383 ? 6.042 -5.848 9.407 1.00 97.12 383 ARG A N 1
ATOM 3067 C CA . ARG A 1 383 ? 7.161 -4.982 9.008 1.00 97.12 383 ARG A CA 1
ATOM 3068 C C . ARG A 1 383 ? 7.521 -3.898 10.023 1.00 97.12 383 ARG A C 1
ATOM 3070 O O . ARG A 1 383 ? 8.544 -3.242 9.861 1.00 97.12 383 ARG A O 1
ATOM 3077 N N . LEU A 1 384 ? 6.681 -3.645 11.026 1.00 98.00 384 LEU A N 1
ATOM 3078 C CA . LEU A 1 384 ? 6.866 -2.554 11.994 1.00 98.00 384 LEU A CA 1
ATOM 3079 C C . LEU A 1 384 ? 7.323 -3.040 13.368 1.00 98.00 384 LEU A C 1
ATOM 3081 O O . LEU A 1 384 ? 8.021 -2.311 14.084 1.00 98.00 384 LEU A O 1
ATOM 3085 N N . VAL A 1 385 ? 6.870 -4.217 13.796 1.00 98.06 385 VAL A N 1
ATOM 3086 C CA . VAL A 1 385 ? 7.182 -4.715 15.137 1.00 98.06 385 VAL A CA 1
ATOM 3087 C C . VAL A 1 385 ? 8.661 -5.103 15.250 1.00 98.06 385 VAL A C 1
ATOM 3089 O O . VAL A 1 385 ? 9.285 -5.480 14.262 1.00 98.06 385 VAL A O 1
ATOM 3092 N N . PRO A 1 386 ? 9.268 -4.999 16.446 1.00 96.75 386 PRO A N 1
ATOM 3093 C CA . PRO A 1 386 ? 10.596 -5.554 16.681 1.00 96.75 386 PRO A CA 1
ATOM 3094 C C . PRO A 1 386 ? 10.637 -7.058 16.381 1.00 96.75 386 PRO A C 1
ATOM 3096 O O . PRO A 1 386 ? 9.656 -7.759 16.626 1.00 96.75 386 PRO A O 1
ATOM 3099 N N . GLN A 1 387 ? 11.801 -7.563 15.961 1.00 95.25 387 GLN A N 1
ATOM 3100 C CA . GLN A 1 387 ? 12.004 -8.987 15.654 1.00 95.25 387 GLN A CA 1
ATOM 3101 C C . GLN A 1 387 ? 11.595 -9.918 16.808 1.00 95.25 387 GLN A C 1
ATOM 3103 O O . GLN A 1 387 ? 10.997 -10.964 16.579 1.00 95.25 387 GLN A O 1
ATOM 3108 N N . SER A 1 388 ? 11.801 -9.499 18.062 1.00 97.06 388 SER A N 1
ATOM 3109 C CA . SER A 1 388 ? 11.386 -10.258 19.253 1.00 97.06 388 SER A CA 1
ATOM 3110 C C . SER A 1 388 ? 9.870 -10.474 19.378 1.00 97.06 388 SER A C 1
ATOM 3112 O O . SER A 1 388 ? 9.437 -11.368 20.100 1.00 97.06 388 SER A O 1
ATOM 3114 N N . MET A 1 389 ? 9.053 -9.670 18.693 1.00 97.81 389 MET A N 1
ATOM 3115 C CA . MET A 1 389 ? 7.590 -9.766 18.694 1.00 97.81 389 MET A CA 1
ATOM 3116 C C . MET A 1 389 ? 7.029 -10.364 17.402 1.00 97.81 389 MET A C 1
ATOM 3118 O O . MET A 1 389 ? 5.822 -10.602 17.334 1.00 97.81 389 MET A O 1
ATOM 3122 N N . LEU A 1 390 ? 7.871 -10.613 16.393 1.00 96.88 390 LEU A N 1
ATOM 3123 C CA . LEU A 1 390 ? 7.429 -10.996 15.054 1.00 96.88 390 LEU A CA 1
ATOM 3124 C C . LEU A 1 390 ? 6.613 -12.289 15.067 1.00 96.88 390 LEU A C 1
ATOM 3126 O O . LEU A 1 390 ? 5.564 -12.358 14.439 1.00 96.88 390 LEU A O 1
ATOM 3130 N N . GLU A 1 391 ? 7.031 -13.274 15.857 1.00 97.50 391 GLU A N 1
ATOM 3131 C CA . GLU A 1 391 ? 6.314 -14.545 15.979 1.00 97.50 391 GLU A CA 1
ATOM 3132 C C . GLU A 1 391 ? 4.916 -14.377 16.593 1.00 97.50 391 GLU A C 1
ATOM 3134 O O . GLU A 1 391 ? 3.933 -14.948 16.129 1.00 97.50 391 GLU A O 1
ATOM 3139 N N . THR A 1 392 ? 4.789 -13.514 17.604 1.00 97.94 392 THR A N 1
ATOM 3140 C CA . THR A 1 392 ? 3.477 -13.206 18.194 1.00 97.94 392 THR A CA 1
ATOM 3141 C C . THR A 1 392 ? 2.607 -12.420 17.212 1.00 97.94 392 THR A C 1
ATOM 3143 O O . THR A 1 392 ? 1.402 -12.651 17.135 1.00 97.94 392 THR A O 1
ATOM 3146 N N . ALA A 1 393 ? 3.208 -11.514 16.437 1.00 98.19 393 ALA A N 1
ATOM 3147 C CA . ALA A 1 393 ? 2.508 -10.760 15.407 1.00 98.19 393 ALA A CA 1
ATOM 3148 C C . ALA A 1 393 ? 2.025 -11.657 14.254 1.00 98.19 393 ALA A C 1
ATOM 3150 O O . ALA A 1 393 ? 0.911 -11.450 13.788 1.00 98.19 393 ALA A O 1
ATOM 3151 N N . ARG A 1 394 ? 2.800 -12.674 13.843 1.00 97.94 394 ARG A N 1
ATOM 3152 C CA . ARG A 1 394 ? 2.397 -13.667 12.827 1.00 97.94 394 ARG A CA 1
ATOM 3153 C C . ARG A 1 394 ? 1.185 -14.481 13.264 1.00 97.94 394 ARG A C 1
ATOM 3155 O O . ARG A 1 394 ? 0.196 -14.517 12.543 1.00 97.94 394 ARG A O 1
ATOM 3162 N N . ARG A 1 395 ? 1.200 -15.022 14.487 1.00 97.75 395 ARG A N 1
ATOM 3163 C CA . ARG A 1 395 ? 0.027 -15.731 15.031 1.00 97.75 395 ARG A CA 1
ATOM 3164 C C . ARG A 1 395 ? -1.216 -14.840 15.085 1.00 97.75 395 ARG A C 1
ATOM 3166 O O . ARG A 1 395 ? -2.312 -15.279 14.758 1.00 97.75 395 ARG A O 1
ATOM 3173 N N . LEU A 1 396 ? -1.051 -13.572 15.473 1.00 98.12 396 LEU A N 1
ATOM 3174 C CA . LEU A 1 396 ? -2.150 -12.603 15.481 1.00 98.12 396 LEU A CA 1
ATOM 3175 C C . LEU A 1 396 ? -2.649 -12.282 14.061 1.00 98.12 396 LEU A C 1
ATOM 3177 O O . LEU A 1 396 ? -3.856 -12.176 13.852 1.00 98.12 396 LEU A O 1
ATOM 3181 N N . ALA A 1 397 ? -1.742 -12.133 13.095 1.00 97.88 397 ALA A N 1
ATOM 3182 C CA . ALA A 1 397 ? -2.051 -11.886 11.689 1.00 97.88 397 ALA A CA 1
ATOM 3183 C C . ALA A 1 397 ? -2.918 -13.000 11.088 1.00 97.88 397 ALA A C 1
ATOM 3185 O O . ALA A 1 397 ? -3.970 -12.714 10.517 1.00 97.88 397 ALA A O 1
ATOM 3186 N N . GLU A 1 398 ? -2.510 -14.257 11.272 1.00 97.56 398 GLU A N 1
ATOM 3187 C CA . GLU A 1 398 ? -3.215 -15.447 10.770 1.00 97.56 398 GLU A CA 1
ATOM 3188 C C . GLU A 1 398 ? -4.654 -15.553 11.284 1.00 97.56 398 GLU A C 1
ATOM 3190 O O . GLU A 1 398 ? -5.498 -16.162 10.635 1.00 97.56 398 GLU A O 1
ATOM 3195 N N . ARG A 1 399 ? -4.943 -14.945 12.440 1.00 97.62 399 ARG A N 1
ATOM 3196 C CA . ARG A 1 399 ? -6.247 -15.003 13.114 1.00 97.62 399 ARG A CA 1
ATOM 3197 C C . ARG A 1 399 ? -6.985 -13.662 13.142 1.00 97.62 399 ARG A C 1
ATOM 3199 O O . ARG A 1 399 ? -7.912 -13.489 13.931 1.00 97.62 399 ARG A O 1
ATOM 3206 N N . SER A 1 400 ? -6.573 -12.709 12.308 1.00 98.38 400 SER A N 1
ATOM 3207 C CA . SER A 1 400 ? -7.232 -11.408 12.134 1.00 98.38 400 SER A CA 1
ATOM 3208 C C . SER A 1 400 ? -7.963 -11.379 10.799 1.00 98.38 400 SER A C 1
ATOM 3210 O O . SER A 1 400 ? -7.290 -11.459 9.783 1.00 98.38 400 SER A O 1
ATOM 3212 N N . PHE A 1 401 ? -9.288 -11.248 10.770 1.00 98.31 401 PHE A N 1
ATOM 3213 C CA . PHE A 1 401 ? -10.121 -11.378 9.566 1.00 98.31 401 PHE A CA 1
ATOM 3214 C C . PHE A 1 401 ? -10.991 -10.149 9.318 1.00 98.31 401 PHE A C 1
ATOM 3216 O O . PHE A 1 401 ? -11.458 -9.500 10.262 1.00 98.31 401 PHE A O 1
ATOM 3223 N N . THR A 1 402 ? -11.256 -9.841 8.047 1.00 98.12 402 THR A N 1
ATOM 3224 C CA . THR A 1 402 ? -12.429 -9.009 7.750 1.00 98.12 402 THR A CA 1
ATOM 3225 C C . THR A 1 402 ? -13.697 -9.795 8.087 1.00 98.12 402 THR A C 1
ATOM 3227 O O . THR A 1 402 ? -13.676 -11.024 8.189 1.00 98.12 402 THR A O 1
ATOM 3230 N N . ILE A 1 403 ? -14.812 -9.101 8.309 1.00 97.50 403 ILE A N 1
ATOM 3231 C CA . ILE A 1 403 ? -16.074 -9.775 8.627 1.00 97.50 403 ILE A CA 1
ATOM 3232 C C . ILE A 1 403 ? -16.527 -10.708 7.496 1.00 97.50 403 ILE A C 1
ATOM 3234 O O . ILE A 1 403 ? -17.105 -11.747 7.780 1.00 97.50 403 ILE A O 1
ATOM 3238 N N . GLU A 1 404 ? -16.226 -10.372 6.244 1.00 96.56 404 GLU A N 1
ATOM 3239 C CA . GLU A 1 404 ? -16.550 -11.173 5.061 1.00 96.56 404 GLU A CA 1
ATOM 3240 C C . GLU A 1 404 ? -15.685 -12.428 4.929 1.00 96.56 404 GLU A C 1
ATOM 3242 O O . GLU A 1 404 ? -16.158 -13.417 4.397 1.00 96.56 404 GLU A O 1
ATOM 3247 N N . GLU A 1 405 ? -14.427 -12.395 5.380 1.00 96.81 405 GLU A N 1
ATOM 3248 C CA . GLU A 1 405 ? -13.564 -13.586 5.396 1.00 96.81 405 GLU A CA 1
ATOM 3249 C C . GLU A 1 405 ? -13.903 -14.535 6.551 1.00 96.81 405 GLU A C 1
ATOM 3251 O O . GLU A 1 405 ? -13.584 -15.719 6.492 1.00 96.81 405 GLU A O 1
ATOM 3256 N N . PHE A 1 406 ? -14.460 -13.995 7.638 1.00 97.19 406 PHE A N 1
ATOM 3257 C CA . PHE A 1 406 ? -14.797 -14.766 8.831 1.00 97.19 406 PHE A CA 1
ATOM 3258 C C . PHE A 1 406 ? -16.129 -15.515 8.709 1.00 97.19 406 PHE A C 1
ATOM 3260 O O . PHE A 1 406 ? -16.254 -16.612 9.252 1.00 97.19 406 PHE A O 1
ATOM 3267 N N . LEU A 1 407 ? -17.124 -14.880 8.082 1.00 95.00 407 LEU A N 1
ATOM 3268 C CA . LEU A 1 407 ? -18.446 -15.455 7.817 1.00 95.00 407 LEU A CA 1
ATOM 3269 C C . LEU A 1 407 ? -18.390 -16.429 6.643 1.00 95.00 407 LEU A C 1
ATOM 3271 O O . LEU A 1 407 ? -19.075 -17.471 6.747 1.00 95.00 407 LEU A O 1
#

pLDDT: mean 92.98, std 6.16, range [55.06, 98.62]

Radius of gyration: 26.57 Å; chains: 1; bounding box: 60×58×75 Å